Protein AF-A0A7C6RQP5-F1 (afdb_monomer_lite)

Radius of gyration: 28.96 Å; chains: 1; bounding box: 76×66×83 Å

Structure (mmCIF, N/CA/C/O backbone):
data_AF-A0A7C6RQP5-F1
#
_entry.id   AF-A0A7C6RQP5-F1
#
loop_
_atom_site.group_PDB
_atom_site.id
_atom_site.type_symbol
_atom_site.label_atom_id
_atom_site.label_alt_id
_atom_site.label_comp_id
_atom_site.label_asym_id
_atom_site.label_entity_id
_atom_site.label_seq_id
_atom_site.pdbx_PDB_ins_code
_atom_site.Cartn_x
_atom_site.Cartn_y
_atom_site.Cartn_z
_atom_site.occupancy
_atom_site.B_iso_or_equiv
_atom_site.auth_seq_id
_atom_site.auth_comp_id
_atom_site.auth_asym_id
_atom_site.auth_atom_id
_atom_site.pdbx_PDB_model_num
ATOM 1 N N . THR A 1 1 ? -4.703 -35.479 -2.587 1.00 33.91 1 THR A N 1
ATOM 2 C CA . THR A 1 1 ? -6.146 -35.236 -2.801 1.00 33.91 1 THR A CA 1
ATOM 3 C C . THR A 1 1 ? -6.281 -34.019 -3.683 1.00 33.91 1 THR A C 1
ATOM 5 O O . THR A 1 1 ? -5.795 -32.964 -3.296 1.00 33.91 1 THR A O 1
ATOM 8 N N . ILE A 1 2 ? -6.842 -34.169 -4.886 1.00 39.00 2 ILE A N 1
ATOM 9 C CA . ILE A 1 2 ? -7.161 -33.018 -5.742 1.00 39.00 2 ILE A CA 1
ATOM 10 C C . ILE A 1 2 ? -8.209 -32.203 -4.970 1.00 39.00 2 ILE A C 1
ATOM 12 O O . ILE A 1 2 ? -9.214 -32.789 -4.564 1.00 39.00 2 ILE A O 1
ATOM 16 N N . PRO A 1 3 ? -7.968 -30.920 -4.654 1.00 54.78 3 PRO A N 1
ATOM 17 C CA . PRO A 1 3 ? -8.984 -30.111 -3.995 1.00 54.78 3 PRO A CA 1
ATOM 18 C C . PRO A 1 3 ? -10.235 -30.094 -4.877 1.00 54.78 3 PRO A C 1
ATOM 20 O O . PRO A 1 3 ? -10.112 -29.887 -6.081 1.00 54.78 3 PRO A O 1
ATOM 23 N N . GLU A 1 4 ? -11.416 -30.340 -4.300 1.00 67.00 4 GLU A N 1
ATOM 24 C CA . GLU A 1 4 ? -12.688 -30.251 -5.030 1.00 67.00 4 GLU A CA 1
ATOM 25 C C . GLU A 1 4 ? -12.777 -28.878 -5.711 1.00 67.00 4 GLU A C 1
ATOM 27 O O . GLU A 1 4 ? -12.906 -27.853 -5.043 1.00 67.00 4 GLU A O 1
ATOM 32 N N . VAL A 1 5 ? -12.648 -28.831 -7.035 1.00 78.75 5 VAL A N 1
ATOM 33 C CA . VAL A 1 5 ? -12.826 -27.592 -7.794 1.00 78.75 5 VAL A CA 1
ATOM 34 C C . VAL A 1 5 ? -14.322 -27.395 -7.985 1.00 78.75 5 VAL A C 1
ATOM 36 O O . VAL A 1 5 ? -15.022 -28.305 -8.423 1.00 78.75 5 VAL A O 1
ATOM 39 N N . THR A 1 6 ? -14.826 -26.221 -7.624 1.00 83.12 6 THR A N 1
ATOM 40 C CA . THR A 1 6 ? -16.256 -25.917 -7.773 1.00 83.12 6 THR A CA 1
ATOM 41 C C . THR A 1 6 ? -16.592 -25.463 -9.190 1.00 83.12 6 THR A C 1
ATOM 43 O O . THR A 1 6 ? -15.730 -24.938 -9.896 1.00 83.12 6 THR A O 1
ATOM 46 N N . GLN A 1 7 ? -17.860 -25.603 -9.594 1.00 85.44 7 GLN A N 1
ATOM 47 C CA . GLN A 1 7 ? -18.323 -25.136 -10.905 1.00 85.44 7 GLN A CA 1
ATOM 48 C C . GLN A 1 7 ? -18.067 -23.634 -11.101 1.00 85.44 7 GLN A C 1
ATOM 50 O O . GLN A 1 7 ? -17.564 -23.243 -12.144 1.00 85.44 7 GLN A O 1
ATOM 55 N N . GLU A 1 8 ? -18.283 -22.803 -10.074 1.00 85.19 8 GLU A N 1
ATOM 56 C CA . GLU A 1 8 ? -17.987 -21.363 -10.143 1.00 85.19 8 GLU A CA 1
ATOM 57 C C . GLU A 1 8 ? -16.507 -21.069 -10.435 1.00 85.19 8 GLU A C 1
ATOM 59 O O . GLU A 1 8 ? -16.190 -20.109 -11.135 1.00 85.19 8 GLU A O 1
ATOM 64 N N . GLN A 1 9 ? -15.583 -21.877 -9.901 1.00 86.06 9 GLN A N 1
ATOM 65 C CA . GLN A 1 9 ? -14.155 -21.729 -10.189 1.00 86.06 9 GLN A CA 1
ATOM 66 C C . GLN A 1 9 ? -13.809 -22.173 -11.613 1.00 86.06 9 GLN A C 1
ATOM 68 O O . GLN A 1 9 ? -12.934 -21.563 -12.227 1.00 86.06 9 GLN A O 1
ATOM 73 N N . LEU A 1 10 ? -14.487 -23.200 -12.137 1.00 87.69 10 LEU A N 1
ATOM 74 C CA . LEU A 1 10 ? -14.343 -23.636 -13.529 1.00 87.69 10 LEU A CA 1
ATOM 75 C C . LEU A 1 10 ? -14.893 -22.587 -14.500 1.00 87.69 10 LEU A C 1
ATOM 77 O O . LEU A 1 10 ? -14.213 -22.240 -15.461 1.00 87.69 10 LEU A O 1
ATOM 81 N N . ASP A 1 11 ? -16.072 -22.036 -14.222 1.00 88.81 11 ASP A N 1
ATOM 82 C CA . ASP A 1 11 ? -16.697 -20.992 -15.039 1.00 88.81 11 ASP A CA 1
ATOM 83 C C . ASP A 1 11 ? -15.838 -19.720 -15.041 1.00 88.81 11 ASP A C 1
ATOM 85 O O . ASP A 1 11 ? -15.523 -19.176 -16.100 1.00 88.81 11 ASP A O 1
ATOM 89 N N . PHE A 1 12 ? -15.350 -19.305 -13.863 1.00 89.25 12 PHE A N 1
ATOM 90 C CA . PHE A 1 12 ? -14.364 -18.231 -13.745 1.00 89.25 12 PHE A CA 1
ATOM 91 C C . PHE A 1 12 ? -13.116 -18.511 -14.586 1.00 89.25 12 PHE A C 1
ATOM 93 O O . PHE A 1 12 ? -12.642 -17.621 -15.293 1.00 89.25 12 PHE A O 1
ATOM 100 N N . ALA A 1 13 ? -12.580 -19.731 -14.516 1.00 89.56 13 ALA A N 1
ATOM 101 C CA . ALA A 1 13 ? -11.387 -20.081 -15.264 1.00 89.56 13 ALA A CA 1
ATOM 102 C C . ALA A 1 13 ? -11.615 -20.007 -16.776 1.00 89.56 13 ALA A C 1
ATOM 104 O O . ALA A 1 13 ? -10.828 -19.376 -17.479 1.00 89.56 13 ALA A O 1
ATOM 105 N N . ASN A 1 14 ? -12.723 -20.568 -17.256 1.00 89.75 14 ASN A N 1
ATOM 106 C CA . ASN A 1 14 ? -13.094 -20.558 -18.666 1.00 89.75 14 ASN A CA 1
ATOM 107 C C . ASN A 1 14 ? -13.293 -19.136 -19.199 1.00 89.75 14 ASN A C 1
ATOM 109 O O . ASN A 1 14 ? -12.732 -18.795 -20.242 1.00 89.75 14 ASN A O 1
ATOM 113 N N . ASP A 1 15 ? -14.030 -18.289 -18.477 1.00 90.75 15 ASP A N 1
ATOM 114 C CA . ASP A 1 15 ? -14.282 -16.901 -18.877 1.00 90.75 15 ASP A CA 1
ATOM 115 C C . ASP A 1 15 ? -12.979 -16.101 -18.983 1.00 90.75 15 ASP A C 1
ATOM 117 O O . ASP A 1 15 ? -12.717 -15.431 -19.989 1.00 90.75 15 ASP A O 1
ATOM 121 N N . ILE A 1 16 ? -12.136 -16.175 -17.947 1.00 92.38 16 ILE A N 1
ATOM 122 C CA . ILE A 1 16 ? -10.885 -15.416 -17.917 1.00 92.38 16 ILE A CA 1
ATOM 123 C C . ILE A 1 16 ? -9.912 -15.940 -18.964 1.00 92.38 16 ILE A C 1
ATOM 125 O O . ILE A 1 16 ? -9.356 -15.129 -19.696 1.00 92.38 16 ILE A O 1
ATOM 129 N N . THR A 1 17 ? -9.729 -17.256 -19.086 1.00 90.69 17 THR A N 1
ATOM 130 C CA . THR A 1 17 ? -8.843 -17.844 -20.099 1.00 90.69 17 THR A CA 1
ATOM 131 C C . THR A 1 17 ? -9.303 -17.503 -21.513 1.00 90.69 17 THR A C 1
ATOM 133 O O . THR A 1 17 ? -8.473 -17.108 -22.328 1.00 90.69 17 THR A O 1
ATOM 136 N N . THR A 1 18 ? -10.609 -17.566 -21.794 1.00 91.00 18 THR A N 1
ATOM 137 C CA . THR A 1 18 ? -11.160 -17.146 -23.093 1.00 91.00 18 THR A CA 1
ATOM 138 C C . THR A 1 18 ? -10.800 -15.693 -23.375 1.00 91.00 18 THR A C 1
ATOM 140 O O . THR A 1 18 ? -10.236 -15.394 -24.423 1.00 91.00 18 THR A O 1
ATOM 143 N N . THR A 1 19 ? -11.023 -14.801 -22.406 1.00 92.00 19 THR A N 1
ATOM 144 C CA . THR A 1 19 ? -10.708 -13.375 -22.566 1.00 92.00 19 THR A CA 1
ATOM 145 C C . THR A 1 19 ? -9.200 -13.142 -22.743 1.00 92.00 19 THR A C 1
ATOM 147 O O . THR A 1 19 ? -8.806 -12.317 -23.560 1.00 92.00 19 THR A O 1
ATOM 150 N N . LEU A 1 20 ? -8.346 -13.887 -22.032 1.00 90.94 20 LEU A N 1
ATOM 151 C CA . LEU A 1 20 ? -6.879 -13.827 -22.143 1.00 90.94 20 LEU A CA 1
ATOM 152 C C . LEU A 1 20 ? -6.390 -14.213 -23.548 1.00 90.94 20 LEU A C 1
ATOM 154 O O . LEU A 1 20 ? -5.426 -13.643 -24.066 1.00 90.94 20 LEU A O 1
ATOM 158 N N . ILE A 1 21 ? -7.075 -15.169 -24.176 1.00 87.75 21 ILE A N 1
ATOM 159 C CA . ILE A 1 21 ? -6.788 -15.614 -25.540 1.00 87.75 21 ILE A CA 1
ATOM 160 C C . ILE A 1 21 ? -7.303 -14.596 -26.564 1.00 87.75 21 ILE A C 1
ATOM 162 O O . ILE A 1 21 ? -6.576 -14.284 -27.507 1.00 87.75 21 ILE A O 1
ATOM 166 N N . THR A 1 22 ? -8.522 -14.076 -26.397 1.00 90.25 22 THR A N 1
ATOM 167 C CA . THR A 1 22 ? -9.198 -13.265 -27.424 1.00 90.25 22 THR A CA 1
ATOM 168 C C . THR A 1 22 ? -8.869 -11.775 -27.372 1.00 90.25 22 THR A C 1
ATOM 170 O O . THR A 1 22 ? -8.838 -11.130 -28.416 1.00 90.25 22 THR A O 1
ATOM 173 N N . ASP A 1 23 ? -8.648 -11.200 -26.187 1.00 91.50 23 ASP A N 1
ATOM 174 C CA . ASP A 1 23 ? -8.358 -9.771 -26.044 1.00 91.50 23 ASP A CA 1
ATOM 175 C C . ASP A 1 23 ? -6.864 -9.501 -26.245 1.00 91.50 23 ASP A C 1
ATOM 177 O O . ASP A 1 23 ? -6.022 -9.812 -25.396 1.00 91.50 23 ASP A O 1
ATOM 181 N N . LYS A 1 24 ? -6.552 -8.889 -27.389 1.00 89.12 24 LYS A N 1
ATOM 182 C CA . LYS A 1 24 ? -5.207 -8.448 -27.772 1.00 89.12 24 LYS A CA 1
ATOM 183 C C . LYS A 1 24 ? -5.055 -6.923 -27.772 1.00 89.12 24 LYS A C 1
ATOM 185 O O . LYS A 1 24 ? -4.028 -6.425 -28.218 1.00 89.12 24 LYS A O 1
ATOM 190 N N . ASP A 1 25 ? -6.042 -6.181 -27.269 1.00 90.56 25 ASP A N 1
ATOM 191 C CA . ASP A 1 25 ? -6.027 -4.717 -27.259 1.00 90.56 25 ASP A CA 1
ATOM 192 C C . ASP A 1 25 ? -4.955 -4.180 -26.295 1.00 90.56 25 ASP A C 1
ATOM 194 O O . ASP A 1 25 ? -5.153 -4.129 -25.080 1.00 90.56 25 ASP A O 1
ATOM 198 N N . SER A 1 26 ? -3.806 -3.755 -26.822 1.00 92.25 26 SER A N 1
ATOM 199 C CA . SER A 1 26 ? -2.713 -3.200 -26.017 1.00 92.25 26 SER A CA 1
ATOM 200 C C . SER A 1 26 ? -2.921 -1.742 -25.577 1.00 92.25 26 SER A C 1
ATOM 202 O O . SER A 1 26 ? -2.013 -1.174 -24.973 1.00 92.25 26 SER A O 1
ATOM 204 N N . THR A 1 27 ? -4.073 -1.123 -25.867 1.00 93.19 27 THR A N 1
ATOM 205 C CA . THR A 1 27 ? -4.377 0.262 -25.452 1.00 93.19 27 THR A CA 1
ATOM 206 C C . THR A 1 27 ? -4.692 0.367 -23.960 1.00 93.19 27 THR A C 1
ATOM 208 O O . THR A 1 27 ? -4.501 1.412 -23.331 1.00 93.19 27 THR A O 1
ATOM 211 N N . LYS A 1 28 ? -5.146 -0.740 -23.357 1.00 95.06 28 LYS A N 1
ATOM 212 C CA . LYS A 1 28 ? -5.560 -0.805 -21.952 1.00 95.06 28 LYS A CA 1
ATOM 213 C C . LYS A 1 28 ? -5.000 -2.012 -21.222 1.00 95.06 28 LYS A C 1
ATOM 215 O O . LYS A 1 28 ? -4.858 -3.108 -21.773 1.00 95.06 28 LYS A O 1
ATOM 220 N N . ILE A 1 29 ? -4.782 -1.812 -19.927 1.00 96.81 29 ILE A N 1
ATOM 221 C CA . ILE A 1 29 ? -4.453 -2.867 -18.974 1.00 96.81 29 ILE A CA 1
ATOM 222 C C . ILE A 1 29 ? -5.748 -3.536 -18.527 1.00 96.81 29 ILE A C 1
ATOM 224 O O . ILE A 1 29 ? -6.625 -2.877 -17.968 1.00 96.81 29 ILE A O 1
ATOM 228 N N . ASN A 1 30 ? -5.850 -4.848 -18.715 1.00 96.94 30 ASN A N 1
ATOM 229 C CA . ASN A 1 30 ? -6.979 -5.611 -18.197 1.00 96.94 30 ASN A CA 1
ATOM 230 C C . ASN A 1 30 ? -6.730 -6.017 -16.750 1.00 96.94 30 ASN A C 1
ATOM 232 O O . ASN A 1 30 ? -5.686 -6.577 -16.423 1.00 96.94 30 ASN A O 1
ATOM 236 N N . VAL A 1 31 ? -7.705 -5.780 -15.881 1.00 97.00 31 VAL A N 1
ATOM 237 C CA . VAL A 1 31 ? -7.579 -6.063 -14.452 1.00 97.00 31 VAL A CA 1
ATOM 238 C C . VAL A 1 31 ? -8.661 -7.035 -14.014 1.00 97.00 31 VAL A C 1
ATOM 240 O O . VAL A 1 31 ? -9.854 -6.775 -14.157 1.00 97.00 31 VAL A O 1
ATOM 243 N N . VAL A 1 32 ? -8.235 -8.168 -13.463 1.00 94.56 32 VAL A N 1
ATOM 244 C CA . VAL A 1 32 ? -9.093 -9.245 -12.971 1.00 94.56 32 VAL A CA 1
ATOM 245 C C . VAL A 1 32 ? -9.198 -9.135 -11.452 1.00 94.56 32 VAL A C 1
ATOM 247 O O . VAL A 1 32 ? -8.348 -9.636 -10.709 1.00 94.56 32 VAL A O 1
ATOM 250 N N . SER A 1 33 ? -10.281 -8.514 -10.978 1.00 91.19 33 SER A N 1
ATOM 251 C CA . SER A 1 33 ? -10.543 -8.290 -9.550 1.00 91.19 33 SER A CA 1
ATOM 252 C C . SER A 1 33 ? -11.285 -9.435 -8.863 1.00 91.19 33 SER A C 1
ATOM 254 O O . SER A 1 33 ? -12.212 -9.222 -8.082 1.00 91.19 33 SER A O 1
ATOM 256 N N . ALA A 1 34 ? -10.914 -10.680 -9.172 1.00 87.56 34 ALA A N 1
ATOM 257 C CA . ALA A 1 34 ? -11.550 -11.838 -8.548 1.00 87.56 34 ALA A CA 1
ATOM 258 C C . ALA A 1 34 ? -11.135 -11.965 -7.066 1.00 87.56 34 ALA A C 1
ATOM 260 O O . ALA A 1 34 ? -9.948 -11.769 -6.759 1.00 87.56 34 ALA A O 1
ATOM 261 N N . PRO A 1 35 ? -12.055 -12.331 -6.148 1.00 79.50 35 PRO A N 1
ATOM 262 C CA . PRO A 1 35 ? -11.780 -12.355 -4.712 1.00 79.50 35 PRO A CA 1
ATOM 263 C C . PRO A 1 35 ? -10.566 -13.208 -4.317 1.00 79.50 35 PRO A C 1
ATOM 265 O O . PRO A 1 35 ? -10.156 -14.142 -5.012 1.00 79.50 35 PRO A O 1
ATOM 268 N N . CYS A 1 36 ? -9.980 -12.917 -3.156 1.00 79.88 36 CYS A N 1
ATOM 269 C CA . CYS A 1 36 ? -8.920 -13.750 -2.591 1.00 79.88 36 CYS A CA 1
ATOM 270 C C . CYS A 1 36 ? -9.385 -15.210 -2.443 1.00 79.88 36 CYS A C 1
ATOM 272 O O . CYS A 1 36 ? -10.498 -15.479 -1.999 1.00 79.88 36 CYS A O 1
ATOM 274 N N . GLY A 1 37 ? -8.519 -16.160 -2.804 1.00 77.44 37 GLY A N 1
ATOM 275 C CA . GLY A 1 37 ? -8.834 -17.589 -2.710 1.00 77.44 37 GLY A CA 1
ATOM 276 C C . GLY A 1 37 ? -9.586 -18.186 -3.904 1.00 77.44 37 GLY A C 1
ATOM 277 O O . GLY A 1 37 ? -9.740 -19.400 -3.944 1.00 77.44 37 GLY A O 1
ATOM 278 N N . PHE A 1 38 ? -9.987 -17.395 -4.911 1.00 83.25 38 PHE A N 1
ATOM 279 C CA . PHE A 1 38 ? -10.632 -17.916 -6.134 1.00 83.25 38 PHE A CA 1
ATOM 280 C C . PHE A 1 38 ? -9.711 -18.753 -7.040 1.00 83.25 38 PHE A C 1
ATOM 282 O O . PHE A 1 38 ? -10.188 -19.382 -7.974 1.00 83.25 38 PHE A O 1
ATOM 289 N N . GLY A 1 39 ? -8.402 -18.785 -6.767 1.00 83.06 39 GLY A N 1
ATOM 290 C CA . GLY A 1 39 ? -7.445 -19.587 -7.537 1.00 83.06 39 GLY A CA 1
ATOM 291 C C . GLY A 1 39 ? -6.751 -18.848 -8.684 1.00 83.06 39 GLY A C 1
ATOM 292 O O . GLY A 1 39 ? -6.261 -19.500 -9.592 1.00 83.06 39 GLY A O 1
ATOM 293 N N . LYS A 1 40 ? -6.642 -17.511 -8.645 1.00 87.38 40 LYS A N 1
ATOM 294 C CA . LYS A 1 40 ? -5.970 -16.705 -9.691 1.00 87.38 40 LYS A CA 1
ATOM 295 C C . LYS A 1 40 ? -4.566 -17.205 -10.055 1.00 87.38 40 LYS A C 1
ATOM 297 O O . LYS A 1 40 ? -4.296 -17.448 -11.222 1.00 87.38 40 LYS A O 1
ATOM 302 N N . SER A 1 41 ? -3.696 -17.427 -9.069 1.00 84.88 41 SER A N 1
ATOM 303 C CA . SER A 1 41 ? -2.338 -17.930 -9.330 1.00 84.88 41 SER A CA 1
ATOM 304 C C . SER A 1 41 ? -2.349 -19.358 -9.897 1.00 84.88 41 SER A C 1
ATOM 306 O O . SER A 1 41 ? -1.537 -19.680 -10.757 1.00 84.88 41 SER A O 1
ATOM 308 N N . VAL A 1 42 ? -3.304 -20.200 -9.476 1.00 86.00 42 VAL A N 1
ATOM 309 C CA . VAL A 1 42 ? -3.493 -21.550 -10.043 1.00 86.00 42 VAL A CA 1
ATOM 310 C C . VAL A 1 42 ? -3.953 -21.466 -11.498 1.00 86.00 42 VAL A C 1
ATOM 312 O O . VAL A 1 42 ? -3.446 -22.213 -12.329 1.00 86.00 42 VAL A O 1
ATOM 315 N N . LEU A 1 43 ? -4.856 -20.538 -11.822 1.00 89.31 43 LEU A N 1
ATOM 316 C CA . LEU A 1 43 ? -5.297 -20.268 -13.188 1.00 89.31 43 LEU A CA 1
ATOM 317 C C . LEU A 1 43 ? -4.131 -19.829 -14.074 1.00 89.31 43 LEU A C 1
ATOM 319 O O . LEU A 1 43 ? -3.949 -20.416 -15.135 1.00 89.31 43 LEU A O 1
ATOM 323 N N . ILE A 1 44 ? -3.320 -18.861 -13.631 1.00 89.88 44 ILE A N 1
ATOM 324 C CA . ILE A 1 44 ? -2.148 -18.394 -14.390 1.00 89.88 44 ILE A CA 1
ATOM 325 C C . ILE A 1 44 ? -1.235 -19.582 -14.716 1.00 89.88 44 ILE A C 1
ATOM 327 O O . ILE A 1 44 ? -0.922 -19.810 -15.881 1.00 89.88 44 ILE A O 1
ATOM 331 N N . ARG A 1 45 ? -0.871 -20.396 -13.717 1.00 88.00 45 ARG A N 1
ATOM 332 C CA . ARG A 1 45 ? 0.000 -21.565 -13.927 1.00 88.00 45 ARG A CA 1
ATOM 333 C C . ARG A 1 45 ? -0.627 -22.619 -14.837 1.00 88.00 45 ARG A C 1
ATOM 335 O O . ARG A 1 45 ? 0.033 -23.104 -15.751 1.00 88.00 45 ARG A O 1
ATOM 342 N N . SER A 1 46 ? -1.904 -22.937 -14.633 1.00 88.06 46 SER A N 1
ATOM 343 C CA . SER A 1 46 ? -2.625 -23.919 -15.456 1.00 88.06 46 SER A CA 1
ATOM 344 C C . SER A 1 46 ? -2.723 -23.468 -16.914 1.00 88.06 46 SER A C 1
ATOM 346 O O . SER A 1 46 ? -2.527 -24.271 -17.823 1.00 88.06 46 SER A O 1
ATOM 348 N N . TYR A 1 47 ? -2.958 -22.174 -17.139 1.00 89.50 47 TYR A N 1
ATOM 349 C CA . TYR A 1 47 ? -2.984 -21.577 -18.468 1.00 89.50 47 TYR A CA 1
ATOM 350 C C . TYR A 1 47 ? -1.616 -21.647 -19.156 1.00 89.50 47 TYR A C 1
ATOM 352 O O . TYR A 1 47 ? -1.541 -22.071 -20.307 1.00 89.50 47 TYR A O 1
ATOM 360 N N . LEU A 1 48 ? -0.530 -21.309 -18.449 1.00 89.56 48 LEU A N 1
ATOM 361 C CA . LEU A 1 48 ? 0.829 -21.425 -18.989 1.00 89.56 48 LEU A CA 1
ATOM 362 C C . LEU A 1 48 ? 1.155 -22.872 -19.375 1.00 89.56 48 LEU A C 1
ATOM 364 O O . LEU A 1 48 ? 1.626 -23.109 -20.483 1.00 89.56 48 LEU A O 1
ATOM 368 N N . LYS A 1 49 ? 0.841 -23.847 -18.514 1.00 88.19 49 LYS A N 1
ATOM 369 C CA . LYS A 1 49 ? 1.053 -25.275 -18.806 1.00 88.19 49 LYS A CA 1
ATOM 370 C C . LYS A 1 49 ? 0.285 -25.741 -20.033 1.00 88.19 49 LYS A C 1
ATOM 372 O O . LYS A 1 49 ? 0.862 -26.391 -20.898 1.00 88.19 49 LYS A O 1
ATOM 377 N N . ALA A 1 50 ? -1.001 -25.401 -20.118 1.00 87.19 50 ALA A N 1
ATOM 378 C CA . ALA A 1 50 ? -1.817 -25.734 -21.280 1.00 87.19 50 ALA A CA 1
ATOM 379 C C . ALA A 1 50 ? -1.224 -25.110 -22.551 1.00 87.1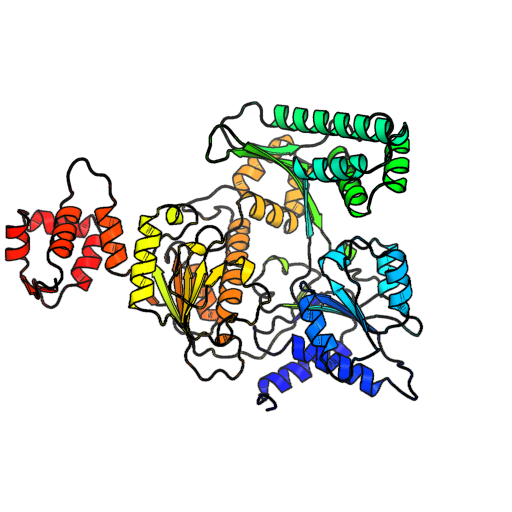9 50 ALA A C 1
ATOM 381 O O . ALA A 1 50 ? -1.117 -25.773 -23.580 1.00 87.19 50 ALA A O 1
ATOM 382 N N . ASN A 1 51 ? -0.766 -23.859 -22.467 1.00 87.06 51 ASN A N 1
ATOM 383 C CA . ASN A 1 51 ? -0.136 -23.179 -23.586 1.00 87.06 51 ASN A CA 1
ATOM 384 C C . ASN A 1 51 ? 1.169 -23.869 -24.029 1.00 87.06 51 ASN A C 1
ATOM 386 O O . ASN A 1 51 ? 1.337 -24.102 -25.224 1.00 87.06 51 ASN A O 1
ATOM 390 N N . ILE A 1 52 ? 2.050 -24.254 -23.099 1.00 87.88 52 ILE A N 1
ATOM 391 C CA . ILE A 1 52 ? 3.252 -25.042 -23.414 1.00 87.88 52 ILE A CA 1
ATOM 392 C C . ILE A 1 52 ? 2.864 -26.378 -24.056 1.00 87.88 52 ILE A C 1
ATOM 394 O O . ILE A 1 52 ? 3.325 -26.687 -25.150 1.00 87.88 52 ILE A O 1
ATOM 398 N N . PHE A 1 53 ? 1.970 -27.141 -23.425 1.00 85.69 53 PHE A N 1
ATOM 399 C CA . PHE A 1 53 ? 1.561 -28.464 -23.896 1.00 85.69 53 PHE A CA 1
ATOM 400 C C . PHE A 1 53 ? 0.993 -28.439 -25.322 1.00 85.69 53 PHE A C 1
ATOM 402 O O . PHE A 1 53 ? 1.383 -29.253 -26.155 1.00 85.69 53 PHE A O 1
ATOM 409 N N . HIS A 1 54 ? 0.115 -27.482 -25.633 1.00 84.62 54 HIS A N 1
ATOM 410 C CA . HIS A 1 54 ? -0.524 -27.391 -26.948 1.00 84.62 54 HIS A CA 1
ATOM 411 C C . HIS A 1 54 ? 0.375 -26.820 -28.051 1.00 84.62 54 HIS A C 1
ATOM 413 O O . HIS A 1 54 ? 0.047 -26.984 -29.223 1.00 84.62 54 HIS A O 1
ATOM 419 N N . ASN A 1 55 ? 1.485 -26.161 -27.705 1.00 83.81 55 ASN A N 1
ATOM 420 C CA . ASN A 1 55 ? 2.368 -25.505 -28.677 1.00 83.81 55 ASN A CA 1
ATOM 421 C C . ASN A 1 55 ? 3.781 -26.104 -28.742 1.00 83.81 55 ASN A C 1
ATOM 423 O O . ASN A 1 55 ? 4.615 -25.613 -29.510 1.00 83.81 55 ASN A O 1
ATOM 427 N N . SER A 1 56 ? 4.062 -27.153 -27.970 1.00 81.31 56 SER A N 1
ATOM 428 C CA . SER A 1 56 ? 5.325 -27.890 -28.007 1.00 81.31 56 SER A CA 1
ATOM 429 C C . SER A 1 56 ? 5.208 -29.117 -28.909 1.00 81.31 56 SER A C 1
ATOM 431 O O . SER A 1 56 ? 4.691 -30.157 -28.510 1.00 81.31 56 SER A O 1
ATOM 433 N N . PHE A 1 57 ? 5.738 -29.018 -30.131 1.00 72.50 57 PHE A N 1
ATOM 434 C CA . PHE A 1 57 ? 5.768 -30.116 -31.103 1.00 72.50 57 PHE A CA 1
ATOM 435 C C . PHE A 1 57 ? 7.215 -30.492 -31.437 1.00 72.50 57 PHE A C 1
ATOM 437 O O . PHE A 1 57 ? 8.023 -29.634 -31.793 1.00 72.50 57 PHE A O 1
ATOM 444 N N . GLY A 1 58 ? 7.559 -31.782 -31.326 1.00 68.56 58 GLY A N 1
ATOM 445 C CA . GLY A 1 58 ? 8.907 -32.281 -31.640 1.00 68.56 58 GLY A CA 1
ATOM 446 C C . GLY A 1 58 ? 10.017 -31.691 -30.757 1.00 68.56 58 GLY A C 1
ATOM 447 O O . GLY A 1 58 ? 11.125 -31.469 -31.238 1.00 68.56 58 GLY A O 1
ATOM 448 N N . GLY A 1 59 ? 9.709 -31.371 -29.494 1.00 67.81 59 GLY A N 1
ATOM 449 C CA . GLY A 1 59 ? 10.656 -30.771 -28.545 1.00 67.81 59 GLY A CA 1
ATOM 450 C C . GLY A 1 59 ? 10.905 -29.270 -28.738 1.00 67.81 59 GLY A C 1
ATOM 451 O O . GLY A 1 59 ? 11.780 -28.717 -28.080 1.00 67.81 59 GLY A O 1
ATOM 452 N N . LYS A 1 60 ? 10.156 -28.597 -29.625 1.00 73.00 60 LYS A N 1
ATOM 453 C CA . LYS A 1 60 ? 10.247 -27.146 -29.843 1.00 73.00 60 LYS A CA 1
ATOM 454 C C . LYS A 1 60 ? 8.910 -26.472 -29.565 1.00 73.00 60 LYS A C 1
ATOM 456 O O . LYS A 1 60 ? 7.889 -26.852 -30.138 1.00 73.00 60 LYS A O 1
ATOM 461 N N . TYR A 1 61 ? 8.942 -25.438 -28.734 1.00 82.00 61 TYR A N 1
ATOM 462 C CA . TYR A 1 61 ? 7.792 -24.582 -28.472 1.00 82.00 61 TYR A CA 1
ATOM 463 C C . TYR A 1 61 ? 7.630 -23.538 -29.586 1.00 82.00 61 TYR A C 1
ATOM 465 O O . TYR A 1 61 ? 8.605 -22.910 -29.997 1.00 82.00 61 TYR A O 1
ATOM 473 N N . LYS A 1 62 ? 6.405 -23.370 -30.094 1.00 79.75 62 LYS A N 1
ATOM 474 C CA . LYS A 1 62 ? 6.063 -22.425 -31.177 1.00 79.75 62 LYS A CA 1
ATOM 475 C C . LYS A 1 62 ? 4.929 -21.455 -30.815 1.00 79.75 62 LYS A C 1
ATOM 477 O O . LYS A 1 62 ? 4.337 -20.856 -31.708 1.00 79.75 62 LYS A O 1
ATOM 482 N N . GLY A 1 63 ? 4.601 -21.336 -29.530 1.00 82.06 63 GLY A N 1
ATOM 483 C CA . GLY A 1 63 ? 3.513 -20.484 -29.050 1.00 82.06 63 GLY A CA 1
ATOM 484 C C . GLY A 1 63 ? 3.951 -19.070 -28.650 1.00 82.06 63 GLY A C 1
ATOM 485 O O . GLY A 1 63 ? 5.117 -18.682 -28.774 1.00 82.06 63 GLY A O 1
ATOM 486 N N . ASP A 1 64 ? 2.980 -18.317 -28.140 1.00 83.81 64 ASP A N 1
ATOM 487 C CA . ASP A 1 64 ? 3.153 -16.980 -27.568 1.00 83.81 64 ASP A CA 1
ATOM 488 C C . ASP A 1 64 ? 3.907 -17.016 -26.231 1.00 83.81 64 ASP A C 1
ATOM 490 O O . ASP A 1 64 ? 3.481 -17.674 -25.291 1.00 83.81 64 ASP A O 1
ATOM 494 N N . GLY A 1 65 ? 4.988 -16.248 -26.092 1.00 91.50 65 GLY A N 1
ATOM 495 C CA . GLY A 1 65 ? 5.712 -16.151 -24.822 1.00 91.50 65 GLY A CA 1
ATOM 496 C C . GLY A 1 65 ? 5.047 -15.228 -23.789 1.00 91.50 65 GLY A C 1
ATOM 497 O O . GLY A 1 65 ? 4.235 -14.359 -24.123 1.00 91.50 65 GLY A O 1
ATOM 498 N N . PHE A 1 66 ? 5.469 -15.348 -22.527 1.00 94.06 66 PHE A N 1
ATOM 499 C CA . PHE A 1 66 ? 4.863 -14.645 -21.388 1.00 94.06 66 PHE A CA 1
ATOM 500 C C . PHE A 1 66 ? 5.900 -13.977 -20.489 1.00 94.06 66 PHE A C 1
ATOM 502 O O . PHE A 1 66 ? 6.927 -14.571 -20.174 1.00 94.06 66 PHE A O 1
ATOM 509 N N . VAL A 1 67 ? 5.601 -12.773 -20.002 1.00 94.56 67 VAL A N 1
ATOM 510 C CA . VAL A 1 67 ? 6.321 -12.162 -18.876 1.00 94.56 67 VAL A CA 1
ATOM 511 C C . VAL A 1 67 ? 5.419 -12.206 -17.649 1.00 94.56 67 VAL A C 1
ATOM 513 O O . VAL A 1 67 ? 4.354 -11.594 -17.640 1.00 94.56 67 VAL A O 1
ATOM 516 N N . ILE A 1 68 ? 5.835 -12.922 -16.610 1.00 93.94 68 ILE A N 1
ATOM 517 C CA . ILE A 1 68 ? 5.130 -12.995 -15.332 1.00 93.94 68 ILE A CA 1
ATOM 518 C C . ILE A 1 68 ? 5.871 -12.134 -14.320 1.00 93.94 68 ILE A C 1
ATOM 520 O O . ILE A 1 68 ? 7.052 -12.348 -14.031 1.00 93.94 68 ILE A O 1
ATOM 524 N N . VAL A 1 69 ? 5.156 -11.158 -13.778 1.00 93.00 69 VAL A N 1
ATOM 525 C CA . VAL A 1 69 ? 5.676 -10.185 -12.829 1.00 93.00 69 VAL A CA 1
ATOM 526 C C . VAL A 1 69 ? 5.005 -10.398 -11.479 1.00 93.00 69 VAL A C 1
ATOM 528 O O . VAL A 1 69 ? 3.781 -10.474 -11.399 1.00 93.00 69 VAL A O 1
ATOM 531 N N . THR A 1 70 ? 5.789 -10.513 -10.410 1.00 88.38 70 THR A N 1
ATOM 532 C CA . THR A 1 70 ? 5.255 -10.720 -9.055 1.00 88.38 70 THR A CA 1
ATOM 533 C C . THR A 1 70 ? 6.078 -10.002 -7.989 1.00 88.38 70 THR A C 1
ATOM 535 O O . THR A 1 70 ? 7.261 -9.728 -8.171 1.00 88.38 70 THR A O 1
ATOM 538 N N . ASP A 1 71 ? 5.479 -9.711 -6.839 1.00 78.19 71 ASP A N 1
ATOM 539 C CA . ASP A 1 71 ? 6.168 -9.033 -5.735 1.00 78.19 71 ASP A CA 1
ATOM 540 C C . ASP A 1 71 ? 7.099 -9.948 -4.921 1.00 78.19 71 ASP A C 1
ATOM 542 O O . ASP A 1 71 ? 7.924 -9.451 -4.154 1.00 78.19 71 ASP A O 1
ATOM 546 N N . MET A 1 72 ? 6.984 -11.275 -5.045 1.00 72.44 72 MET A N 1
ATOM 547 C CA . MET A 1 72 ? 7.686 -12.222 -4.171 1.00 72.44 72 MET A CA 1
ATOM 548 C C . MET A 1 72 ? 8.490 -13.265 -4.928 1.00 72.44 72 MET A C 1
ATOM 550 O O . MET A 1 72 ? 7.932 -14.061 -5.678 1.00 72.44 72 MET A O 1
ATOM 554 N N . LEU A 1 73 ? 9.787 -13.327 -4.613 1.00 69.94 73 LEU A N 1
ATOM 555 C CA . LEU A 1 73 ? 10.684 -14.366 -5.117 1.00 69.94 73 LEU A CA 1
ATOM 556 C C . LEU A 1 73 ? 10.217 -15.768 -4.714 1.00 69.94 73 LEU A C 1
ATOM 558 O O . LEU A 1 73 ? 10.277 -16.675 -5.532 1.00 69.94 73 LEU A O 1
ATOM 562 N N . ASP A 1 74 ? 9.680 -15.934 -3.502 1.00 68.19 74 ASP A N 1
ATOM 563 C CA . ASP A 1 74 ? 9.186 -17.229 -3.017 1.00 68.19 74 ASP A CA 1
ATOM 564 C C . ASP A 1 74 ? 8.039 -17.780 -3.874 1.00 68.19 74 ASP A C 1
ATOM 566 O O . ASP A 1 74 ? 7.870 -18.993 -3.963 1.00 68.19 74 ASP A O 1
ATOM 570 N N . ARG A 1 75 ? 7.268 -16.918 -4.561 1.00 68.56 75 ARG A N 1
ATOM 571 C CA . ARG A 1 75 ? 6.251 -17.390 -5.513 1.00 68.56 75 ARG A CA 1
ATOM 572 C C . ARG A 1 75 ? 6.873 -18.069 -6.725 1.00 68.56 75 ARG A C 1
ATOM 574 O O . ARG A 1 75 ? 6.178 -18.838 -7.371 1.00 68.56 75 ARG A O 1
ATOM 581 N N . PHE A 1 76 ? 8.146 -17.831 -7.033 1.00 68.19 76 PHE A N 1
ATOM 582 C CA . PHE A 1 76 ? 8.845 -18.555 -8.092 1.00 68.19 76 PHE A CA 1
ATOM 583 C C . PHE A 1 76 ? 9.055 -20.029 -7.744 1.00 68.19 76 PHE A C 1
ATOM 585 O O . PHE A 1 76 ? 8.974 -20.856 -8.645 1.00 68.19 76 PHE A O 1
ATOM 592 N N . LEU A 1 77 ? 9.178 -20.378 -6.457 1.00 66.56 77 LEU A N 1
ATOM 593 C CA . LEU A 1 77 ? 9.236 -21.778 -6.019 1.00 66.56 77 LEU A CA 1
ATOM 594 C C . LEU A 1 77 ? 7.955 -22.538 -6.388 1.00 66.56 77 LEU A C 1
ATOM 596 O O . LEU A 1 77 ? 8.011 -23.726 -6.693 1.00 66.56 77 LEU A O 1
ATOM 600 N N . ASP A 1 78 ? 6.796 -21.872 -6.397 1.00 71.31 78 ASP A N 1
ATOM 601 C CA . ASP A 1 78 ? 5.554 -22.505 -6.853 1.00 71.31 78 ASP A CA 1
ATOM 602 C C . ASP A 1 78 ? 5.619 -22.890 -8.338 1.00 71.31 78 ASP A C 1
ATOM 604 O O . ASP A 1 78 ? 4.943 -23.835 -8.720 1.00 71.31 78 ASP A O 1
ATOM 608 N N . TYR A 1 79 ? 6.381 -22.160 -9.166 1.00 69.38 79 TYR A N 1
ATOM 609 C CA . TYR A 1 79 ? 6.591 -22.486 -10.583 1.00 69.38 79 TYR A CA 1
ATOM 610 C C . TYR A 1 79 ? 7.665 -23.565 -10.755 1.00 69.38 79 TYR A C 1
ATOM 612 O O . TYR A 1 79 ? 7.493 -24.440 -11.596 1.00 69.38 79 TYR A O 1
ATOM 620 N N . GLU A 1 80 ? 8.728 -23.540 -9.942 1.00 66.88 80 GLU A N 1
ATOM 621 C CA . GLU A 1 80 ? 9.778 -24.575 -9.937 1.00 66.88 80 GLU A CA 1
ATOM 622 C C . GLU A 1 80 ? 9.222 -25.958 -9.563 1.00 66.88 80 GLU A C 1
ATOM 624 O O . GLU A 1 80 ? 9.624 -26.967 -10.132 1.00 66.88 80 GLU A O 1
ATOM 629 N N . ASN A 1 81 ? 8.273 -26.007 -8.625 1.00 68.19 81 ASN A N 1
ATOM 630 C CA . ASN A 1 81 ? 7.646 -27.251 -8.177 1.00 68.19 81 ASN A CA 1
ATOM 631 C C . ASN A 1 81 ? 6.479 -27.713 -9.074 1.00 68.19 81 ASN A C 1
ATOM 633 O O . ASN A 1 81 ? 5.868 -28.749 -8.790 1.00 68.19 81 ASN A O 1
ATOM 637 N N . ASP A 1 82 ? 6.113 -26.948 -10.111 1.00 68.38 82 ASP A N 1
ATOM 638 C CA . ASP A 1 82 ? 4.937 -27.234 -10.933 1.00 68.38 82 ASP A CA 1
ATOM 639 C C . ASP A 1 82 ? 5.299 -28.062 -12.173 1.00 68.38 82 ASP A C 1
ATOM 641 O O . ASP A 1 82 ? 5.810 -27.545 -13.166 1.00 68.38 82 ASP A O 1
ATOM 645 N N . THR A 1 83 ? 4.947 -29.349 -12.144 1.00 63.38 83 THR A N 1
ATOM 646 C CA . THR A 1 83 ? 5.206 -30.268 -13.266 1.00 63.38 83 THR A CA 1
ATOM 647 C C . THR A 1 83 ? 4.595 -29.778 -14.584 1.00 63.38 83 THR A C 1
ATOM 649 O O . THR A 1 83 ? 3.407 -29.448 -14.645 1.00 63.38 83 THR A O 1
ATOM 652 N N . GLY A 1 84 ? 5.389 -29.726 -15.652 1.00 74.75 84 GLY A N 1
ATOM 653 C CA . GLY A 1 84 ? 5.001 -29.295 -16.999 1.00 74.75 84 GLY A CA 1
ATOM 654 C C . GLY A 1 84 ? 5.494 -27.906 -17.429 1.00 74.75 84 GLY A C 1
ATOM 655 O O . GLY A 1 84 ? 5.201 -27.503 -18.554 1.00 74.75 84 GLY A O 1
ATOM 656 N N . LEU A 1 85 ? 6.217 -27.170 -16.578 1.00 81.81 85 LEU A N 1
ATOM 657 C CA . LEU A 1 85 ? 6.879 -25.904 -16.947 1.00 81.81 85 LEU A CA 1
ATOM 658 C C . LEU A 1 85 ? 8.411 -26.015 -16.985 1.00 81.81 85 LEU A C 1
ATOM 660 O O . LEU A 1 85 ? 9.082 -25.055 -17.373 1.00 81.81 85 LEU A O 1
ATOM 664 N N . GLU A 1 86 ? 8.975 -27.163 -16.607 1.00 82.38 86 GLU A N 1
ATOM 665 C CA . GLU A 1 86 ? 10.417 -27.373 -16.523 1.00 82.38 86 GLU A CA 1
ATOM 666 C C . GLU A 1 86 ? 11.094 -27.108 -17.873 1.00 82.38 86 GLU A C 1
ATOM 668 O O . GLU A 1 86 ? 10.683 -27.622 -18.912 1.00 82.38 86 GLU A O 1
ATOM 673 N N . GLY A 1 87 ? 12.140 -26.280 -17.856 1.00 83.81 87 GLY A N 1
ATOM 674 C CA . GLY A 1 87 ? 12.892 -25.912 -19.058 1.00 83.81 87 GLY A CA 1
ATOM 675 C C . GLY A 1 87 ? 12.238 -24.847 -19.946 1.00 83.81 87 GLY A C 1
ATOM 676 O O . GLY A 1 87 ? 12.830 -24.478 -20.955 1.00 83.81 87 GLY A O 1
ATOM 677 N N . TYR A 1 88 ? 11.065 -24.309 -19.588 1.00 87.94 88 TYR A N 1
ATOM 678 C CA . TYR A 1 88 ? 10.370 -23.285 -20.387 1.00 87.94 88 TYR A CA 1
ATOM 679 C C . TYR A 1 88 ? 10.372 -21.882 -19.771 1.00 87.94 88 TYR A C 1
ATOM 681 O O . TYR A 1 88 ? 9.874 -20.945 -20.401 1.00 87.94 88 TYR A O 1
ATOM 689 N N . TYR A 1 89 ? 10.933 -21.707 -18.572 1.00 89.12 89 TYR A N 1
ATOM 690 C CA . TYR A 1 89 ? 11.012 -20.406 -17.912 1.00 89.12 89 TYR A CA 1
ATOM 691 C C . TYR A 1 89 ? 12.440 -20.005 -17.535 1.00 89.12 89 TYR A C 1
ATOM 693 O O . TYR A 1 89 ? 13.262 -20.843 -17.176 1.00 89.12 89 TYR A O 1
ATOM 701 N N . TYR A 1 90 ? 12.692 -18.696 -17.544 1.00 90.31 90 TYR A N 1
ATOM 702 C CA . TYR A 1 90 ? 13.876 -18.077 -16.956 1.00 90.31 90 TYR A CA 1
ATOM 703 C C . TYR A 1 90 ? 13.476 -17.206 -15.771 1.00 90.31 90 TYR A C 1
ATOM 705 O O . TYR A 1 90 ? 12.541 -16.409 -15.872 1.00 90.31 90 TYR A O 1
ATOM 713 N N . GLN A 1 91 ? 14.201 -17.313 -14.659 1.00 88.25 91 GLN A N 1
ATOM 714 C CA . GLN A 1 91 ? 13.984 -16.463 -13.494 1.00 88.25 91 GLN A CA 1
ATOM 715 C C . GLN A 1 91 ? 15.018 -15.339 -13.450 1.00 88.25 91 GLN A C 1
ATOM 717 O O . GLN A 1 91 ? 16.186 -15.550 -13.136 1.00 88.25 91 GLN A O 1
ATOM 722 N N . MET A 1 92 ? 14.565 -14.111 -13.679 1.00 85.12 92 MET A N 1
ATOM 723 C CA . MET A 1 92 ? 15.415 -12.929 -13.620 1.00 85.12 92 MET A CA 1
ATOM 724 C C . MET A 1 92 ? 15.587 -12.478 -12.158 1.00 85.12 92 MET A C 1
ATOM 726 O O . MET A 1 92 ? 14.777 -11.712 -11.628 1.00 85.12 92 MET A O 1
ATOM 730 N N . ARG A 1 93 ? 16.649 -12.933 -11.485 1.00 73.81 93 ARG A N 1
ATOM 731 C CA . ARG A 1 93 ? 16.912 -12.618 -10.067 1.00 73.81 93 ARG A CA 1
ATOM 732 C C . ARG A 1 93 ? 17.570 -11.248 -9.894 1.00 73.81 93 ARG A C 1
ATOM 734 O O . ARG A 1 93 ? 18.347 -10.797 -10.735 1.00 73.81 93 ARG A O 1
ATOM 741 N N . HIS A 1 94 ? 17.225 -10.543 -8.819 1.00 62.84 94 HIS A N 1
ATOM 742 C CA . HIS A 1 94 ? 17.917 -9.315 -8.421 1.00 62.84 94 HIS A CA 1
ATOM 743 C C . HIS A 1 94 ? 19.043 -9.691 -7.453 1.00 62.84 94 HIS A C 1
ATOM 745 O O . HIS A 1 94 ? 18.906 -9.503 -6.246 1.00 62.84 94 HIS A O 1
ATOM 751 N N . ASP A 1 95 ? 20.133 -10.252 -7.970 1.00 58.12 95 ASP A N 1
ATOM 752 C CA . ASP A 1 95 ? 21.320 -10.513 -7.158 1.00 58.12 95 ASP A CA 1
ATOM 753 C C . ASP A 1 95 ? 22.401 -9.470 -7.453 1.00 58.12 95 ASP A C 1
ATOM 755 O O . ASP A 1 95 ? 22.659 -9.154 -8.614 1.00 58.12 95 ASP A O 1
ATOM 759 N N . LYS A 1 96 ? 23.021 -8.905 -6.409 1.00 50.41 96 LYS A N 1
ATOM 760 C CA . LYS A 1 96 ? 24.000 -7.804 -6.552 1.00 50.41 96 LYS A CA 1
ATOM 761 C C . LYS A 1 96 ? 25.271 -8.231 -7.297 1.00 50.41 96 LYS A C 1
ATOM 763 O O . LYS A 1 96 ? 26.010 -7.372 -7.764 1.00 50.41 96 LYS A O 1
ATOM 768 N N . ASN A 1 97 ? 25.504 -9.539 -7.399 1.00 46.97 97 ASN A N 1
ATOM 769 C CA . ASN A 1 97 ? 26.702 -10.131 -7.987 1.00 46.97 97 ASN A CA 1
ATOM 770 C C . ASN A 1 97 ? 26.477 -10.713 -9.393 1.00 46.97 97 ASN A C 1
ATOM 772 O O . ASN A 1 97 ? 27.442 -11.126 -10.035 1.00 46.97 97 ASN A O 1
ATOM 776 N N . GLU A 1 98 ? 25.236 -10.774 -9.887 1.00 58.75 98 GLU A N 1
ATOM 777 C CA . GLU A 1 98 ? 24.960 -11.299 -11.226 1.00 58.75 98 GLU A CA 1
ATOM 778 C C . GLU A 1 98 ? 24.992 -10.184 -12.274 1.00 58.75 98 GLU A C 1
ATOM 780 O O . GLU A 1 98 ? 24.360 -9.137 -12.129 1.00 58.75 98 GLU A O 1
ATOM 785 N N . ASN A 1 99 ? 25.718 -10.419 -13.370 1.00 68.00 99 ASN A N 1
ATOM 786 C CA . ASN A 1 99 ? 25.783 -9.470 -14.472 1.00 68.00 99 ASN A CA 1
ATOM 787 C C . ASN A 1 99 ? 24.403 -9.367 -15.141 1.00 68.00 99 ASN A C 1
ATOM 789 O O . ASN A 1 99 ? 23.958 -10.277 -15.840 1.00 68.00 99 ASN A O 1
ATOM 793 N N . PHE A 1 100 ? 23.736 -8.233 -14.946 1.00 70.69 100 PHE A N 1
ATOM 794 C CA . PHE A 1 100 ? 22.420 -7.969 -15.509 1.00 70.69 100 PHE A CA 1
ATOM 795 C C . PHE A 1 100 ? 22.385 -8.125 -17.042 1.00 70.69 100 PHE A C 1
ATOM 797 O O . PHE A 1 100 ? 21.425 -8.685 -17.570 1.00 70.69 100 PHE A O 1
ATOM 804 N N . GLN A 1 101 ? 23.447 -7.728 -17.757 1.00 72.56 101 GLN A N 1
ATOM 805 C CA . GLN A 1 101 ? 23.534 -7.914 -19.212 1.00 72.56 101 GLN A CA 1
ATOM 806 C C . GLN A 1 101 ? 23.528 -9.395 -19.598 1.00 72.56 101 GLN A C 1
ATOM 808 O O . GLN A 1 101 ? 22.902 -9.775 -20.584 1.00 72.56 101 GLN A O 1
ATOM 813 N N . ARG A 1 102 ? 24.171 -10.246 -18.792 1.00 80.75 102 ARG A N 1
ATOM 814 C CA . ARG A 1 102 ? 24.157 -11.695 -18.995 1.00 80.75 102 ARG A CA 1
ATOM 815 C C . ARG A 1 102 ? 22.743 -12.252 -18.836 1.00 80.75 102 ARG A C 1
ATOM 817 O O . ARG A 1 102 ? 22.290 -12.975 -19.716 1.00 80.75 102 ARG A O 1
ATOM 824 N N . GLN A 1 103 ? 22.013 -11.842 -17.796 1.00 84.06 103 GLN A N 1
ATOM 825 C CA . GLN A 1 103 ? 20.622 -12.273 -17.611 1.00 84.06 103 GLN A CA 1
ATOM 826 C C . GLN A 1 103 ? 19.707 -11.822 -18.763 1.00 84.06 103 GLN A C 1
ATOM 828 O O . GLN A 1 103 ? 18.812 -12.563 -19.160 1.00 84.06 103 GLN A O 1
ATOM 833 N N . VAL A 1 104 ? 19.927 -10.623 -19.321 1.00 79.62 104 VAL A N 1
ATOM 834 C CA . VAL A 1 104 ? 19.179 -10.108 -20.488 1.00 79.62 104 VAL A CA 1
ATOM 835 C C . VAL A 1 104 ? 19.398 -10.958 -21.745 1.00 79.62 104 VAL A C 1
ATOM 837 O O . VAL A 1 104 ? 18.493 -11.036 -22.580 1.00 79.62 104 VAL A O 1
ATOM 840 N N . ILE A 1 105 ? 20.556 -11.609 -21.871 1.00 82.19 105 ILE A N 1
ATOM 841 C CA . ILE A 1 105 ? 20.880 -12.513 -22.980 1.00 82.19 105 ILE A CA 1
ATOM 842 C C . ILE A 1 105 ? 20.330 -13.918 -22.704 1.00 82.19 105 ILE A C 1
ATOM 844 O O . ILE A 1 105 ? 19.562 -14.435 -23.508 1.00 82.19 105 ILE A O 1
ATOM 848 N N . GLU A 1 106 ? 20.653 -14.513 -21.553 1.00 88.62 106 GLU A N 1
ATOM 849 C CA . GLU A 1 106 ? 20.264 -15.894 -21.209 1.00 88.62 106 GLU A CA 1
ATOM 850 C C . GLU A 1 106 ? 18.748 -16.103 -21.217 1.00 88.62 106 GLU A C 1
ATOM 852 O O . GLU A 1 106 ? 18.249 -17.119 -21.699 1.00 88.62 106 GLU A O 1
ATOM 857 N N . GLN A 1 107 ? 17.991 -15.108 -20.750 1.00 91.62 107 GLN A N 1
ATOM 858 C CA . GLN A 1 107 ? 16.532 -15.170 -20.751 1.00 91.62 107 GLN A CA 1
ATOM 859 C C . GLN A 1 107 ? 15.938 -15.396 -22.146 1.00 91.62 107 GLN A C 1
ATOM 861 O O . GLN A 1 107 ? 14.828 -15.913 -22.246 1.00 91.62 107 GLN A O 1
ATOM 866 N N . GLN A 1 108 ? 16.641 -15.027 -23.224 1.00 90.69 108 GLN A N 1
ATOM 867 C CA . GLN A 1 108 ? 16.124 -15.179 -24.582 1.00 90.69 108 GLN A CA 1
ATOM 868 C C . GLN A 1 108 ? 15.920 -16.645 -24.971 1.00 90.69 108 GLN A C 1
ATOM 870 O O . GLN A 1 108 ? 15.152 -16.917 -25.884 1.00 90.69 108 GLN A O 1
ATOM 875 N N . GLU A 1 109 ? 16.526 -17.609 -24.288 1.00 90.25 109 GLU A N 1
ATOM 876 C CA . GLU A 1 109 ? 16.304 -19.026 -24.593 1.00 90.25 109 GLU A CA 1
ATOM 877 C C . GLU A 1 109 ? 14.910 -19.522 -24.178 1.00 90.25 109 GLU A C 1
ATOM 879 O O . GLU A 1 109 ? 14.438 -20.534 -24.696 1.00 90.25 109 GLU A O 1
ATOM 884 N N . TYR A 1 110 ? 14.211 -18.785 -23.310 1.00 91.94 110 TYR A N 1
ATOM 885 C CA . TYR A 1 110 ? 13.016 -19.269 -22.621 1.00 91.94 110 TYR A CA 1
ATOM 886 C C . TYR A 1 110 ? 11.754 -18.509 -23.053 1.00 91.94 110 TYR A C 1
ATOM 888 O O . TYR A 1 110 ? 11.741 -17.279 -23.023 1.00 91.94 110 TYR A O 1
ATOM 896 N N . PRO A 1 111 ? 10.643 -19.175 -23.404 1.00 92.56 111 PRO A N 1
ATOM 897 C CA . PRO A 1 111 ? 9.406 -18.479 -23.765 1.00 92.56 111 PRO A CA 1
ATOM 898 C C . PRO A 1 111 ? 8.743 -17.758 -22.582 1.00 92.56 111 PRO A C 1
ATOM 900 O O . PRO A 1 111 ? 8.062 -16.752 -22.792 1.00 92.56 111 PRO A O 1
ATOM 903 N N . ILE A 1 112 ? 8.964 -18.214 -21.345 1.00 93.06 112 ILE A N 1
ATOM 904 C CA . ILE A 1 112 ? 8.410 -17.604 -20.130 1.00 93.06 112 ILE A CA 1
ATOM 905 C C . ILE A 1 112 ? 9.522 -16.875 -19.365 1.00 93.06 112 ILE A C 1
ATOM 907 O O . ILE A 1 112 ? 10.565 -17.444 -19.059 1.00 93.06 112 ILE A O 1
ATOM 911 N N . LEU A 1 113 ? 9.297 -15.610 -19.022 1.00 93.31 113 LEU A N 1
ATOM 912 C CA . LEU A 1 113 ? 10.182 -14.832 -18.158 1.00 93.31 113 LEU A CA 1
ATOM 913 C C . LEU A 1 113 ? 9.489 -14.560 -16.826 1.00 93.31 113 LEU A C 1
ATOM 915 O O . LEU A 1 113 ? 8.412 -13.972 -16.803 1.00 93.31 113 LEU A O 1
ATOM 919 N N . LEU A 1 114 ? 10.125 -14.943 -15.724 1.00 91.81 114 LEU A N 1
ATOM 920 C CA . LEU A 1 114 ? 9.681 -14.643 -14.368 1.00 91.81 114 LEU A CA 1
ATOM 921 C C . LEU A 1 114 ? 10.542 -13.514 -13.796 1.00 91.81 114 LEU A C 1
ATOM 923 O O . LEU A 1 114 ? 11.770 -13.616 -13.781 1.00 91.81 114 LEU A O 1
ATOM 927 N N . MET A 1 115 ? 9.925 -12.438 -13.311 1.00 90.88 115 MET A N 1
ATOM 928 C CA . MET A 1 115 ? 10.663 -11.322 -12.712 1.00 90.88 115 MET A CA 1
ATOM 929 C C . MET A 1 115 ? 9.878 -10.603 -11.617 1.00 90.88 115 MET A C 1
ATOM 931 O O . MET A 1 115 ? 8.665 -10.764 -11.487 1.00 90.88 115 MET A O 1
ATOM 935 N N . THR A 1 116 ? 10.575 -9.816 -10.796 1.00 89.12 116 THR A N 1
ATOM 936 C CA . THR A 1 116 ? 9.906 -9.046 -9.746 1.00 89.12 116 THR A CA 1
ATOM 937 C C . THR A 1 116 ? 9.302 -7.755 -10.279 1.00 89.12 116 THR A C 1
ATOM 939 O O . THR A 1 116 ? 9.822 -7.170 -11.234 1.00 89.12 116 THR A O 1
ATOM 942 N N . THR A 1 117 ? 8.253 -7.257 -9.620 1.00 90.38 117 THR A N 1
ATOM 943 C CA . THR A 1 117 ? 7.669 -5.940 -9.925 1.00 90.38 117 THR A CA 1
ATOM 944 C C . THR A 1 117 ? 8.730 -4.845 -9.883 1.00 90.38 117 THR A C 1
ATOM 946 O O . THR A 1 117 ? 8.861 -4.080 -10.833 1.00 90.38 117 THR A O 1
ATOM 949 N N . GLN A 1 118 ? 9.563 -4.816 -8.838 1.00 86.12 118 GLN A N 1
ATOM 950 C CA . GLN A 1 118 ? 10.660 -3.848 -8.726 1.00 86.12 118 GLN A CA 1
ATOM 951 C C . GLN A 1 118 ? 11.596 -3.906 -9.939 1.00 86.12 118 GLN A C 1
ATOM 953 O O . GLN A 1 118 ? 11.872 -2.876 -10.548 1.00 86.12 118 GLN A O 1
ATOM 958 N N . LYS A 1 119 ? 12.025 -5.109 -10.343 1.00 85.25 119 LYS A N 1
ATOM 959 C CA . LYS A 1 119 ? 12.935 -5.271 -11.479 1.00 85.25 119 LYS A CA 1
ATOM 960 C C . LYS A 1 119 ? 12.303 -4.802 -12.789 1.00 85.25 119 LYS A C 1
ATOM 962 O O . LYS A 1 119 ? 12.986 -4.149 -13.565 1.00 85.25 119 LYS A O 1
ATOM 967 N N . TYR A 1 120 ? 11.014 -5.071 -13.012 1.00 90.50 120 TYR A N 1
ATOM 968 C CA . TYR A 1 120 ? 10.298 -4.632 -14.217 1.00 90.50 120 TYR A CA 1
ATOM 969 C C . TYR A 1 120 ? 10.321 -3.104 -14.391 1.00 90.50 120 TYR A C 1
ATOM 971 O O . TYR A 1 120 ? 10.580 -2.603 -15.489 1.00 90.50 120 TYR A O 1
ATOM 979 N N . PHE A 1 121 ? 10.082 -2.354 -13.311 1.00 88.75 121 PHE A N 1
ATOM 980 C CA . PHE A 1 121 ? 10.069 -0.886 -13.348 1.00 88.75 121 PHE A CA 1
ATOM 981 C C . PHE A 1 121 ? 11.469 -0.256 -13.299 1.00 88.75 121 PHE A C 1
ATOM 983 O O . PHE A 1 121 ? 11.611 0.913 -13.634 1.00 88.75 121 PHE A O 1
ATOM 990 N N . MET A 1 122 ? 12.511 -1.021 -12.958 1.00 82.38 122 MET A N 1
ATOM 991 C CA . MET A 1 122 ? 13.905 -0.565 -13.057 1.00 82.38 122 MET A CA 1
ATOM 992 C C . MET A 1 122 ? 14.489 -0.663 -14.473 1.00 82.38 122 MET A C 1
ATOM 994 O O . MET A 1 122 ? 15.513 -0.032 -14.733 1.00 82.38 122 MET A O 1
ATOM 998 N N . LEU A 1 123 ? 13.870 -1.436 -15.377 1.00 82.44 123 LEU A N 1
ATOM 999 C CA . LEU A 1 123 ? 14.361 -1.596 -16.748 1.00 82.44 123 LEU A CA 1
ATOM 1000 C C . LEU A 1 123 ? 14.300 -0.277 -17.525 1.00 82.44 123 LEU A C 1
ATOM 1002 O O . LEU A 1 123 ? 13.252 0.372 -17.604 1.00 82.44 123 LEU A O 1
ATOM 1006 N N . ASN A 1 124 ? 15.385 0.072 -18.208 1.00 79.44 124 ASN A N 1
ATOM 1007 C CA . ASN A 1 124 ? 15.346 1.136 -19.206 1.00 79.44 124 ASN A CA 1
ATOM 1008 C C . ASN A 1 124 ? 14.645 0.670 -20.501 1.00 79.44 124 ASN A C 1
ATOM 1010 O O . ASN A 1 124 ? 14.310 -0.504 -20.675 1.00 79.44 124 ASN A O 1
ATOM 1014 N N . ASN A 1 125 ? 14.415 1.594 -21.438 1.00 81.94 125 ASN A N 1
ATOM 1015 C CA . ASN A 1 125 ? 13.673 1.297 -22.669 1.00 81.94 125 ASN A CA 1
ATOM 1016 C C . ASN A 1 125 ? 14.341 0.242 -23.570 1.00 81.94 125 ASN A C 1
ATOM 1018 O O . ASN A 1 125 ? 13.654 -0.543 -24.232 1.00 81.94 125 ASN A O 1
ATOM 1022 N N . SER A 1 126 ? 15.675 0.214 -23.594 1.00 80.94 126 SER A N 1
ATOM 1023 C CA . SER A 1 126 ? 16.438 -0.777 -24.354 1.00 80.94 126 SER A CA 1
ATOM 1024 C C . SER A 1 126 ? 16.283 -2.157 -23.719 1.00 80.94 126 SER A C 1
ATOM 1026 O O . SER A 1 126 ? 15.833 -3.096 -24.371 1.00 80.94 126 SER A O 1
ATOM 1028 N N . GLU A 1 127 ? 16.532 -2.256 -22.413 1.00 83.69 127 GLU A N 1
ATOM 1029 C CA . GLU A 1 127 ? 16.419 -3.493 -21.631 1.00 83.69 127 GLU A CA 1
ATOM 1030 C C . GLU A 1 127 ? 15.012 -4.085 -21.698 1.00 83.69 127 GLU A C 1
ATOM 1032 O O . GLU A 1 127 ? 14.838 -5.283 -21.928 1.00 83.69 127 GLU A O 1
ATOM 1037 N N . ARG A 1 128 ? 13.985 -3.238 -21.582 1.00 86.19 128 ARG A N 1
ATOM 1038 C CA . ARG A 1 128 ? 12.596 -3.684 -21.673 1.00 86.19 128 ARG A CA 1
ATOM 1039 C C . ARG A 1 128 ? 12.243 -4.217 -23.063 1.00 86.19 128 ARG A C 1
ATOM 1041 O O . ARG A 1 128 ? 11.466 -5.158 -23.194 1.00 86.19 128 ARG A O 1
ATOM 1048 N N . SER A 1 129 ? 12.868 -3.696 -24.116 1.00 85.25 129 SER A N 1
ATOM 1049 C CA . SER A 1 129 ? 12.679 -4.230 -25.469 1.00 85.25 129 SER A CA 1
ATOM 1050 C C . SER A 1 129 ? 13.210 -5.664 -25.625 1.00 85.25 129 SER A C 1
ATOM 1052 O O . SER A 1 129 ? 12.691 -6.406 -26.464 1.00 85.25 129 SER A O 1
ATOM 1054 N N . PHE A 1 130 ? 14.195 -6.079 -24.818 1.00 87.44 130 PHE A N 1
ATOM 1055 C CA . PHE A 1 130 ? 14.717 -7.450 -24.822 1.00 87.44 130 PHE A CA 1
ATOM 1056 C C . PHE A 1 130 ? 13.792 -8.446 -24.122 1.00 87.44 130 PHE A C 1
ATOM 1058 O O . PHE A 1 130 ? 13.702 -9.589 -24.566 1.00 87.44 130 PHE A O 1
ATOM 1065 N N . ILE A 1 131 ? 13.062 -8.035 -23.079 1.00 90.56 131 ILE A N 1
ATOM 1066 C CA . ILE A 1 131 ? 12.156 -8.950 -22.363 1.00 90.56 131 ILE A CA 1
ATOM 1067 C C . ILE A 1 131 ? 10.896 -9.304 -23.169 1.00 90.56 131 ILE A C 1
ATOM 1069 O O . ILE A 1 131 ? 10.241 -10.304 -22.883 1.00 90.56 131 ILE A O 1
ATOM 1073 N N . PHE A 1 132 ? 10.574 -8.542 -24.217 1.00 91.56 132 PHE A N 1
ATOM 1074 C CA . PHE A 1 132 ? 9.470 -8.846 -25.139 1.00 91.56 132 PHE A CA 1
ATOM 1075 C C . PHE A 1 132 ? 9.836 -9.865 -26.225 1.00 91.56 132 PHE A C 1
ATOM 1077 O O . PHE A 1 132 ? 9.008 -10.189 -27.080 1.00 91.56 132 PHE A O 1
ATOM 1084 N N . LYS A 1 133 ? 11.072 -10.374 -26.232 1.00 90.31 133 LYS A N 1
ATOM 1085 C CA . LYS A 1 133 ? 11.572 -11.300 -27.251 1.00 90.31 133 LYS A CA 1
ATOM 1086 C C . LYS A 1 133 ? 12.270 -12.494 -26.615 1.00 90.31 133 LYS A C 1
ATOM 1088 O O . LYS A 1 133 ? 12.908 -12.372 -25.575 1.00 90.31 133 LYS A O 1
ATOM 1093 N N . TRP A 1 134 ? 12.179 -13.623 -27.300 1.00 91.69 134 TRP A N 1
ATOM 1094 C CA . TRP A 1 134 ? 12.955 -14.827 -27.034 1.00 91.69 134 TRP A CA 1
ATOM 1095 C C . TRP A 1 134 ? 13.387 -15.429 -28.386 1.00 91.69 134 TRP A C 1
ATOM 1097 O O . TRP A 1 134 ? 12.908 -14.998 -29.436 1.00 91.69 134 TRP A O 1
ATOM 1107 N N . ASN A 1 135 ? 14.313 -16.382 -28.399 1.00 89.00 135 ASN A N 1
ATOM 1108 C CA . ASN A 1 135 ? 15.045 -16.828 -29.591 1.00 89.00 135 ASN A CA 1
ATOM 1109 C C . ASN A 1 135 ? 14.144 -17.371 -30.704 1.00 89.00 135 ASN A C 1
ATOM 1111 O O . ASN A 1 135 ? 14.520 -17.322 -31.873 1.00 89.00 135 ASN A O 1
ATOM 1115 N N . TYR A 1 136 ? 12.951 -17.852 -30.357 1.00 87.06 136 TYR A N 1
ATOM 1116 C CA . TYR A 1 136 ? 12.029 -18.455 -31.313 1.00 87.06 136 TYR A CA 1
ATOM 1117 C C . TYR A 1 136 ? 10.669 -17.739 -31.380 1.00 87.06 136 TYR A C 1
ATOM 1119 O O . TYR A 1 136 ? 9.742 -18.258 -31.999 1.00 87.06 136 TYR A O 1
ATOM 1127 N N . GLY A 1 137 ? 10.527 -16.542 -30.788 1.00 89.44 137 GLY A N 1
ATOM 1128 C CA . GLY A 1 137 ? 9.266 -15.800 -30.841 1.00 89.44 137 GLY A CA 1
ATOM 1129 C C . GLY A 1 137 ? 9.219 -14.503 -30.027 1.00 89.44 137 GLY A C 1
ATOM 1130 O O . GLY A 1 137 ? 10.231 -13.916 -29.641 1.00 89.44 137 GLY A O 1
ATOM 1131 N N . ARG A 1 138 ? 7.999 -14.021 -29.770 1.00 91.56 138 ARG A N 1
ATOM 1132 C CA . ARG A 1 138 ? 7.741 -12.824 -28.954 1.00 91.56 138 ARG A CA 1
ATOM 1133 C C . ARG A 1 138 ? 7.047 -13.194 -27.655 1.00 91.56 138 ARG A C 1
ATOM 1135 O O . ARG A 1 138 ? 6.270 -14.143 -27.619 1.00 91.56 138 ARG A O 1
ATOM 1142 N N . ARG A 1 139 ? 7.300 -12.404 -26.612 1.00 93.06 139 ARG A N 1
ATOM 1143 C CA . ARG A 1 139 ? 6.496 -12.404 -25.391 1.00 93.06 139 ARG A CA 1
ATOM 1144 C C . ARG A 1 139 ? 5.471 -11.287 -25.481 1.00 93.06 139 ARG A C 1
ATOM 1146 O O . ARG A 1 139 ? 5.775 -10.139 -25.170 1.00 93.06 139 ARG A O 1
ATOM 1153 N N . ASN A 1 140 ? 4.289 -11.622 -25.982 1.00 91.75 140 ASN A N 1
ATOM 1154 C CA . ASN A 1 140 ? 3.234 -10.659 -26.299 1.00 91.75 140 ASN A CA 1
ATOM 1155 C C . ASN A 1 140 ? 2.202 -10.504 -25.168 1.00 91.75 140 ASN A C 1
ATOM 1157 O O . ASN A 1 140 ? 1.210 -9.799 -25.339 1.00 91.75 140 ASN A O 1
ATOM 1161 N N . THR A 1 141 ? 2.415 -11.157 -24.024 1.00 94.00 141 THR A N 1
ATOM 1162 C CA . THR A 1 141 ? 1.518 -11.091 -22.869 1.00 94.00 141 THR A CA 1
ATOM 1163 C C . THR A 1 141 ? 2.323 -10.867 -21.591 1.00 94.00 141 THR A C 1
ATOM 1165 O O . THR A 1 141 ? 3.259 -11.614 -21.300 1.00 94.00 141 THR A O 1
ATOM 1168 N N . ILE A 1 142 ? 1.945 -9.850 -20.816 1.00 95.56 142 ILE A N 1
ATOM 1169 C CA . ILE A 1 142 ? 2.506 -9.564 -19.490 1.00 95.56 142 ILE A CA 1
ATOM 1170 C C . ILE A 1 142 ? 1.416 -9.787 -18.450 1.00 95.56 142 ILE A C 1
ATOM 1172 O O . ILE A 1 142 ? 0.314 -9.256 -18.587 1.00 95.56 142 ILE A O 1
ATOM 1176 N N . ILE A 1 143 ? 1.726 -10.542 -17.402 1.00 95.69 143 ILE A N 1
ATOM 1177 C CA . ILE A 1 143 ? 0.810 -10.816 -16.297 1.00 95.69 143 ILE A CA 1
ATOM 1178 C C . ILE A 1 143 ? 1.454 -10.349 -14.996 1.00 95.69 143 ILE A C 1
ATOM 1180 O O . ILE A 1 143 ? 2.457 -10.911 -14.562 1.00 95.69 143 ILE A O 1
ATOM 1184 N N . PHE A 1 144 ? 0.852 -9.351 -14.358 1.00 94.88 144 PHE A N 1
ATOM 1185 C CA . PHE A 1 144 ? 1.155 -8.962 -12.987 1.00 94.88 144 PHE A CA 1
ATOM 1186 C C . PHE A 1 144 ? 0.293 -9.785 -12.024 1.00 94.88 144 PHE A C 1
ATOM 1188 O O . PHE A 1 144 ? -0.938 -9.708 -12.041 1.00 94.88 144 PHE A O 1
ATOM 1195 N N . ASP A 1 145 ? 0.946 -10.594 -11.195 1.00 90.94 145 ASP A N 1
ATOM 1196 C CA . ASP A 1 145 ? 0.339 -11.290 -10.064 1.00 90.94 145 ASP A CA 1
ATOM 1197 C C . ASP A 1 145 ? 0.513 -10.404 -8.823 1.00 90.94 145 ASP A C 1
ATOM 1199 O O . ASP A 1 145 ? 1.597 -10.393 -8.231 1.00 90.94 145 ASP A O 1
ATOM 1203 N N . GLU A 1 146 ? -0.562 -9.690 -8.455 1.00 88.38 146 GLU A N 1
ATOM 1204 C CA . GLU A 1 146 ? -0.638 -8.491 -7.592 1.00 88.38 146 GLU A CA 1
ATOM 1205 C C . GLU A 1 146 ? -0.498 -7.140 -8.332 1.00 88.38 146 GLU A C 1
ATOM 1207 O O . GLU A 1 146 ? -0.281 -7.067 -9.542 1.00 88.38 146 GLU A O 1
ATOM 1212 N N . LYS A 1 147 ? -0.708 -6.044 -7.592 1.00 92.75 147 LYS A N 1
ATOM 1213 C CA . LYS A 1 147 ? -0.751 -4.675 -8.119 1.00 92.75 147 LYS A CA 1
ATOM 1214 C C . LYS A 1 147 ? 0.613 -4.205 -8.661 1.00 92.75 147 LYS A C 1
ATOM 1216 O O . LYS A 1 147 ? 1.590 -4.250 -7.915 1.00 92.75 147 LYS A O 1
ATOM 1221 N N . PRO A 1 148 ? 0.691 -3.659 -9.891 1.00 94.69 148 PRO A N 1
ATOM 1222 C CA . PRO A 1 148 ? 1.918 -3.056 -10.412 1.00 94.69 148 PRO A CA 1
ATOM 1223 C C . PRO A 1 148 ? 2.242 -1.704 -9.750 1.00 94.69 148 PRO A C 1
ATOM 1225 O O . PRO A 1 148 ? 1.393 -1.068 -9.127 1.00 94.69 148 PRO A O 1
ATOM 1228 N N . LEU A 1 149 ? 3.466 -1.204 -9.943 1.00 93.81 149 LEU A N 1
ATOM 1229 C CA . LEU A 1 149 ? 3.834 0.152 -9.526 1.00 93.81 149 LEU A CA 1
ATOM 1230 C C . LEU A 1 149 ? 3.290 1.169 -10.533 1.00 93.81 149 LEU A C 1
ATOM 1232 O O . LEU A 1 149 ? 3.919 1.431 -11.552 1.00 93.81 149 LEU A O 1
ATOM 1236 N N . PHE A 1 150 ? 2.132 1.766 -10.249 1.00 94.75 150 PHE A N 1
ATOM 1237 C CA . PHE A 1 150 ? 1.550 2.805 -11.108 1.00 94.75 150 PHE A CA 1
ATOM 1238 C C . PHE A 1 150 ? 2.333 4.117 -11.123 1.00 94.75 150 PHE A C 1
ATOM 1240 O O . PHE A 1 150 ? 2.181 4.912 -12.043 1.00 94.75 150 PHE A O 1
ATOM 1247 N N . TYR A 1 151 ? 3.147 4.359 -10.107 1.00 94.31 151 TYR A N 1
ATOM 1248 C CA . TYR A 1 151 ? 3.975 5.547 -9.987 1.00 94.31 151 TYR A CA 1
ATOM 1249 C C . TYR A 1 151 ? 5.199 5.235 -9.134 1.00 94.31 151 TYR A C 1
ATOM 1251 O O . TYR A 1 151 ? 5.207 4.287 -8.341 1.00 94.31 151 TYR A O 1
ATOM 1259 N N . THR A 1 152 ? 6.217 6.071 -9.277 1.00 92.62 152 THR A N 1
ATOM 1260 C CA . THR A 1 152 ? 7.449 6.031 -8.496 1.00 92.62 152 THR A CA 1
ATOM 1261 C C . THR A 1 152 ? 7.514 7.268 -7.610 1.00 92.62 152 THR A C 1
ATOM 1263 O O . THR A 1 152 ? 7.296 8.383 -8.079 1.00 92.62 152 THR A O 1
ATOM 1266 N N . ILE A 1 153 ? 7.789 7.071 -6.320 1.00 93.88 153 ILE A N 1
ATOM 1267 C CA . ILE A 1 153 ? 8.034 8.153 -5.361 1.00 93.88 153 ILE A CA 1
ATOM 1268 C C . ILE A 1 153 ? 9.513 8.111 -5.008 1.00 93.88 153 ILE A C 1
ATOM 1270 O O . ILE A 1 153 ? 9.988 7.100 -4.489 1.00 93.88 153 ILE A O 1
ATOM 1274 N N . ASN A 1 154 ? 10.219 9.212 -5.245 1.00 94.06 154 ASN A N 1
ATOM 1275 C CA . ASN A 1 154 ? 11.610 9.348 -4.837 1.00 94.06 154 ASN A CA 1
ATOM 1276 C C . ASN A 1 154 ? 11.687 10.296 -3.647 1.00 94.06 154 ASN A C 1
ATOM 1278 O O . ASN A 1 154 ? 11.361 11.469 -3.790 1.00 94.06 154 ASN A O 1
ATOM 1282 N N . GLU A 1 155 ? 12.110 9.807 -2.482 1.00 94.88 155 GLU A N 1
ATOM 1283 C CA . GLU A 1 155 ? 12.398 10.651 -1.319 1.00 94.88 155 GLU A CA 1
ATOM 1284 C C . GLU A 1 155 ? 13.903 10.926 -1.232 1.00 94.88 155 GLU A C 1
ATOM 1286 O O . GLU A 1 155 ? 14.695 10.022 -0.971 1.00 94.88 155 GLU A O 1
ATOM 1291 N N . ILE A 1 156 ? 14.294 12.186 -1.413 1.00 94.69 156 ILE A N 1
ATOM 1292 C CA . ILE A 1 156 ? 15.673 12.652 -1.288 1.00 94.69 156 ILE A CA 1
ATOM 1293 C C . ILE A 1 156 ? 15.900 13.123 0.153 1.00 94.69 156 ILE A C 1
ATOM 1295 O O . ILE A 1 156 ? 15.684 14.287 0.520 1.00 94.69 156 ILE A O 1
ATOM 1299 N N . ASP A 1 157 ? 16.314 12.180 0.993 1.00 90.94 157 ASP A N 1
ATOM 1300 C CA . ASP A 1 157 ? 16.715 12.397 2.379 1.00 90.94 157 ASP A CA 1
ATOM 1301 C C . ASP A 1 157 ? 18.238 12.220 2.558 1.00 90.94 157 ASP A C 1
ATOM 1303 O O . ASP A 1 157 ? 18.994 12.130 1.590 1.00 90.94 157 ASP A O 1
ATOM 1307 N N . LYS A 1 158 ? 18.723 12.204 3.805 1.00 88.62 158 LYS A N 1
ATOM 1308 C CA . LYS A 1 158 ? 20.156 11.992 4.075 1.00 88.62 158 LYS A CA 1
ATOM 1309 C C . LYS A 1 158 ? 20.631 10.606 3.634 1.00 88.62 158 LYS A C 1
ATOM 1311 O O . LYS A 1 158 ? 21.750 10.470 3.151 1.00 88.62 158 LYS A O 1
ATOM 1316 N N . LYS A 1 159 ? 19.789 9.580 3.790 1.00 91.81 159 LYS A N 1
ATOM 1317 C CA . LYS A 1 159 ? 20.126 8.210 3.399 1.00 91.81 159 LYS A CA 1
ATOM 1318 C C . LYS A 1 159 ? 20.280 8.109 1.882 1.00 91.81 159 LYS A C 1
ATOM 1320 O O . LYS A 1 159 ? 21.219 7.469 1.427 1.00 91.81 159 LYS A O 1
ATOM 1325 N N . PHE A 1 160 ? 19.420 8.785 1.123 1.00 93.56 160 PHE A N 1
ATOM 1326 C CA . PHE A 1 160 ? 19.469 8.804 -0.338 1.00 93.56 160 PHE A CA 1
ATOM 1327 C C . PHE A 1 160 ? 20.853 9.201 -0.877 1.00 93.56 160 PHE A C 1
ATOM 1329 O O . PHE A 1 160 ? 21.380 8.528 -1.758 1.00 93.56 160 PHE A O 1
ATOM 1336 N N . ILE A 1 161 ? 21.461 10.254 -0.316 1.00 92.56 161 ILE A N 1
ATOM 1337 C CA . ILE A 1 161 ? 22.804 10.711 -0.715 1.00 92.56 161 ILE A CA 1
ATOM 1338 C C . ILE A 1 161 ? 23.897 9.808 -0.136 1.00 92.56 161 ILE A C 1
ATOM 1340 O O . ILE A 1 161 ? 24.844 9.474 -0.843 1.00 92.56 161 ILE A O 1
ATOM 1344 N N . ASN A 1 162 ? 23.757 9.366 1.117 1.00 93.12 162 ASN A N 1
ATOM 1345 C CA . ASN A 1 162 ? 24.728 8.462 1.740 1.00 93.12 162 ASN A CA 1
ATOM 1346 C C . ASN A 1 162 ? 24.850 7.125 0.996 1.00 93.12 162 ASN A C 1
ATOM 1348 O O . ASN A 1 162 ? 25.922 6.536 0.984 1.00 93.12 162 ASN A O 1
ATOM 1352 N N . ASP A 1 163 ? 23.778 6.623 0.380 1.00 92.94 163 ASP A N 1
ATOM 1353 C CA . ASP A 1 163 ? 23.846 5.394 -0.414 1.00 92.94 163 ASP A CA 1
ATOM 1354 C C . ASP A 1 163 ? 24.793 5.541 -1.621 1.00 92.94 163 ASP A C 1
ATOM 1356 O O . ASP A 1 163 ? 25.502 4.590 -1.940 1.00 92.94 163 ASP A O 1
ATOM 1360 N N . ILE A 1 164 ? 24.826 6.721 -2.257 1.00 94.25 164 ILE A N 1
ATOM 1361 C CA . ILE A 1 164 ? 25.746 7.034 -3.364 1.00 94.25 164 ILE A CA 1
ATOM 1362 C C . ILE A 1 164 ? 27.177 7.171 -2.826 1.00 94.25 164 ILE A C 1
ATOM 1364 O O . ILE A 1 164 ? 28.102 6.568 -3.362 1.00 94.25 164 ILE A O 1
ATOM 1368 N N . ASP A 1 165 ? 27.334 7.917 -1.731 1.00 93.69 165 ASP A N 1
ATOM 1369 C CA . ASP A 1 165 ? 28.609 8.155 -1.038 1.00 93.69 165 ASP A CA 1
ATOM 1370 C C . ASP A 1 165 ? 29.301 6.834 -0.658 1.00 93.69 165 ASP A C 1
ATOM 1372 O O . ASP A 1 165 ? 30.435 6.566 -1.045 1.00 93.69 165 ASP A O 1
ATOM 1376 N N . ASN A 1 166 ? 28.549 5.922 -0.034 1.00 94.25 166 ASN A N 1
ATOM 1377 C CA . ASN A 1 166 ? 29.019 4.590 0.351 1.00 94.25 166 ASN A CA 1
ATOM 1378 C C . ASN A 1 166 ? 29.458 3.721 -0.841 1.00 94.25 166 ASN A C 1
ATOM 1380 O O . ASN A 1 166 ? 30.163 2.726 -0.655 1.00 94.25 166 ASN A O 1
ATOM 1384 N N . GLU A 1 167 ? 28.960 3.992 -2.048 1.00 94.00 167 GLU A N 1
ATOM 1385 C CA . GLU A 1 167 ? 29.387 3.283 -3.252 1.00 94.00 167 GLU A CA 1
ATOM 1386 C C . GLU A 1 167 ? 30.677 3.876 -3.821 1.00 94.00 167 GLU A C 1
ATOM 1388 O O . GLU A 1 167 ? 31.575 3.117 -4.184 1.00 94.00 167 GLU A O 1
ATOM 1393 N N . ILE A 1 168 ? 30.809 5.205 -3.806 1.00 94.50 168 ILE A N 1
ATOM 1394 C CA . ILE A 1 168 ? 32.047 5.905 -4.175 1.00 94.50 168 ILE A CA 1
ATOM 1395 C C . ILE A 1 168 ? 33.194 5.514 -3.233 1.00 94.50 168 ILE A C 1
ATOM 1397 O O . ILE A 1 168 ? 34.309 5.261 -3.690 1.00 94.50 168 ILE A O 1
ATOM 1401 N N . ASP A 1 169 ? 32.922 5.356 -1.937 1.00 93.12 169 ASP A N 1
ATOM 1402 C CA . ASP A 1 169 ? 33.921 4.950 -0.941 1.00 93.12 169 ASP A CA 1
ATOM 1403 C C . ASP A 1 169 ? 34.591 3.602 -1.246 1.00 93.12 169 ASP A C 1
ATOM 1405 O O . ASP A 1 169 ? 35.745 3.380 -0.865 1.00 93.12 169 ASP A O 1
ATOM 1409 N N . LYS A 1 170 ? 33.901 2.710 -1.969 1.00 92.56 170 LYS A N 1
ATOM 1410 C CA . LYS A 1 170 ? 34.421 1.392 -2.375 1.00 92.56 170 LYS A CA 1
ATOM 1411 C C . LYS A 1 170 ? 35.365 1.458 -3.572 1.00 92.56 170 LYS A C 1
ATOM 1413 O O . LYS A 1 170 ? 36.021 0.461 -3.873 1.00 92.56 170 LYS A O 1
ATOM 1418 N N . ILE A 1 171 ? 35.425 2.592 -4.268 1.00 92.69 171 ILE A N 1
ATOM 1419 C CA . ILE A 1 171 ? 36.357 2.805 -5.374 1.00 92.69 171 ILE A CA 1
ATOM 1420 C C . ILE A 1 171 ? 37.779 2.879 -4.799 1.00 92.69 171 ILE A C 1
ATOM 1422 O O . ILE A 1 171 ? 38.015 3.416 -3.709 1.00 92.69 171 ILE A O 1
ATOM 1426 N N . LEU A 1 172 ? 38.745 2.325 -5.536 1.00 91.56 17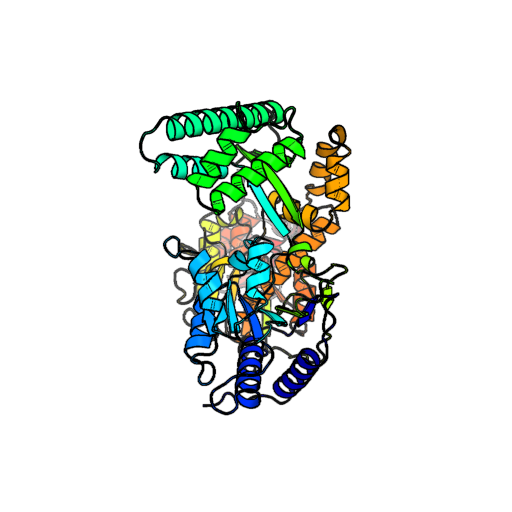2 LEU A N 1
ATOM 1427 C CA . LEU A 1 172 ? 40.162 2.452 -5.203 1.00 91.56 172 LEU A CA 1
ATOM 1428 C C . LEU A 1 172 ? 40.580 3.930 -5.173 1.00 91.56 172 LEU A C 1
ATOM 1430 O O . LEU A 1 172 ? 40.082 4.755 -5.943 1.00 91.56 172 LEU A O 1
ATOM 1434 N N . GLU A 1 173 ? 41.508 4.260 -4.280 1.00 93.75 173 GLU A N 1
ATOM 1435 C CA . GLU A 1 173 ? 41.956 5.636 -4.078 1.00 93.75 173 GLU A CA 1
ATOM 1436 C C . GLU A 1 173 ? 42.635 6.183 -5.344 1.00 93.75 173 GLU A C 1
ATOM 1438 O O . GLU A 1 173 ? 43.698 5.718 -5.751 1.00 93.75 173 GLU A O 1
ATOM 1443 N N . THR A 1 174 ? 41.978 7.144 -5.994 1.00 94.88 174 THR A N 1
ATOM 1444 C CA . THR A 1 174 ? 42.342 7.710 -7.302 1.00 94.88 174 THR A CA 1
ATOM 1445 C C . THR A 1 174 ? 41.896 9.171 -7.379 1.00 94.88 174 THR A C 1
ATOM 1447 O O . THR A 1 174 ? 41.035 9.600 -6.608 1.00 94.88 174 THR A O 1
ATOM 1450 N N . ASP A 1 175 ? 42.427 9.936 -8.337 1.00 93.94 175 ASP A N 1
ATOM 1451 C CA . ASP A 1 175 ? 41.953 11.306 -8.588 1.00 93.94 175 ASP A CA 1
ATOM 1452 C C . ASP A 1 175 ? 40.479 11.340 -9.029 1.00 93.94 175 ASP A C 1
ATOM 1454 O O . ASP A 1 175 ? 39.757 12.270 -8.674 1.00 93.94 175 ASP A O 1
ATOM 1458 N N . ASP A 1 176 ? 40.006 10.298 -9.725 1.00 95.31 176 ASP A N 1
ATOM 1459 C CA . ASP A 1 176 ? 38.586 10.118 -10.058 1.00 95.31 176 ASP A CA 1
ATOM 1460 C C . ASP A 1 176 ? 37.724 10.027 -8.791 1.00 95.31 176 ASP A C 1
ATOM 1462 O O . ASP A 1 176 ? 36.704 10.706 -8.685 1.00 95.31 176 ASP A O 1
ATOM 1466 N N . LYS A 1 177 ? 38.142 9.217 -7.807 1.00 95.81 177 LYS A N 1
ATOM 1467 C CA . LYS A 1 177 ? 37.433 9.087 -6.527 1.00 95.81 177 LYS A CA 1
ATOM 1468 C C . LYS A 1 177 ? 37.429 10.401 -5.748 1.00 95.81 177 LYS A C 1
ATOM 1470 O O . LYS A 1 177 ? 36.386 10.785 -5.226 1.00 95.81 177 LYS A O 1
ATOM 1475 N N . ARG A 1 178 ? 38.570 11.098 -5.682 1.00 95.50 178 ARG A N 1
ATOM 1476 C CA . ARG A 1 178 ? 38.668 12.409 -5.015 1.00 95.50 178 ARG A CA 1
ATOM 1477 C C . ARG A 1 178 ? 37.690 13.408 -5.625 1.00 95.50 178 ARG A C 1
ATOM 1479 O O . ARG A 1 178 ? 36.907 14.002 -4.895 1.00 95.50 178 ARG A O 1
ATOM 1486 N N . PHE A 1 179 ? 37.668 13.498 -6.955 1.00 96.75 179 PHE A N 1
ATOM 1487 C CA . PHE A 1 179 ? 36.717 14.336 -7.679 1.00 96.75 179 PHE A CA 1
ATOM 1488 C C . PHE A 1 179 ? 35.256 13.960 -7.369 1.00 96.75 179 PHE A C 1
ATOM 1490 O O . PHE A 1 179 ? 34.460 14.832 -7.037 1.00 96.75 179 PHE A O 1
ATOM 1497 N N . LEU A 1 180 ? 34.897 12.670 -7.410 1.00 96.00 180 LEU A N 1
ATOM 1498 C CA . LEU A 1 180 ? 33.536 12.214 -7.088 1.00 96.00 180 LEU A CA 1
ATOM 1499 C C . LEU A 1 180 ? 33.115 12.565 -5.649 1.00 96.00 180 LEU A C 1
ATOM 1501 O O . LEU A 1 180 ? 31.979 12.991 -5.433 1.00 96.00 180 LEU A O 1
ATOM 1505 N N . ASN A 1 181 ? 34.022 12.411 -4.681 1.00 94.94 181 ASN A N 1
ATOM 1506 C CA . ASN A 1 181 ? 33.785 12.766 -3.280 1.00 94.94 181 ASN A CA 1
ATOM 1507 C C . ASN A 1 181 ? 33.540 14.270 -3.101 1.00 94.94 181 ASN A C 1
ATOM 1509 O O . ASN A 1 181 ? 32.607 14.661 -2.395 1.00 94.94 181 ASN A O 1
ATOM 1513 N N . ASP A 1 182 ? 34.343 15.109 -3.756 1.00 95.12 182 ASP A N 1
ATOM 1514 C CA . ASP A 1 182 ? 34.194 16.564 -3.693 1.00 95.12 182 ASP A CA 1
ATOM 1515 C C . ASP A 1 182 ? 32.847 17.017 -4.283 1.00 95.12 182 ASP A C 1
ATOM 1517 O O . ASP A 1 182 ? 32.133 17.811 -3.664 1.00 95.12 182 ASP A O 1
ATOM 1521 N N . GLU A 1 183 ? 32.443 16.448 -5.422 1.00 95.25 183 GLU A N 1
ATOM 1522 C CA . GLU A 1 183 ? 31.171 16.767 -6.083 1.00 95.25 183 GLU A CA 1
ATOM 1523 C C . GLU A 1 183 ? 29.951 16.332 -5.248 1.00 95.25 183 GLU A C 1
ATOM 1525 O O . GLU A 1 183 ? 29.003 17.104 -5.070 1.00 95.25 183 GLU A O 1
ATOM 1530 N N . ILE A 1 184 ? 29.971 15.127 -4.661 1.00 94.19 184 ILE A N 1
ATOM 1531 C CA . ILE A 1 184 ? 28.886 14.658 -3.781 1.00 94.19 184 ILE A CA 1
ATOM 1532 C C . ILE A 1 184 ? 28.801 15.481 -2.498 1.00 94.19 184 ILE A C 1
ATOM 1534 O O . ILE A 1 184 ? 27.696 15.794 -2.039 1.00 94.19 184 ILE A O 1
ATOM 1538 N N . LYS A 1 185 ? 29.942 15.863 -1.918 1.00 93.94 185 LYS A N 1
ATOM 1539 C CA . LYS A 1 185 ? 29.975 16.745 -0.750 1.00 93.94 185 LYS A CA 1
ATOM 1540 C C . LYS A 1 185 ? 29.376 18.110 -1.084 1.00 93.94 185 LYS A C 1
ATOM 1542 O O . LYS A 1 185 ? 28.490 18.574 -0.368 1.00 93.94 185 LYS A O 1
ATOM 1547 N N . TYR A 1 186 ? 29.788 18.707 -2.200 1.00 92.44 186 TYR A N 1
ATOM 1548 C CA . TYR A 1 186 ? 29.256 19.983 -2.674 1.00 92.44 186 TYR A CA 1
ATOM 1549 C C . TYR A 1 186 ? 27.733 19.943 -2.869 1.00 92.44 186 TYR A C 1
ATOM 1551 O O . TYR A 1 186 ? 27.006 20.843 -2.437 1.00 92.44 186 TYR A O 1
ATOM 1559 N N . LEU A 1 18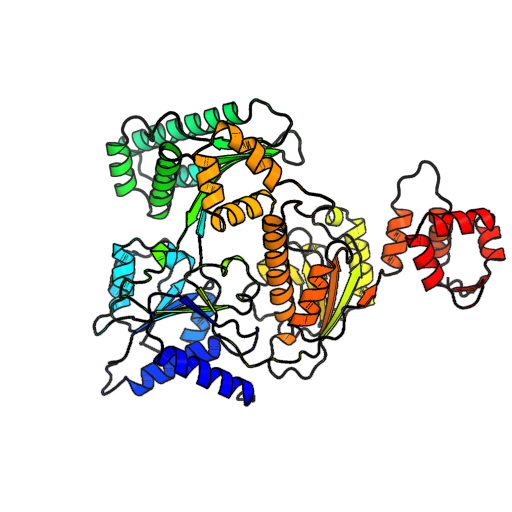7 ? 27.226 18.872 -3.479 1.00 92.50 187 LEU A N 1
ATOM 1560 C CA . LEU A 1 187 ? 25.798 18.641 -3.670 1.00 92.50 187 LEU A CA 1
ATOM 1561 C C . LEU A 1 187 ? 25.044 18.475 -2.343 1.00 92.50 187 LEU A C 1
ATOM 1563 O O . LEU A 1 187 ? 23.970 19.055 -2.161 1.00 92.50 187 LEU A O 1
ATOM 1567 N N . ARG A 1 188 ? 25.601 17.698 -1.407 1.00 93.19 188 ARG A N 1
ATOM 1568 C CA . ARG A 1 188 ? 25.028 17.490 -0.071 1.00 93.19 188 ARG A CA 1
ATOM 1569 C C . ARG A 1 188 ? 24.895 18.810 0.678 1.00 93.19 188 ARG A C 1
ATOM 1571 O O . ARG A 1 188 ? 23.815 19.100 1.193 1.00 93.19 188 ARG A O 1
ATOM 1578 N N . ASP A 1 189 ? 25.964 19.598 0.707 1.00 93.00 189 ASP A N 1
ATOM 1579 C CA . ASP A 1 189 ? 25.998 20.885 1.400 1.00 93.00 189 ASP A CA 1
ATOM 1580 C C . ASP A 1 189 ? 24.984 21.859 0.786 1.00 93.00 189 ASP A C 1
ATOM 1582 O O . ASP A 1 189 ? 24.234 22.516 1.510 1.00 93.00 189 ASP A O 1
ATOM 1586 N N . TYR A 1 190 ? 24.875 21.891 -0.547 1.00 92.69 190 TYR A N 1
ATOM 1587 C CA . TYR A 1 190 ? 23.858 22.683 -1.241 1.00 92.69 190 TYR A CA 1
ATOM 1588 C C . TYR A 1 190 ? 22.430 22.296 -0.829 1.00 92.69 190 TYR A C 1
ATOM 1590 O O . TYR A 1 190 ? 21.645 23.156 -0.421 1.00 92.69 190 TYR A O 1
ATOM 1598 N N . LEU A 1 191 ? 22.089 21.006 -0.891 1.00 92.81 191 LEU A N 1
ATOM 1599 C CA . LEU A 1 191 ? 20.741 20.539 -0.564 1.00 92.81 191 LEU A CA 1
ATOM 1600 C C . LEU A 1 191 ? 20.401 20.745 0.918 1.00 92.81 191 LEU A C 1
ATOM 1602 O O . LEU A 1 191 ? 19.270 21.110 1.233 1.00 92.81 191 LEU A O 1
ATOM 1606 N N . GLU A 1 192 ? 21.343 20.546 1.842 1.00 91.88 192 GLU A N 1
ATOM 1607 C CA . GLU A 1 192 ? 21.109 20.814 3.268 1.00 91.88 192 GLU A CA 1
ATOM 1608 C C . GLU A 1 192 ? 20.943 22.314 3.558 1.00 91.88 192 GLU A C 1
ATOM 1610 O O . GLU A 1 192 ? 20.065 22.680 4.347 1.00 91.88 192 GLU A O 1
ATOM 1615 N N . ASN A 1 193 ? 21.690 23.184 2.871 1.00 91.81 193 ASN A N 1
ATOM 1616 C CA . ASN A 1 193 ? 21.501 24.634 2.955 1.00 91.81 193 ASN A CA 1
ATOM 1617 C C . ASN A 1 193 ? 20.102 25.047 2.474 1.00 91.81 193 ASN A C 1
ATOM 1619 O O . ASN A 1 193 ? 19.413 25.802 3.166 1.00 91.81 193 ASN A O 1
ATOM 1623 N N . GLU A 1 194 ? 19.627 24.490 1.356 1.00 92.88 194 GLU A N 1
ATOM 1624 C CA . GLU A 1 194 ? 18.273 24.756 0.854 1.00 92.88 194 GLU A CA 1
ATOM 1625 C C . GLU A 1 194 ? 17.190 24.244 1.812 1.00 92.88 194 GLU A C 1
ATOM 1627 O O . GLU A 1 194 ? 16.251 24.976 2.132 1.00 92.88 194 GLU A O 1
ATOM 1632 N N . LYS A 1 195 ? 17.337 23.034 2.370 1.00 91.94 195 LYS A N 1
ATOM 1633 C CA . LYS A 1 195 ? 16.431 22.537 3.425 1.00 91.94 195 LYS A CA 1
ATOM 1634 C C . LYS A 1 195 ? 16.442 23.452 4.653 1.00 91.94 195 LYS A C 1
ATOM 1636 O O . LYS A 1 195 ? 15.402 23.636 5.292 1.00 91.94 195 LYS A O 1
ATOM 1641 N N . GLY A 1 196 ? 17.603 24.006 5.010 1.00 89.75 196 GLY A N 1
ATOM 1642 C CA . GLY A 1 196 ? 17.770 25.003 6.066 1.00 89.75 196 GLY A CA 1
ATOM 1643 C C . GLY A 1 196 ? 16.947 26.258 5.787 1.00 89.75 196 GLY A C 1
ATOM 1644 O O . GLY A 1 196 ? 16.055 26.589 6.576 1.00 89.75 196 GLY A O 1
ATOM 1645 N N . ARG A 1 197 ? 17.169 26.874 4.621 1.00 90.88 197 ARG A N 1
ATOM 1646 C CA . ARG A 1 197 ? 16.467 28.072 4.142 1.00 90.88 197 ARG A CA 1
ATOM 1647 C C . ARG A 1 197 ? 14.955 27.873 4.079 1.00 90.88 197 ARG A C 1
ATOM 1649 O O . ARG A 1 197 ? 14.207 28.666 4.631 1.00 90.88 197 ARG A O 1
ATOM 1656 N N . LEU A 1 198 ? 14.478 26.783 3.483 1.00 90.94 198 LEU A N 1
ATOM 1657 C CA . LEU A 1 198 ? 13.041 26.502 3.384 1.00 90.94 198 LEU A CA 1
ATOM 1658 C C . LEU A 1 198 ? 12.395 26.250 4.750 1.00 90.94 198 LEU A C 1
ATOM 1660 O O . LEU A 1 198 ? 11.227 26.573 4.963 1.00 90.94 198 LEU A O 1
ATOM 1664 N N . SER A 1 199 ? 13.148 25.675 5.691 1.00 86.75 199 SER A N 1
ATOM 1665 C CA . SER A 1 199 ? 12.647 25.452 7.045 1.00 86.75 199 SER A CA 1
ATOM 1666 C C . SER A 1 199 ? 12.526 26.738 7.866 1.00 86.75 199 SER A C 1
ATOM 1668 O O . SER A 1 199 ? 11.686 26.765 8.763 1.00 86.75 199 SER A O 1
ATOM 1670 N N . ASN A 1 200 ? 13.318 27.780 7.568 1.00 81.44 200 ASN A N 1
ATOM 1671 C CA . ASN A 1 200 ? 13.280 29.110 8.199 1.00 81.44 200 ASN A CA 1
ATOM 1672 C C . ASN A 1 200 ? 13.186 29.096 9.743 1.00 81.44 200 ASN A C 1
ATOM 1674 O O . ASN A 1 200 ? 12.518 29.937 10.337 1.00 81.44 200 ASN A O 1
ATOM 1678 N N . ASN A 1 201 ? 13.793 28.108 10.415 1.00 68.88 201 ASN A N 1
ATOM 1679 C CA . ASN A 1 201 ? 13.640 27.879 11.864 1.00 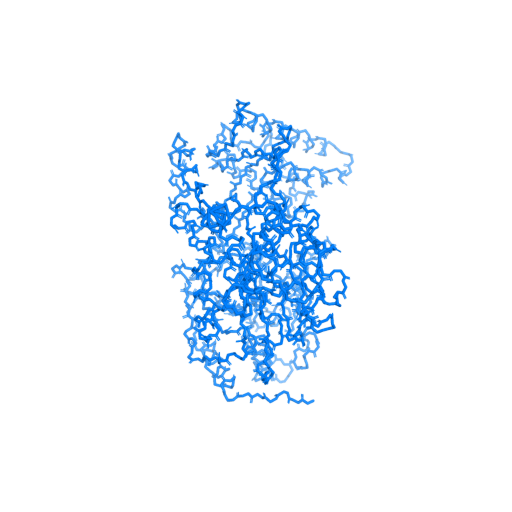68.88 201 ASN A CA 1
ATOM 1680 C C . ASN A 1 201 ? 12.179 27.804 12.352 1.00 68.88 201 ASN A C 1
ATOM 1682 O O . ASN A 1 201 ? 11.903 27.989 13.536 1.00 68.88 201 ASN A O 1
ATOM 1686 N N . SER A 1 202 ? 11.240 27.495 11.455 1.00 74.19 202 SER A N 1
ATOM 1687 C CA . SER A 1 202 ? 9.826 27.378 11.782 1.00 74.19 202 SER A CA 1
ATOM 1688 C C . SER A 1 202 ? 9.618 26.331 12.875 1.00 74.19 202 SER A C 1
ATOM 1690 O O . SER A 1 202 ? 10.195 25.232 12.841 1.00 74.19 202 SER A O 1
ATOM 1692 N N . THR A 1 203 ? 8.782 26.688 13.847 1.00 72.56 203 THR A N 1
ATOM 1693 C CA . THR A 1 203 ? 8.280 25.796 14.897 1.00 72.56 203 THR A CA 1
ATOM 1694 C C . THR A 1 203 ? 7.186 24.862 14.377 1.00 72.56 203 THR A C 1
ATOM 1696 O O . THR A 1 203 ? 6.892 23.853 15.013 1.00 72.56 203 THR A O 1
ATOM 1699 N N . GLU A 1 204 ? 6.635 25.145 13.196 1.00 83.00 204 GLU A N 1
ATOM 1700 C CA . GLU A 1 204 ? 5.556 24.391 12.568 1.00 83.00 204 GLU A CA 1
ATOM 1701 C C . GLU A 1 204 ? 6.074 23.429 11.489 1.00 83.00 204 GLU A C 1
ATOM 1703 O O . GLU A 1 204 ? 7.247 23.438 11.097 1.00 83.00 204 GLU A O 1
ATOM 1708 N N . ASN A 1 205 ? 5.176 22.569 11.003 1.00 89.62 205 ASN A N 1
ATOM 1709 C CA . ASN A 1 205 ? 5.450 21.767 9.818 1.00 89.62 205 ASN A CA 1
ATOM 1710 C C . ASN A 1 205 ? 5.448 22.669 8.577 1.00 89.62 205 ASN A C 1
ATOM 1712 O O . ASN A 1 205 ? 4.577 23.524 8.423 1.00 89.62 205 ASN A O 1
ATOM 1716 N N . VAL A 1 206 ? 6.393 22.445 7.666 1.00 91.81 206 VAL A N 1
ATOM 1717 C CA . VAL A 1 206 ? 6.481 23.185 6.403 1.00 91.81 206 VAL A CA 1
ATOM 1718 C C . VAL A 1 206 ? 6.325 22.213 5.245 1.00 91.81 206 VAL A C 1
ATOM 1720 O O . VAL A 1 206 ? 7.032 21.210 5.173 1.00 91.81 206 VAL A O 1
ATOM 1723 N N . TYR A 1 207 ? 5.414 22.546 4.339 1.00 94.56 207 TYR A N 1
ATOM 1724 C CA . TYR A 1 207 ? 5.199 21.858 3.073 1.00 94.56 207 TYR A CA 1
ATOM 1725 C C . TYR A 1 207 ? 5.190 22.929 1.987 1.00 94.56 207 TYR A C 1
ATOM 1727 O O . TYR A 1 207 ? 4.430 23.889 2.097 1.00 94.56 207 TYR A O 1
ATOM 1735 N N . CYS A 1 208 ? 6.037 22.819 0.973 1.00 94.88 208 CYS A N 1
ATOM 1736 C CA . CYS A 1 208 ? 6.039 23.737 -0.167 1.00 94.88 208 CYS A CA 1
ATOM 1737 C C . CYS A 1 208 ? 6.636 23.054 -1.392 1.00 94.88 208 CYS A C 1
ATOM 1739 O O . CYS A 1 208 ? 7.282 22.016 -1.275 1.00 94.88 208 CYS A O 1
ATOM 1741 N N . TYR A 1 209 ? 6.420 23.632 -2.568 1.00 96.19 209 TYR A N 1
ATOM 1742 C CA . TYR A 1 209 ? 7.191 23.253 -3.741 1.00 96.19 209 TYR A CA 1
ATOM 1743 C C . TYR A 1 209 ? 8.473 24.077 -3.784 1.00 96.19 209 TYR A C 1
ATOM 1745 O O . TYR A 1 209 ? 8.453 25.288 -3.559 1.00 96.19 209 TYR A O 1
ATOM 1753 N N . TRP A 1 210 ? 9.585 23.409 -4.047 1.00 94.69 210 TRP A N 1
ATOM 1754 C CA . TRP A 1 210 ? 10.895 24.013 -4.208 1.00 94.69 210 TRP A CA 1
ATOM 1755 C C . TRP A 1 210 ? 11.364 23.791 -5.636 1.00 94.69 210 TRP A C 1
ATOM 1757 O O . TRP A 1 210 ? 11.236 22.691 -6.161 1.00 94.69 210 TRP A O 1
ATOM 1767 N N . LYS A 1 211 ? 11.934 24.827 -6.243 1.00 91.94 211 LYS A N 1
ATOM 1768 C CA . LYS A 1 211 ? 12.649 24.728 -7.510 1.00 91.94 211 LYS A CA 1
ATOM 1769 C C . LYS A 1 211 ? 14.072 25.222 -7.290 1.00 91.94 211 LYS A C 1
ATOM 1771 O O . LYS A 1 211 ? 14.259 26.264 -6.655 1.00 91.94 211 LYS A O 1
ATOM 1776 N N . GLY A 1 212 ? 15.046 24.450 -7.769 1.00 82.25 212 GLY A N 1
ATOM 1777 C CA . GLY A 1 212 ? 16.455 24.806 -7.683 1.00 82.25 212 GLY A CA 1
ATOM 1778 C C . GLY A 1 212 ? 16.731 26.148 -8.357 1.00 82.25 212 GLY A C 1
ATOM 1779 O O . GLY A 1 212 ? 16.119 26.498 -9.362 1.00 82.25 212 GLY A O 1
ATOM 1780 N N . ILE A 1 213 ? 17.659 26.913 -7.783 1.00 82.88 213 ILE A N 1
ATOM 1781 C CA . ILE A 1 213 ? 18.178 28.145 -8.409 1.00 82.88 213 ILE A CA 1
ATOM 1782 C C . ILE A 1 213 ? 19.252 27.789 -9.456 1.00 82.88 213 ILE A C 1
ATOM 1784 O O . ILE A 1 213 ? 19.621 28.613 -10.287 1.00 82.88 213 ILE A O 1
ATOM 1788 N N . ARG A 1 214 ? 19.755 26.550 -9.412 1.00 84.19 214 ARG A N 1
ATOM 1789 C CA . ARG A 1 214 ? 20.732 25.996 -10.346 1.00 84.19 214 ARG A CA 1
ATOM 1790 C C . ARG A 1 214 ? 20.228 24.678 -10.918 1.00 84.19 214 ARG A C 1
ATOM 1792 O O . ARG A 1 214 ? 19.509 23.955 -10.233 1.00 84.19 214 ARG A O 1
ATOM 1799 N N . GLU A 1 215 ? 20.715 24.357 -12.108 1.00 83.19 215 GLU A N 1
ATOM 1800 C CA . GLU A 1 215 ? 20.431 23.097 -12.808 1.00 83.19 215 GLU A CA 1
ATOM 1801 C C . GLU A 1 215 ? 21.600 22.100 -12.705 1.00 83.19 215 GLU A C 1
ATOM 1803 O O . GLU A 1 215 ? 21.395 20.894 -12.800 1.00 83.19 215 GLU A O 1
ATOM 1808 N N . ASN A 1 216 ? 22.819 22.586 -12.433 1.00 85.81 216 ASN A N 1
ATOM 1809 C CA . ASN A 1 216 ? 24.013 21.743 -12.345 1.00 85.81 216 ASN A CA 1
ATOM 1810 C C . ASN A 1 216 ? 24.081 20.968 -11.021 1.00 85.81 216 ASN A C 1
ATOM 1812 O O . ASN A 1 216 ? 23.790 21.506 -9.939 1.00 85.81 216 ASN A O 1
ATOM 1816 N N . ILE A 1 217 ? 24.546 19.721 -11.102 1.00 84.25 217 ILE A N 1
ATOM 1817 C CA . ILE A 1 217 ? 24.818 18.862 -9.946 1.00 84.25 217 ILE A CA 1
ATOM 1818 C C . ILE A 1 217 ? 25.998 19.429 -9.155 1.00 84.25 217 ILE A C 1
ATOM 1820 O O . ILE A 1 217 ? 25.875 19.641 -7.941 1.00 84.25 217 ILE A O 1
ATOM 1824 N N . GLY A 1 218 ? 27.098 19.736 -9.842 1.00 87.12 218 GLY A N 1
ATOM 1825 C CA . GLY A 1 218 ? 28.315 20.245 -9.229 1.00 87.12 218 GLY A CA 1
ATOM 1826 C C . GLY A 1 218 ? 29.114 21.168 -10.144 1.00 87.12 218 GLY A C 1
ATOM 1827 O O . GLY A 1 218 ? 28.542 22.065 -10.770 1.00 87.12 218 GLY A O 1
ATOM 1828 N N . THR A 1 219 ? 30.440 21.036 -10.128 1.00 88.94 219 THR A N 1
ATOM 1829 C CA . THR A 1 219 ? 31.355 21.951 -10.827 1.00 88.94 219 THR A CA 1
ATOM 1830 C C . THR A 1 219 ? 31.642 21.528 -12.268 1.00 88.94 219 THR A C 1
ATOM 1832 O O . THR A 1 219 ? 31.849 22.393 -13.119 1.00 88.94 219 THR A O 1
ATOM 1835 N N . ASP A 1 220 ? 31.598 20.223 -12.558 1.00 92.81 220 ASP A N 1
ATOM 1836 C CA . ASP A 1 220 ? 31.757 19.643 -13.898 1.00 92.81 220 ASP A CA 1
ATOM 1837 C C . ASP A 1 220 ? 30.837 18.423 -14.066 1.00 92.81 220 ASP A C 1
ATOM 1839 O O . ASP A 1 220 ? 31.235 17.263 -13.918 1.00 92.81 220 ASP A O 1
ATOM 1843 N N . ASP A 1 221 ? 29.573 18.699 -14.392 1.00 90.94 221 ASP A N 1
ATOM 1844 C CA . ASP A 1 221 ? 28.526 17.686 -14.553 1.00 90.94 221 ASP A CA 1
ATOM 1845 C C . ASP A 1 221 ? 28.857 16.644 -15.626 1.00 90.94 221 ASP A C 1
ATOM 1847 O O . ASP A 1 221 ? 28.470 15.482 -15.498 1.00 90.94 221 ASP A O 1
ATOM 1851 N N . LYS A 1 222 ? 29.571 17.031 -16.690 1.00 93.69 222 LYS A N 1
ATOM 1852 C CA . LYS A 1 222 ? 29.921 16.102 -17.768 1.00 93.69 222 LYS A CA 1
ATOM 1853 C C . LYS A 1 222 ? 30.897 15.053 -17.249 1.00 93.69 222 LYS A C 1
ATOM 1855 O O . LYS A 1 222 ? 30.623 13.859 -17.370 1.00 93.69 222 LYS A O 1
ATOM 1860 N N . ARG A 1 223 ? 31.989 15.494 -16.617 1.00 95.62 223 ARG A N 1
ATOM 1861 C CA . ARG A 1 223 ? 32.965 14.589 -16.003 1.00 95.62 223 ARG A CA 1
ATOM 1862 C C . ARG A 1 223 ? 32.331 13.768 -14.881 1.00 95.62 223 ARG A C 1
ATOM 1864 O O . ARG A 1 223 ? 32.595 12.572 -14.779 1.00 95.62 223 ARG A O 1
ATOM 1871 N N . PHE A 1 224 ? 31.468 14.375 -14.068 1.00 94.69 224 PHE A N 1
ATOM 1872 C CA . PHE A 1 224 ? 30.746 13.673 -13.008 1.00 94.69 224 PHE A CA 1
ATOM 1873 C C . PHE A 1 224 ? 29.874 12.538 -13.560 1.00 94.69 224 PHE A C 1
ATOM 1875 O O . PHE A 1 224 ? 29.964 11.402 -13.089 1.00 94.69 224 PHE A O 1
ATOM 1882 N N . ILE A 1 225 ? 29.087 12.795 -14.608 1.00 92.94 225 ILE A N 1
ATOM 1883 C CA . ILE A 1 225 ? 28.260 11.768 -15.254 1.00 92.94 225 ILE A CA 1
ATOM 1884 C C . ILE A 1 225 ? 29.134 10.660 -15.859 1.00 92.94 225 ILE A C 1
ATOM 1886 O O . ILE A 1 225 ? 28.875 9.489 -15.603 1.00 92.94 225 ILE A O 1
ATOM 1890 N N . GLU A 1 226 ? 30.208 10.996 -16.577 1.00 94.75 226 GLU A N 1
ATOM 1891 C CA . GLU A 1 226 ? 31.120 10.000 -17.164 1.00 94.75 226 GLU A CA 1
ATOM 1892 C C . GLU A 1 226 ? 31.742 9.069 -16.106 1.00 94.75 226 GLU A C 1
ATOM 1894 O O . GLU A 1 226 ? 31.779 7.847 -16.278 1.00 94.75 226 GLU A O 1
ATOM 1899 N N . LEU A 1 227 ? 32.198 9.624 -14.979 1.00 94.44 227 LEU A N 1
ATOM 1900 C CA . LEU A 1 227 ? 32.803 8.845 -13.896 1.00 94.44 227 LEU A CA 1
ATOM 1901 C C . LEU A 1 227 ? 31.772 8.014 -13.124 1.00 94.44 227 LEU A C 1
ATOM 1903 O O . LEU A 1 227 ? 32.035 6.855 -12.794 1.00 94.44 227 LEU A O 1
ATOM 1907 N N . THR A 1 228 ? 30.585 8.563 -12.869 1.00 92.38 228 THR A N 1
ATOM 1908 C CA . THR A 1 228 ? 29.496 7.801 -12.239 1.00 92.38 228 THR A CA 1
ATOM 1909 C C . THR A 1 228 ? 29.022 6.663 -13.141 1.00 92.38 228 THR A C 1
ATOM 1911 O O . THR A 1 228 ? 28.731 5.574 -12.645 1.00 92.38 228 THR A O 1
ATOM 1914 N N . ASP A 1 229 ? 29.042 6.852 -14.464 1.00 88.50 229 ASP A N 1
ATOM 1915 C CA . ASP A 1 229 ? 28.734 5.794 -15.417 1.00 88.50 229 ASP A CA 1
ATOM 1916 C C . ASP A 1 229 ? 29.775 4.672 -15.435 1.00 88.50 229 ASP A C 1
ATOM 1918 O O . ASP A 1 229 ? 29.421 3.502 -15.621 1.00 88.50 229 ASP A O 1
ATOM 1922 N N . LYS A 1 230 ? 31.040 5.022 -15.207 1.00 90.94 230 LYS A N 1
ATOM 1923 C CA . LYS A 1 230 ? 32.160 4.083 -15.158 1.00 90.94 230 LYS A CA 1
ATOM 1924 C C . LYS A 1 230 ? 32.182 3.244 -13.879 1.00 90.94 230 LYS A C 1
ATOM 1926 O O . LYS A 1 230 ? 32.466 2.051 -13.959 1.00 90.94 230 LYS A O 1
ATOM 1931 N N . TYR A 1 231 ? 31.928 3.852 -12.719 1.00 91.56 231 TYR A N 1
ATOM 1932 C CA . TYR A 1 231 ? 32.202 3.210 -11.426 1.00 91.56 231 TYR A CA 1
ATOM 1933 C C . TYR A 1 231 ? 30.969 2.787 -10.626 1.00 91.56 231 TYR A C 1
ATOM 1935 O O . TYR A 1 231 ? 31.084 1.874 -9.810 1.00 91.56 231 TYR A O 1
ATOM 1943 N N . LEU A 1 232 ? 29.814 3.434 -10.810 1.00 90.19 232 LEU A N 1
ATOM 1944 C CA . LEU A 1 232 ? 28.657 3.214 -9.940 1.00 90.19 232 LEU A CA 1
ATOM 1945 C C . LEU A 1 232 ? 27.634 2.252 -10.548 1.00 90.19 232 LEU A C 1
ATOM 1947 O O . LEU A 1 232 ? 27.498 2.110 -11.764 1.00 90.19 232 LEU A O 1
ATOM 1951 N N . SER A 1 233 ? 26.865 1.609 -9.677 1.00 85.00 233 SER A N 1
ATOM 1952 C CA . SER A 1 233 ? 25.752 0.736 -10.023 1.00 85.00 233 SER A CA 1
ATOM 1953 C C . SER A 1 233 ? 24.606 1.487 -10.698 1.00 85.00 233 SER A C 1
ATOM 1955 O O . SER A 1 233 ? 24.410 2.692 -10.522 1.00 85.00 233 SER A O 1
ATOM 1957 N N . GLN A 1 234 ? 23.763 0.743 -11.421 1.00 79.12 234 GLN A N 1
ATOM 1958 C CA . GLN A 1 234 ? 22.560 1.297 -12.044 1.00 79.12 234 GLN A CA 1
ATOM 1959 C C . GLN A 1 234 ? 21.608 1.956 -11.030 1.00 79.12 234 GLN A C 1
ATOM 1961 O O . GLN A 1 234 ? 20.931 2.926 -11.369 1.00 79.12 234 GLN A O 1
ATOM 1966 N N . GLU A 1 235 ? 21.572 1.467 -9.786 1.00 83.00 235 GLU A N 1
ATOM 1967 C CA . GLU A 1 235 ? 20.772 2.064 -8.713 1.00 83.00 235 GLU A CA 1
ATOM 1968 C C . GLU A 1 235 ? 21.253 3.487 -8.396 1.00 83.00 235 GLU A C 1
ATOM 1970 O O . GLU A 1 235 ? 20.458 4.428 -8.437 1.00 83.00 235 GLU A O 1
ATOM 1975 N N . SER A 1 236 ? 22.553 3.671 -8.151 1.00 89.06 236 SER A N 1
ATOM 1976 C CA . SER A 1 236 ? 23.127 4.990 -7.859 1.00 89.06 236 SER A CA 1
ATOM 1977 C C . SER A 1 236 ? 23.056 5.933 -9.055 1.00 89.06 236 SER A C 1
ATOM 1979 O O . SER A 1 236 ? 22.720 7.104 -8.886 1.00 89.06 236 SER A O 1
ATOM 1981 N N . LYS A 1 237 ? 23.242 5.428 -10.281 1.00 87.81 237 LYS A N 1
ATOM 1982 C CA . LYS A 1 237 ? 23.005 6.210 -11.506 1.00 87.81 237 LYS A CA 1
ATOM 1983 C C . LYS A 1 237 ? 21.568 6.729 -11.587 1.00 87.81 237 LYS A C 1
ATOM 1985 O O . LYS A 1 237 ? 21.345 7.889 -11.927 1.00 87.81 237 LYS A O 1
ATOM 1990 N N . ASN A 1 238 ? 20.578 5.897 -11.254 1.00 85.94 238 ASN A N 1
ATOM 1991 C CA . ASN A 1 238 ? 19.178 6.323 -11.222 1.00 85.94 238 ASN A CA 1
ATOM 1992 C C . ASN A 1 238 ? 18.934 7.369 -10.123 1.00 85.94 238 ASN A C 1
ATOM 1994 O O . ASN A 1 238 ? 18.232 8.347 -10.372 1.00 85.94 238 ASN A O 1
ATOM 1998 N N . LYS A 1 239 ? 19.560 7.225 -8.946 1.00 91.56 239 LYS A N 1
ATOM 1999 C CA . LYS A 1 239 ? 19.501 8.244 -7.884 1.00 91.56 239 LYS A CA 1
ATOM 2000 C C . LYS A 1 239 ? 20.085 9.585 -8.342 1.00 91.56 239 LYS A C 1
ATOM 2002 O O . LYS A 1 239 ? 19.478 10.621 -8.095 1.00 91.56 239 LYS A O 1
ATOM 2007 N N . ILE A 1 240 ? 21.205 9.576 -9.063 1.00 92.81 240 ILE A N 1
ATOM 2008 C CA . ILE A 1 240 ? 21.821 10.786 -9.630 1.00 92.81 240 ILE A CA 1
ATOM 2009 C C . ILE A 1 240 ? 20.894 11.455 -10.654 1.00 92.81 240 ILE A C 1
ATOM 2011 O O . ILE A 1 240 ? 20.719 12.671 -10.611 1.00 92.81 240 ILE A O 1
ATOM 2015 N N . LYS A 1 241 ? 20.231 10.678 -11.522 1.00 91.06 241 LYS A N 1
ATOM 2016 C CA . LYS A 1 241 ? 19.222 11.211 -12.458 1.00 91.06 241 LYS A CA 1
ATOM 2017 C C . LYS A 1 241 ? 18.063 11.891 -11.733 1.00 91.06 241 LYS A C 1
ATOM 2019 O O . LYS A 1 241 ? 17.639 12.956 -12.158 1.00 91.06 241 LYS A O 1
ATOM 2024 N N . VAL A 1 242 ? 17.587 11.308 -10.632 1.00 93.19 242 VAL A N 1
ATOM 2025 C CA . VAL A 1 242 ? 16.563 11.938 -9.784 1.00 93.19 242 VAL A CA 1
ATOM 2026 C C . VAL A 1 242 ? 17.079 13.248 -9.189 1.00 93.19 242 VAL A C 1
ATOM 2028 O O . VAL A 1 242 ? 16.337 14.221 -9.148 1.00 93.19 242 VAL A O 1
ATOM 2031 N N . ILE A 1 243 ? 18.339 13.308 -8.746 1.00 93.81 243 ILE A N 1
ATOM 2032 C CA . ILE A 1 243 ? 18.899 14.558 -8.212 1.00 93.81 243 ILE A CA 1
ATOM 2033 C C . ILE A 1 243 ? 18.959 15.641 -9.295 1.00 93.81 243 ILE A C 1
ATOM 2035 O O . ILE A 1 243 ? 18.592 16.784 -9.041 1.00 93.81 243 ILE A O 1
ATOM 2039 N N . LYS A 1 244 ? 19.370 15.280 -10.511 1.00 91.88 244 LYS A N 1
ATOM 2040 C CA . LYS A 1 244 ? 19.341 16.202 -11.646 1.00 91.88 244 LYS A CA 1
ATOM 2041 C C . LYS A 1 244 ? 17.920 16.702 -11.934 1.00 91.88 244 LYS A C 1
ATOM 2043 O O . LYS A 1 244 ? 17.702 17.904 -12.028 1.00 91.88 244 LYS A O 1
ATOM 2048 N N . ASP A 1 245 ? 16.948 15.792 -11.959 1.00 91.31 245 ASP A N 1
ATOM 2049 C CA . ASP A 1 245 ? 15.535 16.121 -12.172 1.00 91.31 245 ASP A CA 1
ATOM 2050 C C . ASP A 1 245 ? 14.994 17.100 -11.117 1.00 91.31 245 ASP A C 1
ATOM 2052 O O . ASP A 1 245 ? 14.335 18.073 -11.471 1.00 91.31 245 ASP A O 1
ATOM 2056 N N . ILE A 1 246 ? 15.318 16.927 -9.827 1.00 94.25 246 ILE A N 1
ATOM 2057 C CA . ILE A 1 246 ? 14.843 17.875 -8.803 1.00 94.25 246 ILE A CA 1
ATOM 2058 C C . ILE A 1 246 ? 15.506 19.252 -8.899 1.00 94.25 246 ILE A C 1
ATOM 2060 O O . ILE A 1 246 ? 14.913 20.233 -8.454 1.00 94.25 246 ILE A O 1
ATOM 2064 N N . LEU A 1 247 ? 16.727 19.342 -9.431 1.00 92.75 247 LEU A N 1
ATOM 2065 C CA . LEU A 1 247 ? 17.407 20.622 -9.638 1.00 92.75 247 LEU A CA 1
ATOM 2066 C C . LEU A 1 247 ? 16.750 21.390 -10.793 1.00 92.75 247 LEU A C 1
ATOM 2068 O O . LEU A 1 247 ? 16.436 22.568 -10.636 1.00 92.75 247 LEU A O 1
ATOM 2072 N N . GLU A 1 248 ? 16.456 20.700 -11.898 1.00 90.19 248 GLU A N 1
ATOM 2073 C CA . GLU A 1 248 ? 15.836 21.268 -13.104 1.00 90.19 248 GLU A CA 1
ATOM 2074 C C . GLU A 1 248 ? 14.334 21.563 -12.919 1.00 90.19 248 GLU A C 1
ATOM 2076 O O . GLU A 1 248 ? 13.846 22.665 -13.194 1.00 90.19 248 GLU A O 1
ATOM 2081 N N . ASN A 1 249 ? 13.581 20.586 -12.410 1.00 90.44 249 ASN A N 1
ATOM 2082 C CA . ASN A 1 249 ? 12.115 20.598 -12.375 1.00 90.44 249 ASN A CA 1
ATOM 2083 C C . ASN A 1 249 ? 11.539 20.879 -10.980 1.00 90.44 249 ASN A C 1
ATOM 2085 O O . ASN A 1 249 ? 10.343 21.159 -10.831 1.00 90.44 249 ASN A O 1
ATOM 2089 N N . GLY A 1 250 ? 12.379 20.872 -9.947 1.00 93.94 250 GLY A N 1
ATOM 2090 C CA . GLY A 1 250 ? 11.959 21.060 -8.565 1.00 93.94 250 GLY A CA 1
ATOM 2091 C C . GLY A 1 250 ? 11.370 19.804 -7.919 1.00 93.94 250 GLY A C 1
ATOM 2092 O O . GLY A 1 250 ? 11.286 18.731 -8.510 1.00 93.94 250 GLY A O 1
ATOM 2093 N N . ALA A 1 251 ? 10.958 19.946 -6.663 1.00 96.25 251 ALA A N 1
ATOM 2094 C CA . ALA A 1 251 ? 10.382 18.880 -5.856 1.00 96.25 251 ALA A CA 1
ATOM 2095 C C . ALA A 1 251 ? 9.500 19.445 -4.738 1.00 96.25 251 ALA A C 1
ATOM 2097 O O . ALA A 1 251 ? 9.626 20.605 -4.338 1.00 96.25 251 ALA A O 1
ATOM 2098 N N . VAL A 1 252 ? 8.646 18.605 -4.152 1.00 96.81 252 VAL A N 1
ATOM 2099 C CA . VAL A 1 252 ? 7.938 18.978 -2.922 1.00 96.81 252 VAL A CA 1
ATOM 2100 C C . VAL A 1 252 ? 8.896 18.853 -1.746 1.00 96.81 252 VAL A C 1
ATOM 2102 O O . VAL A 1 252 ? 9.422 17.779 -1.459 1.00 96.81 252 VAL A O 1
ATOM 2105 N N . PHE A 1 253 ? 9.095 19.953 -1.032 1.00 96.31 253 PHE A N 1
ATOM 2106 C CA . PHE A 1 253 ? 9.807 19.986 0.230 1.00 96.31 253 PHE A CA 1
ATOM 2107 C C . PHE A 1 253 ? 8.864 19.710 1.397 1.00 96.31 253 PHE A C 1
ATOM 2109 O O . PHE A 1 253 ? 7.770 20.274 1.498 1.00 96.31 253 PHE A O 1
ATOM 2116 N N . VAL A 1 254 ? 9.335 18.881 2.323 1.00 95.19 254 VAL A N 1
ATOM 2117 C CA . VAL A 1 254 ? 8.668 18.594 3.586 1.00 95.19 254 VAL A CA 1
ATOM 2118 C C . VAL A 1 254 ? 9.649 18.756 4.732 1.00 95.19 254 VAL A C 1
ATOM 2120 O O . VAL A 1 254 ? 10.674 18.081 4.788 1.00 95.19 254 VAL A O 1
ATOM 2123 N N . ASN A 1 255 ? 9.278 19.582 5.702 1.00 92.69 255 ASN A N 1
ATOM 2124 C CA . ASN A 1 255 ? 9.887 19.646 7.020 1.00 92.69 255 ASN A CA 1
ATOM 2125 C C . ASN A 1 255 ? 8.821 19.307 8.058 1.00 92.69 255 ASN A C 1
ATOM 2127 O O . ASN A 1 255 ? 7.992 20.148 8.411 1.00 92.69 255 ASN A O 1
ATOM 2131 N N . LYS A 1 256 ? 8.845 18.067 8.543 1.00 89.56 256 LYS A N 1
ATOM 2132 C CA . LYS A 1 256 ? 7.908 17.586 9.553 1.00 89.56 256 LYS A CA 1
ATOM 2133 C C . LYS A 1 256 ? 8.612 17.394 10.887 1.00 89.56 256 LYS A C 1
ATOM 2135 O O . LYS A 1 256 ? 9.547 16.599 10.993 1.00 89.56 256 LYS A O 1
ATOM 2140 N N . LYS A 1 257 ? 8.142 18.080 11.926 1.00 82.31 257 LYS A N 1
ATOM 2141 C CA . LYS A 1 257 ? 8.691 17.942 13.280 1.00 82.31 257 LYS A CA 1
ATOM 2142 C C . LYS A 1 257 ? 8.398 16.549 13.835 1.00 82.31 257 LYS A C 1
ATOM 2144 O O . LYS A 1 257 ? 7.298 16.012 13.669 1.00 82.31 257 LYS A O 1
ATOM 2149 N N . THR A 1 258 ? 9.393 15.941 14.472 1.00 70.06 258 THR A N 1
ATOM 2150 C CA . THR A 1 258 ? 9.204 14.685 15.206 1.00 70.06 258 THR A CA 1
ATOM 2151 C C . THR A 1 258 ? 8.722 14.981 16.631 1.00 70.06 258 THR A C 1
ATOM 2153 O O . THR A 1 258 ? 8.697 16.127 17.071 1.00 70.06 258 THR A O 1
ATOM 2156 N N . LYS A 1 259 ? 8.277 13.951 17.364 1.00 59.53 259 LYS A N 1
ATOM 2157 C CA . LYS A 1 259 ? 7.735 14.119 18.727 1.00 59.53 259 LYS A CA 1
ATOM 2158 C C . LYS A 1 259 ? 8.762 14.647 19.734 1.00 59.53 259 LYS A C 1
ATOM 2160 O O . LYS A 1 259 ? 8.368 15.264 20.716 1.00 59.53 259 LYS A O 1
ATOM 2165 N N . SER A 1 260 ? 10.049 14.404 19.506 1.00 52.66 260 SER A N 1
ATOM 2166 C CA . SER A 1 260 ? 11.120 15.146 20.163 1.00 52.66 260 SER A CA 1
ATOM 2167 C C . SER A 1 260 ? 11.281 16.463 19.414 1.00 52.66 260 SER A C 1
ATOM 2169 O O . SER A 1 260 ? 11.702 16.460 18.259 1.00 52.66 260 SER A O 1
ATOM 2171 N N . ALA A 1 261 ? 10.955 17.586 20.056 1.00 50.06 261 ALA A N 1
ATOM 2172 C CA . ALA A 1 261 ? 11.041 18.929 19.467 1.00 50.06 261 ALA A CA 1
ATOM 2173 C C . ALA A 1 261 ? 12.444 19.301 18.924 1.00 50.06 261 ALA A C 1
ATOM 2175 O O . ALA A 1 261 ? 12.599 20.326 18.266 1.00 50.06 261 ALA A O 1
ATOM 2176 N N . THR A 1 262 ? 13.452 18.465 19.184 1.00 50.72 262 THR A N 1
ATOM 2177 C CA . THR A 1 262 ? 14.847 18.591 18.756 1.00 50.72 262 THR A CA 1
ATOM 2178 C C . THR A 1 262 ? 15.158 17.978 17.387 1.00 50.72 262 THR A C 1
ATOM 2180 O O . THR A 1 262 ? 16.235 18.248 16.865 1.00 50.72 262 THR A O 1
ATOM 2183 N N . ASP A 1 263 ? 14.262 17.183 16.785 1.00 61.38 263 ASP A N 1
ATOM 2184 C CA . ASP A 1 263 ? 14.522 16.529 15.493 1.00 61.38 263 ASP A CA 1
ATOM 2185 C C . ASP A 1 263 ? 13.355 16.698 14.505 1.00 61.38 263 ASP A C 1
ATOM 2187 O O . ASP A 1 263 ? 12.173 16.687 14.871 1.00 61.38 263 ASP A O 1
ATOM 2191 N N . SER A 1 264 ? 13.680 16.862 13.227 1.00 76.56 264 SER A N 1
ATOM 2192 C CA . SER A 1 264 ? 12.725 17.092 12.145 1.00 76.56 264 SER A CA 1
ATOM 2193 C C . SER A 1 264 ? 13.071 16.251 10.925 1.00 76.56 264 SER A C 1
ATOM 2195 O O . SER A 1 264 ? 14.204 16.279 10.445 1.00 76.56 264 SER A O 1
ATOM 2197 N N . ARG A 1 265 ? 12.070 15.577 10.357 1.00 87.50 265 ARG A N 1
ATOM 2198 C CA . ARG A 1 265 ? 12.201 14.891 9.073 1.00 87.50 265 ARG A CA 1
ATOM 2199 C C . ARG A 1 265 ? 12.148 15.929 7.953 1.00 87.50 265 ARG A C 1
ATOM 2201 O O . ARG A 1 265 ? 11.073 16.456 7.664 1.00 87.50 265 ARG A O 1
ATOM 2208 N N . LYS A 1 266 ? 13.304 16.199 7.343 1.00 91.25 266 LYS A N 1
ATOM 2209 C CA . LYS A 1 266 ? 13.466 17.097 6.191 1.00 91.25 266 LYS A CA 1
ATOM 2210 C C . LYS A 1 266 ? 13.749 16.288 4.928 1.00 91.25 266 LYS A C 1
ATOM 2212 O O . LYS A 1 266 ? 14.806 15.664 4.834 1.00 91.25 266 LYS A O 1
ATOM 2217 N N . ILE A 1 267 ? 12.823 16.304 3.978 1.00 94.44 267 ILE A N 1
ATOM 2218 C CA . ILE A 1 267 ? 12.938 15.566 2.715 1.00 94.44 267 ILE A CA 1
ATOM 2219 C C . ILE A 1 267 ? 12.501 16.440 1.544 1.00 94.44 267 ILE A C 1
ATOM 2221 O O . ILE A 1 267 ? 11.614 17.281 1.694 1.00 94.44 267 ILE A O 1
ATOM 2225 N N . PHE A 1 268 ? 13.093 16.200 0.381 1.00 96.56 268 PHE A N 1
ATOM 2226 C CA . PHE A 1 268 ? 12.447 16.511 -0.890 1.00 96.56 268 PHE A CA 1
ATOM 2227 C C . PHE A 1 268 ? 11.821 15.234 -1.429 1.00 96.56 268 PHE A C 1
ATOM 2229 O O . PHE A 1 268 ? 12.359 14.151 -1.194 1.00 96.56 268 PHE A O 1
ATOM 2236 N N . PHE A 1 269 ? 10.707 15.329 -2.141 1.00 96.69 269 PHE A N 1
ATOM 2237 C CA . PHE A 1 269 ? 10.221 14.193 -2.905 1.00 96.69 269 PHE A CA 1
ATOM 2238 C C . PHE A 1 269 ? 9.650 14.592 -4.258 1.00 96.69 269 PHE A C 1
ATOM 2240 O O . PHE A 1 269 ? 9.060 15.664 -4.411 1.00 96.69 269 PHE A O 1
ATOM 2247 N N . THR A 1 270 ? 9.797 13.682 -5.215 1.00 95.25 270 THR A N 1
ATOM 2248 C CA . THR A 1 270 ? 9.136 13.741 -6.519 1.00 95.25 270 THR A CA 1
ATOM 2249 C C . THR A 1 270 ? 8.234 12.540 -6.716 1.00 95.25 270 THR A C 1
ATOM 2251 O O . THR A 1 270 ? 8.358 11.514 -6.037 1.00 95.25 270 THR A O 1
ATOM 2254 N N . VAL A 1 271 ? 7.294 12.700 -7.640 1.00 93.69 271 VAL A N 1
ATOM 2255 C CA . VAL A 1 271 ? 6.361 11.658 -8.039 1.00 93.69 271 VAL A CA 1
ATOM 2256 C C . VAL A 1 271 ? 6.364 11.564 -9.558 1.00 93.69 271 VAL A C 1
ATOM 2258 O O . VAL A 1 271 ? 6.186 12.571 -10.239 1.00 93.69 271 VAL A O 1
ATOM 2261 N N . THR A 1 272 ? 6.552 10.355 -10.075 1.00 90.06 272 THR A N 1
ATOM 2262 C CA . THR A 1 272 ? 6.618 10.071 -11.514 1.00 90.06 272 THR A CA 1
ATOM 2263 C C . THR A 1 272 ? 5.560 9.033 -11.871 1.00 90.06 272 THR A C 1
ATOM 2265 O O . THR A 1 272 ? 5.494 7.987 -11.227 1.00 90.06 272 THR A O 1
ATOM 2268 N N . ASP A 1 273 ? 4.723 9.305 -12.876 1.00 90.62 273 ASP A N 1
ATOM 2269 C CA . ASP A 1 273 ? 3.758 8.325 -13.393 1.00 90.62 273 ASP A CA 1
ATOM 2270 C C . ASP A 1 273 ? 4.490 7.242 -14.195 1.00 90.62 273 ASP A C 1
ATOM 2272 O O . ASP A 1 273 ? 5.246 7.544 -15.118 1.00 90.62 273 ASP A O 1
ATOM 2276 N N . ASN A 1 274 ? 4.237 5.974 -13.869 1.00 93.06 274 ASN A N 1
ATOM 2277 C CA . ASN A 1 274 ? 4.836 4.842 -14.566 1.00 93.06 274 ASN A CA 1
ATOM 2278 C C . ASN A 1 274 ? 4.001 4.391 -15.780 1.00 93.06 274 ASN A C 1
ATOM 2280 O O . ASN A 1 274 ? 4.334 3.370 -16.383 1.00 93.06 274 ASN A O 1
ATOM 2284 N N . LYS A 1 275 ? 2.947 5.127 -16.185 1.00 92.81 275 LYS A N 1
ATOM 2285 C CA . LYS A 1 275 ? 2.190 4.885 -17.436 1.00 92.81 275 LYS A CA 1
ATOM 2286 C C . LYS A 1 275 ? 3.098 4.532 -18.636 1.00 92.81 275 LYS A C 1
ATOM 2288 O O . LYS A 1 275 ? 2.795 3.545 -19.313 1.00 92.81 275 LYS A O 1
ATOM 2293 N N . PRO A 1 276 ? 4.228 5.231 -18.894 1.00 91.19 276 PRO A N 1
ATOM 2294 C CA . PRO A 1 276 ? 5.122 4.896 -20.009 1.00 91.19 276 PRO A CA 1
ATOM 2295 C C . PRO A 1 276 ? 5.743 3.492 -19.930 1.00 91.19 276 PRO A C 1
ATOM 2297 O O . PRO A 1 276 ? 5.988 2.875 -20.971 1.00 91.19 276 PRO A O 1
ATOM 2300 N N . GLU A 1 277 ? 5.945 2.965 -18.720 1.00 91.00 277 GLU A N 1
ATOM 2301 C CA . GLU A 1 277 ? 6.583 1.667 -18.459 1.00 91.00 277 GLU A CA 1
ATOM 2302 C C . GLU A 1 277 ? 5.667 0.472 -18.742 1.00 91.00 277 GLU A C 1
ATOM 2304 O O . GLU A 1 277 ? 6.128 -0.666 -18.862 1.00 91.00 277 GLU A O 1
ATOM 2309 N N . PHE A 1 278 ? 4.371 0.723 -18.925 1.00 91.56 278 PHE A N 1
ATOM 2310 C CA . PHE A 1 278 ? 3.406 -0.274 -19.383 1.00 91.56 278 PHE A CA 1
ATOM 2311 C C . PHE A 1 278 ? 3.377 -0.424 -20.910 1.00 91.56 278 PHE A C 1
ATOM 2313 O O . PHE A 1 278 ? 2.745 -1.344 -21.407 1.00 91.56 278 PHE A O 1
ATOM 2320 N N . TYR A 1 279 ? 4.061 0.435 -21.678 1.00 88.12 279 TYR A N 1
ATOM 2321 C CA . TYR A 1 279 ? 4.177 0.288 -23.141 1.00 88.12 279 TYR A CA 1
ATOM 2322 C C . TYR A 1 279 ? 2.829 0.132 -23.872 1.00 88.12 279 TYR A C 1
ATOM 2324 O O . TYR A 1 279 ? 2.736 -0.546 -24.897 1.00 88.12 279 TYR A O 1
ATOM 2332 N N . LEU A 1 280 ? 1.795 0.793 -23.350 1.00 89.56 280 LEU A N 1
ATOM 2333 C CA . LEU A 1 280 ? 0.469 0.816 -23.959 1.00 89.56 280 LEU A CA 1
ATOM 2334 C C . LEU A 1 280 ? 0.541 1.442 -25.355 1.00 89.56 280 LEU A C 1
ATOM 2336 O O . LEU A 1 280 ? 1.376 2.317 -25.592 1.00 89.56 280 LEU A O 1
ATOM 2340 N N . ASP A 1 281 ? -0.297 0.959 -26.271 1.00 84.88 281 ASP A N 1
ATOM 2341 C CA . ASP A 1 281 ? -0.375 1.425 -27.668 1.00 84.88 281 ASP A CA 1
ATOM 2342 C C . ASP A 1 281 ? 0.898 1.237 -28.511 1.00 84.88 281 ASP A C 1
ATOM 2344 O O . ASP A 1 281 ? 1.031 1.815 -29.588 1.00 84.88 281 ASP A O 1
ATOM 2348 N N . LYS A 1 282 ? 1.855 0.417 -28.056 1.00 81.81 282 LYS A N 1
ATOM 2349 C CA . LYS A 1 282 ? 3.128 0.184 -28.771 1.00 81.81 282 LYS A CA 1
ATOM 2350 C C . LYS A 1 282 ? 3.212 -1.162 -29.500 1.00 81.81 282 LYS A C 1
ATOM 2352 O O . LYS A 1 282 ? 4.309 -1.529 -29.929 1.00 81.81 282 LYS A O 1
ATOM 2357 N N . ASP A 1 283 ? 2.102 -1.902 -29.589 1.00 77.88 283 ASP A N 1
ATOM 2358 C CA . ASP A 1 283 ? 2.019 -3.245 -30.195 1.00 77.88 283 ASP A CA 1
ATOM 2359 C C . ASP A 1 283 ? 3.156 -4.179 -29.716 1.00 77.88 283 ASP A C 1
ATOM 2361 O O . ASP A 1 283 ? 3.854 -4.851 -30.482 1.00 77.88 283 ASP A O 1
ATOM 2365 N N . LYS A 1 284 ? 3.443 -4.123 -28.407 1.00 83.88 284 LYS A N 1
ATOM 2366 C CA . LYS A 1 284 ? 4.493 -4.934 -27.768 1.00 83.88 284 LYS A CA 1
ATOM 2367 C C . LYS A 1 284 ? 3.909 -6.128 -27.044 1.00 83.88 284 LYS A C 1
ATOM 2369 O O . LYS A 1 284 ? 4.316 -7.257 -27.308 1.00 83.88 284 LYS A O 1
ATOM 2374 N N . ALA A 1 285 ? 2.987 -5.866 -26.126 1.00 91.12 285 ALA A N 1
ATOM 2375 C CA . ALA A 1 285 ? 2.333 -6.894 -25.345 1.00 91.12 285 ALA A CA 1
ATOM 2376 C C . ALA A 1 285 ? 0.994 -6.406 -24.783 1.00 91.12 285 ALA A C 1
ATOM 2378 O O . ALA A 1 285 ? 0.837 -5.227 -24.463 1.00 91.12 285 ALA A O 1
ATOM 2379 N N . LYS A 1 286 ? 0.052 -7.333 -24.605 1.00 94.56 286 LYS A N 1
ATOM 2380 C CA . LYS A 1 286 ? -1.159 -7.123 -23.811 1.00 94.56 286 LYS A CA 1
ATOM 2381 C C . LYS A 1 286 ? -0.836 -7.305 -22.328 1.00 94.56 286 LYS A C 1
ATOM 2383 O O . LYS A 1 286 ? -0.192 -8.286 -21.950 1.00 94.56 286 LYS A O 1
ATOM 2388 N N . ILE A 1 287 ? -1.315 -6.391 -21.484 1.00 96.06 287 ILE A N 1
ATOM 2389 C CA . ILE A 1 287 ? -1.064 -6.420 -20.037 1.00 96.06 287 ILE A CA 1
ATOM 2390 C C . ILE A 1 287 ? -2.306 -6.852 -19.266 1.00 96.06 287 ILE A C 1
ATOM 2392 O O . ILE A 1 287 ? -3.406 -6.338 -19.481 1.00 96.06 287 ILE A O 1
ATOM 2396 N N . TRP A 1 288 ? -2.078 -7.758 -18.320 1.00 96.88 288 TRP A N 1
ATOM 2397 C CA . TRP A 1 288 ? -3.055 -8.277 -17.378 1.00 96.88 288 TRP A CA 1
ATOM 2398 C C . TRP A 1 288 ? -2.583 -8.075 -15.940 1.00 96.88 288 TRP A C 1
ATOM 2400 O O . TRP A 1 288 ? -1.412 -8.286 -15.635 1.00 96.88 288 TRP A O 1
ATOM 2410 N N . VAL A 1 289 ? -3.497 -7.712 -15.045 1.00 96.56 289 VAL A N 1
ATOM 2411 C CA . VAL A 1 289 ? -3.247 -7.603 -13.602 1.00 96.56 289 VAL A CA 1
ATOM 2412 C C . VAL A 1 289 ? -4.254 -8.464 -12.854 1.00 96.56 289 VAL A C 1
ATOM 2414 O O . VAL A 1 289 ? -5.461 -8.348 -13.062 1.00 96.56 289 VAL A O 1
ATOM 2417 N N . PHE A 1 290 ? -3.768 -9.306 -11.951 1.00 94.00 290 PHE A N 1
ATOM 2418 C CA . PHE A 1 290 ? -4.586 -10.151 -11.088 1.00 94.00 290 PHE A CA 1
ATOM 2419 C C . PHE A 1 290 ? -4.470 -9.673 -9.638 1.00 94.00 290 PHE A C 1
ATOM 2421 O O . PHE A 1 290 ? -3.588 -10.099 -8.900 1.00 94.00 290 PHE A O 1
ATOM 2428 N N . ASP A 1 291 ? -5.403 -8.826 -9.203 1.00 92.44 291 ASP A N 1
ATOM 2429 C CA . ASP A 1 291 ? -5.428 -8.242 -7.854 1.00 92.44 291 ASP A CA 1
ATOM 2430 C C . ASP A 1 291 ? -6.857 -8.267 -7.304 1.00 92.44 291 ASP A C 1
ATOM 2432 O O . ASP A 1 291 ? -7.773 -7.715 -7.897 1.00 92.44 291 ASP A O 1
ATOM 2436 N N . ALA A 1 292 ? -7.059 -8.917 -6.151 1.00 88.44 292 ALA A N 1
ATOM 2437 C CA . ALA A 1 292 ? -8.394 -9.108 -5.563 1.00 88.44 292 ALA A CA 1
ATOM 2438 C C . ALA A 1 292 ? -9.085 -7.804 -5.167 1.00 88.44 292 ALA A C 1
ATOM 2440 O O . ALA A 1 292 ? -10.307 -7.758 -5.079 1.00 88.44 292 ALA A O 1
ATOM 2441 N N . THR A 1 293 ? -8.287 -6.789 -4.868 1.00 90.81 293 THR A N 1
ATOM 2442 C CA . THR A 1 293 ? -8.735 -5.543 -4.254 1.00 90.81 293 THR A CA 1
ATOM 2443 C C . THR A 1 293 ? -8.731 -4.369 -5.227 1.00 90.81 293 THR A C 1
ATOM 2445 O O . THR A 1 293 ? -9.010 -3.237 -4.831 1.00 90.81 293 THR A O 1
ATOM 2448 N N . ALA A 1 294 ? -8.458 -4.629 -6.509 1.00 93.31 294 ALA A N 1
ATOM 2449 C CA . ALA A 1 294 ? -8.356 -3.595 -7.529 1.00 93.31 294 ALA A CA 1
ATOM 2450 C C . ALA A 1 294 ? -9.644 -2.782 -7.724 1.00 93.31 294 ALA A C 1
ATOM 2452 O O . ALA A 1 294 ? -9.589 -1.608 -8.067 1.00 93.31 294 ALA A O 1
ATOM 2453 N N . ASP A 1 295 ? -10.808 -3.379 -7.466 1.00 90.69 295 ASP A N 1
ATOM 2454 C CA . ASP A 1 295 ? -12.107 -2.722 -7.624 1.00 90.69 295 ASP A CA 1
ATOM 2455 C C . ASP A 1 295 ? -12.388 -1.641 -6.568 1.00 90.69 295 ASP A C 1
ATOM 2457 O O . ASP A 1 295 ? -13.238 -0.774 -6.779 1.00 90.69 295 ASP A O 1
ATOM 2461 N N . VAL A 1 296 ? -11.663 -1.662 -5.446 1.00 91.44 296 VAL A N 1
ATOM 2462 C CA . VAL A 1 296 ? -11.773 -0.665 -4.368 1.00 91.44 296 VAL A CA 1
ATOM 2463 C C . VAL A 1 296 ? -10.517 0.171 -4.171 1.00 91.44 296 VAL A C 1
ATOM 2465 O O . VAL A 1 296 ? -10.594 1.214 -3.513 1.00 91.44 296 VAL A O 1
ATOM 2468 N N . ASP A 1 297 ? -9.376 -0.240 -4.728 1.00 94.38 297 ASP A N 1
ATOM 2469 C CA . ASP A 1 297 ? -8.154 0.557 -4.705 1.00 94.38 297 ASP A CA 1
ATOM 2470 C C . ASP A 1 297 ? -8.251 1.714 -5.717 1.00 94.38 297 ASP A C 1
ATOM 2472 O O . ASP A 1 297 ? -8.290 1.521 -6.931 1.00 94.38 297 ASP A O 1
ATOM 2476 N N . VAL A 1 298 ? -8.274 2.949 -5.204 1.00 94.00 298 VAL A N 1
ATOM 2477 C CA . VAL A 1 298 ? -8.366 4.170 -6.020 1.00 94.00 298 VAL A CA 1
ATOM 2478 C C . VAL A 1 298 ? -7.208 4.335 -7.004 1.00 94.00 298 VAL A C 1
ATOM 2480 O O . VAL A 1 298 ? -7.351 5.080 -7.967 1.00 94.00 298 VAL A O 1
ATOM 2483 N N . GLU A 1 299 ? -6.083 3.642 -6.809 1.00 94.56 299 GLU A N 1
ATOM 2484 C CA . GLU A 1 299 ? -4.967 3.692 -7.758 1.00 94.56 299 GLU A CA 1
ATOM 2485 C C . GLU A 1 299 ? -5.306 3.094 -9.133 1.00 94.56 299 GLU A C 1
ATOM 2487 O O . GLU A 1 299 ? -4.684 3.479 -10.121 1.00 94.56 299 GLU A O 1
ATOM 2492 N N . TYR A 1 300 ? -6.320 2.225 -9.219 1.00 95.38 300 TYR A N 1
ATOM 2493 C CA . TYR A 1 300 ? -6.813 1.680 -10.488 1.00 95.38 300 TYR A CA 1
ATOM 2494 C C . TYR A 1 300 ? -7.802 2.607 -11.211 1.00 95.38 300 TYR A C 1
ATOM 2496 O O . TYR A 1 300 ? -8.235 2.292 -12.317 1.00 95.38 300 TYR A O 1
ATOM 2504 N N . GLN A 1 301 ? -8.172 3.756 -10.631 1.00 91.75 301 GLN A N 1
ATOM 2505 C CA . GLN A 1 301 ? -9.085 4.725 -11.256 1.00 91.75 301 GLN A CA 1
ATOM 2506 C C . GLN A 1 301 ? -8.357 5.579 -12.301 1.00 91.75 301 GLN A C 1
ATOM 2508 O O . GLN A 1 301 ? -8.229 6.793 -12.154 1.00 91.75 301 GLN A O 1
ATOM 2513 N N . LYS A 1 302 ? -7.857 4.929 -13.354 1.00 91.38 302 LYS A N 1
ATOM 2514 C CA . LYS A 1 302 ? -7.122 5.557 -14.456 1.00 91.38 302 LYS A CA 1
ATOM 2515 C C . LYS A 1 302 ? -7.783 5.226 -15.792 1.00 91.38 302 LYS A C 1
ATOM 2517 O O . LYS A 1 302 ? -8.410 4.182 -15.945 1.00 91.38 302 LYS A O 1
ATOM 2522 N N . ASP A 1 303 ? -7.624 6.118 -16.761 1.00 92.19 303 ASP A N 1
ATOM 2523 C CA . ASP A 1 303 ? -8.204 6.027 -18.110 1.00 92.19 303 ASP A CA 1
ATOM 2524 C C . ASP A 1 303 ? -7.739 4.788 -18.897 1.00 92.19 303 ASP A C 1
ATOM 2526 O O . ASP A 1 303 ? -8.483 4.241 -19.713 1.00 92.19 303 ASP A O 1
ATOM 2530 N N . TYR A 1 304 ? -6.524 4.319 -18.609 1.00 93.94 304 TYR A N 1
ATOM 2531 C CA . TYR A 1 304 ? -5.901 3.162 -19.247 1.00 93.94 304 TYR A CA 1
ATOM 2532 C C . TYR A 1 304 ? -6.165 1.817 -18.546 1.00 93.94 304 TYR A C 1
ATOM 2534 O O . TYR A 1 304 ? -5.581 0.798 -18.923 1.00 93.94 304 TYR A O 1
ATOM 2542 N N . ILE A 1 305 ? -7.033 1.790 -17.531 1.00 96.38 305 ILE A N 1
ATOM 2543 C CA . ILE A 1 305 ? -7.433 0.567 -16.827 1.00 96.38 305 ILE A CA 1
ATOM 2544 C C . ILE A 1 305 ? -8.788 0.079 -17.344 1.00 96.38 305 ILE A C 1
ATOM 2546 O O . ILE A 1 305 ? -9.769 0.820 -17.384 1.00 96.38 305 ILE A O 1
ATOM 2550 N N . ASN A 1 306 ? -8.856 -1.204 -17.691 1.00 96.06 306 ASN A N 1
ATOM 2551 C CA . ASN A 1 306 ? -10.082 -1.917 -18.016 1.00 96.06 306 ASN A CA 1
ATOM 2552 C C . ASN A 1 306 ? -10.359 -2.986 -16.950 1.00 96.06 306 ASN A C 1
ATOM 2554 O O . ASN A 1 306 ? -9.707 -4.030 -16.908 1.00 96.06 306 ASN A O 1
ATOM 2558 N N . MET A 1 307 ? -11.329 -2.728 -16.073 1.00 95.56 307 MET A N 1
ATOM 2559 C CA . MET A 1 307 ? -11.745 -3.689 -15.050 1.00 95.56 307 MET A CA 1
ATOM 2560 C C . MET A 1 307 ? -12.614 -4.781 -15.680 1.00 95.56 307 MET A C 1
ATOM 2562 O O . MET A 1 307 ? -13.740 -4.525 -16.110 1.00 95.56 307 MET A O 1
ATOM 2566 N N . ILE A 1 308 ? -12.113 -6.015 -15.699 1.00 93.38 308 ILE A N 1
ATOM 2567 C CA . ILE A 1 308 ? -12.854 -7.171 -16.199 1.00 93.38 308 ILE A CA 1
ATOM 2568 C C . ILE A 1 308 ? -13.966 -7.511 -15.210 1.00 93.38 308 ILE A C 1
ATOM 2570 O O . ILE A 1 308 ? -13.726 -7.787 -14.032 1.00 93.38 308 ILE A O 1
ATOM 2574 N N . LYS A 1 309 ? -15.209 -7.493 -15.694 1.00 85.50 309 LYS A N 1
ATOM 2575 C CA . LYS A 1 309 ? -16.386 -7.749 -14.866 1.00 85.50 309 LYS A CA 1
ATOM 2576 C C . LYS A 1 309 ? -16.415 -9.207 -14.409 1.00 85.50 309 LYS A C 1
ATOM 2578 O O . LYS A 1 309 ? -16.615 -10.113 -15.212 1.00 85.50 309 LYS A O 1
ATOM 2583 N N . ILE A 1 310 ? -16.312 -9.415 -13.101 1.00 80.25 310 ILE A N 1
ATOM 2584 C CA . ILE A 1 310 ? -16.475 -10.728 -12.472 1.00 80.25 310 ILE A CA 1
ATOM 2585 C C . ILE A 1 310 ? -17.957 -10.935 -12.146 1.00 80.25 310 ILE A C 1
ATOM 2587 O O . ILE A 1 310 ? -18.567 -10.114 -11.463 1.00 80.25 310 ILE A O 1
ATOM 2591 N N . LYS A 1 311 ? -18.554 -12.017 -12.656 1.00 76.06 311 LYS A N 1
ATOM 2592 C CA . LYS A 1 311 ? -19.975 -12.355 -12.429 1.00 76.06 311 LYS A CA 1
ATOM 2593 C C . LYS A 1 311 ? -20.202 -13.231 -11.192 1.00 76.06 311 LYS A C 1
ATOM 2595 O O . LYS A 1 311 ? -21.339 -13.437 -10.783 1.00 76.06 311 LYS A O 1
ATOM 2600 N N . TYR A 1 312 ? -19.123 -13.739 -10.612 1.00 71.75 312 TYR A N 1
ATOM 2601 C CA . TYR A 1 312 ? -19.140 -14.708 -9.526 1.00 71.75 312 TYR A CA 1
ATOM 2602 C C . TYR A 1 312 ? -19.035 -13.996 -8.180 1.00 71.75 312 TYR A C 1
ATOM 2604 O O . TYR A 1 312 ? -18.204 -13.104 -8.001 1.00 71.75 312 TYR A O 1
ATOM 2612 N N . SER A 1 313 ? -19.857 -14.404 -7.216 1.00 68.12 313 SER A N 1
ATOM 2613 C CA . SER A 1 313 ? -19.820 -13.869 -5.856 1.00 68.12 313 SER A CA 1
ATOM 2614 C C . SER A 1 313 ? -19.889 -15.013 -4.861 1.00 68.12 313 SER A C 1
ATOM 2616 O O . SER A 1 313 ? -20.830 -15.801 -4.867 1.00 68.12 313 SER A O 1
ATOM 2618 N N . LYS A 1 314 ? -18.888 -15.094 -3.986 1.00 71.56 314 LYS A N 1
ATOM 2619 C CA . LYS A 1 314 ? -18.865 -16.083 -2.917 1.00 71.56 314 LYS A CA 1
ATOM 2620 C C . LYS A 1 314 ? -19.463 -15.480 -1.654 1.00 71.56 314 LYS A C 1
ATOM 2622 O O . LYS A 1 314 ? -18.999 -14.447 -1.177 1.00 71.56 314 LYS A O 1
ATOM 2627 N N . LYS A 1 315 ? -20.437 -16.170 -1.060 1.00 76.31 315 LYS A N 1
ATOM 2628 C CA . LYS A 1 315 ? -20.877 -15.868 0.307 1.00 76.31 315 LYS A CA 1
ATOM 2629 C C . LYS A 1 315 ? -19.895 -16.472 1.303 1.00 76.31 315 LYS A C 1
ATOM 2631 O O . LYS A 1 315 ? -19.658 -17.680 1.308 1.00 76.31 315 LYS A O 1
ATOM 2636 N N . PHE A 1 316 ? -19.330 -15.635 2.163 1.00 82.00 316 PHE A N 1
ATOM 2637 C CA . PHE A 1 316 ? -18.381 -16.075 3.177 1.00 82.00 316 PHE A CA 1
ATOM 2638 C C . PHE A 1 316 ? -19.100 -16.396 4.488 1.00 82.00 316 PHE A C 1
ATOM 2640 O O . PHE A 1 316 ? -19.912 -15.615 4.977 1.00 82.00 316 PHE A O 1
ATOM 2647 N N . LYS A 1 317 ? -18.774 -17.538 5.104 1.00 87.94 317 LYS A N 1
ATOM 2648 C CA . LYS A 1 317 ? -19.215 -17.862 6.469 1.00 87.94 317 LYS A CA 1
ATOM 2649 C C . LYS A 1 317 ? -18.343 -17.126 7.485 1.00 87.94 317 LYS A C 1
ATOM 2651 O O . LYS A 1 317 ? -17.494 -17.730 8.139 1.00 87.94 317 LYS A O 1
ATOM 2656 N N . VAL A 1 318 ? -18.540 -15.818 7.591 1.00 92.81 318 VAL A N 1
ATOM 2657 C CA . VAL A 1 318 ? -17.779 -14.952 8.491 1.00 92.81 318 VAL A CA 1
ATOM 2658 C C . VAL A 1 318 ? -18.703 -14.189 9.430 1.00 92.81 318 VAL A C 1
ATOM 2660 O O . VAL A 1 318 ? -19.726 -13.656 9.013 1.00 92.81 318 VAL A O 1
ATOM 2663 N N . ASN A 1 319 ? -18.314 -14.124 10.698 1.00 94.38 319 ASN A N 1
ATOM 2664 C CA . ASN A 1 319 ? -18.908 -13.236 11.684 1.00 94.38 319 ASN A CA 1
ATOM 2665 C C . ASN A 1 319 ? -17.870 -12.183 12.047 1.00 94.38 319 ASN A C 1
ATOM 2667 O O . ASN A 1 319 ? -16.741 -12.528 12.396 1.00 94.38 319 ASN A O 1
ATOM 2671 N N . ILE A 1 320 ? -18.256 -10.912 11.988 1.00 95.44 320 ILE A N 1
ATOM 2672 C CA . ILE A 1 320 ? -17.367 -9.812 12.342 1.00 95.44 320 ILE A CA 1
ATOM 2673 C C . ILE A 1 320 ? -17.955 -9.041 13.516 1.00 95.44 320 ILE A C 1
ATOM 2675 O O . ILE A 1 320 ? -19.122 -8.641 13.499 1.00 95.44 320 ILE A O 1
ATOM 2679 N N . LYS A 1 321 ? -17.116 -8.823 14.526 1.00 94.06 321 LYS A N 1
ATOM 2680 C CA . LYS A 1 321 ? -17.407 -7.985 15.683 1.00 94.06 321 LYS A CA 1
ATOM 2681 C C . LYS A 1 321 ? -16.389 -6.851 15.745 1.00 94.06 321 LYS A C 1
ATOM 2683 O O . LYS A 1 321 ? -15.186 -7.095 15.763 1.00 94.06 321 LYS A O 1
ATOM 2688 N N . ASN A 1 322 ? -16.858 -5.614 15.774 1.00 94.00 322 ASN A N 1
ATOM 2689 C CA . ASN A 1 322 ? -16.034 -4.462 16.088 1.00 94.00 322 ASN A CA 1
ATOM 2690 C C . ASN A 1 322 ? -15.979 -4.271 17.610 1.00 94.00 322 ASN A C 1
ATOM 2692 O O . ASN A 1 322 ? -17.003 -4.264 18.290 1.00 94.00 322 ASN A O 1
ATOM 2696 N N . ILE A 1 323 ? -14.770 -4.149 18.137 1.00 91.44 323 ILE A N 1
ATOM 2697 C CA . ILE A 1 323 ? -14.492 -3.813 19.523 1.00 91.44 323 ILE A CA 1
ATOM 2698 C C . ILE A 1 323 ? -14.094 -2.336 19.549 1.00 91.44 323 ILE A C 1
ATOM 2700 O O . ILE A 1 323 ? -12.978 -1.990 19.150 1.00 91.44 323 ILE A O 1
ATOM 2704 N N . ASP A 1 324 ? -15.003 -1.466 20.001 1.00 86.75 324 ASP A N 1
ATOM 2705 C CA . ASP A 1 324 ? -14.844 -0.009 19.895 1.00 86.75 324 ASP A CA 1
ATOM 2706 C C . ASP A 1 324 ? -13.853 0.538 20.945 1.00 86.75 324 ASP A C 1
ATOM 2708 O O . ASP A 1 324 ? -14.167 0.958 22.072 1.00 86.75 324 ASP A O 1
ATOM 2712 N N . ILE A 1 325 ? -12.583 0.512 20.550 1.00 84.88 325 ILE A N 1
ATOM 2713 C CA . ILE A 1 325 ? -11.445 1.015 21.310 1.00 84.88 325 ILE A CA 1
ATOM 2714 C C . ILE A 1 325 ? -10.517 1.826 20.403 1.00 84.88 325 ILE A C 1
ATOM 2716 O O . ILE A 1 325 ? -10.313 1.521 19.228 1.00 84.88 325 ILE A O 1
ATOM 2720 N N . SER A 1 326 ? -9.907 2.872 20.965 1.00 82.56 326 SER A N 1
ATOM 2721 C CA . SER A 1 326 ? -8.874 3.623 20.260 1.00 82.56 326 SER A CA 1
ATOM 2722 C C . SER A 1 326 ? -7.539 2.884 20.311 1.00 82.56 326 SER A C 1
ATOM 2724 O O . SER A 1 326 ? -6.812 2.933 21.299 1.00 82.56 326 SER A O 1
ATOM 2726 N N . THR A 1 327 ? -7.220 2.212 19.213 1.00 88.25 327 THR A N 1
ATOM 2727 C CA . THR A 1 327 ? -6.015 1.398 18.995 1.00 88.25 327 THR A CA 1
ATOM 2728 C C . THR A 1 327 ? -5.021 2.096 18.077 1.00 88.25 327 THR A C 1
ATOM 2730 O O . THR A 1 327 ? -4.263 1.449 17.360 1.00 88.25 327 THR A O 1
ATOM 2733 N N . SER A 1 328 ? -5.008 3.434 18.064 1.00 85.69 328 SER A N 1
ATOM 2734 C CA . SER A 1 328 ? -4.012 4.178 17.292 1.00 85.69 328 SER A CA 1
ATOM 2735 C C . SER A 1 328 ? -2.598 3.768 17.719 1.00 85.69 328 SER A C 1
ATOM 2737 O O . SER A 1 328 ? -2.350 3.461 18.887 1.00 85.69 328 SER A O 1
ATOM 2739 N N . LYS A 1 329 ? -1.636 3.808 16.790 1.00 84.00 329 LYS A N 1
ATOM 2740 C CA . LYS A 1 329 ? -0.233 3.462 17.077 1.00 84.00 329 LYS A CA 1
ATOM 2741 C C . LYS A 1 329 ? 0.327 4.211 18.296 1.00 84.00 329 LYS A C 1
ATOM 2743 O O . LYS A 1 329 ? 1.141 3.652 19.026 1.00 84.00 329 LYS A O 1
ATOM 2748 N N . ASN A 1 330 ? -0.126 5.450 18.513 1.00 80.88 330 ASN A N 1
ATOM 2749 C CA . ASN A 1 330 ? 0.240 6.274 19.662 1.00 80.88 330 ASN A CA 1
ATOM 2750 C C . ASN A 1 330 ? -0.418 5.796 20.958 1.00 80.88 330 ASN A C 1
ATOM 2752 O O . ASN A 1 330 ? 0.294 5.611 21.936 1.00 80.88 330 ASN A O 1
ATOM 2756 N N . ASN A 1 331 ? -1.726 5.538 20.951 1.00 81.12 331 ASN A N 1
ATOM 2757 C CA . ASN A 1 331 ? -2.442 5.058 22.137 1.00 81.12 331 ASN A CA 1
ATOM 2758 C C . ASN A 1 331 ? -1.937 3.680 22.579 1.00 81.12 331 ASN A C 1
ATOM 2760 O O . ASN A 1 331 ? -1.856 3.382 23.765 1.00 81.12 331 ASN A O 1
ATOM 2764 N N . MET A 1 332 ? -1.519 2.854 21.622 1.00 83.94 332 MET A N 1
ATOM 2765 C CA . MET A 1 332 ? -0.936 1.540 21.881 1.00 83.94 332 MET A CA 1
ATOM 2766 C C . MET A 1 332 ? 0.485 1.595 22.469 1.00 83.94 332 MET A C 1
ATOM 2768 O O . MET A 1 332 ? 0.992 0.559 22.880 1.00 83.94 332 MET A O 1
ATOM 2772 N N . ARG A 1 333 ? 1.146 2.765 22.542 1.00 78.94 333 ARG A N 1
ATOM 2773 C CA . ARG A 1 333 ? 2.436 2.891 23.254 1.00 78.94 333 ARG A CA 1
ATOM 2774 C C . ARG A 1 333 ? 2.284 2.779 24.768 1.00 78.94 333 ARG A C 1
ATOM 2776 O O . ARG A 1 333 ? 3.244 2.419 25.442 1.00 78.94 333 ARG A O 1
ATOM 2783 N N . GLU A 1 334 ? 1.105 3.084 25.295 1.00 75.00 334 GLU A N 1
ATOM 2784 C CA . GLU A 1 334 ? 0.817 2.964 26.719 1.00 75.00 334 GLU A CA 1
ATOM 2785 C C . GLU A 1 334 ? 0.725 1.484 27.110 1.00 75.00 334 GLU A C 1
ATOM 2787 O O . GLU A 1 334 ? -0.147 0.749 26.637 1.00 75.00 334 GLU A O 1
ATOM 2792 N N . THR A 1 335 ? 1.617 1.039 28.001 1.00 72.75 335 THR A N 1
ATOM 2793 C CA . THR A 1 335 ? 1.709 -0.366 28.435 1.00 72.75 335 THR A CA 1
ATOM 2794 C C . THR A 1 335 ? 0.378 -0.899 28.973 1.00 72.75 335 THR A C 1
ATOM 2796 O O . THR A 1 335 ? 0.030 -2.050 28.703 1.00 72.75 335 THR A O 1
ATOM 2799 N N . ASN A 1 336 ? -0.399 -0.059 29.661 1.00 78.25 336 ASN A N 1
ATOM 2800 C CA . ASN A 1 336 ? -1.694 -0.436 30.230 1.00 78.25 336 ASN A CA 1
ATOM 2801 C C . ASN A 1 336 ? -2.698 -0.858 29.143 1.00 78.25 336 ASN A C 1
ATOM 2803 O O . ASN A 1 336 ? -3.348 -1.894 29.282 1.00 78.25 336 ASN A O 1
ATOM 2807 N N . ASN A 1 337 ? -2.764 -0.135 28.016 1.00 81.00 337 ASN A N 1
ATOM 2808 C CA . ASN A 1 337 ? -3.659 -0.479 26.904 1.00 81.00 337 ASN A CA 1
ATOM 2809 C C . ASN A 1 337 ? -3.313 -1.855 26.309 1.00 81.00 337 ASN A C 1
ATOM 2811 O O . ASN A 1 337 ? -4.206 -2.669 26.066 1.00 81.00 337 ASN A O 1
ATOM 2815 N N . ILE A 1 338 ? -2.018 -2.158 26.143 1.00 86.38 338 ILE A N 1
ATOM 2816 C CA . ILE A 1 338 ? -1.561 -3.482 25.685 1.00 86.38 338 ILE A CA 1
ATOM 2817 C C . ILE A 1 338 ? -1.931 -4.575 26.698 1.00 86.38 338 ILE A C 1
ATOM 2819 O O . ILE A 1 338 ? -2.401 -5.642 26.303 1.00 86.38 338 ILE A O 1
ATOM 2823 N N . GLN A 1 339 ? -1.733 -4.335 27.997 1.00 86.62 339 GLN A N 1
ATOM 2824 C CA . GLN A 1 339 ? -2.056 -5.310 29.046 1.00 86.62 339 GLN A CA 1
ATOM 2825 C C . GLN A 1 339 ? -3.549 -5.655 29.073 1.00 86.62 339 GLN A C 1
ATOM 2827 O O . GLN A 1 339 ? -3.905 -6.829 29.185 1.00 86.62 339 GLN A O 1
ATOM 2832 N N . ILE A 1 340 ? -4.422 -4.661 28.916 1.00 83.88 340 ILE A N 1
ATOM 2833 C CA . ILE A 1 340 ? -5.877 -4.860 28.902 1.00 83.88 340 ILE A CA 1
ATOM 2834 C C . ILE A 1 340 ? -6.315 -5.640 27.673 1.00 83.88 340 ILE A C 1
ATOM 2836 O O . ILE A 1 340 ? -7.090 -6.588 27.799 1.00 83.88 340 ILE A O 1
ATOM 2840 N N . LEU A 1 341 ? -5.782 -5.294 26.500 1.00 89.50 341 LEU A N 1
ATOM 2841 C CA . LEU A 1 341 ? -6.040 -6.059 25.285 1.00 89.50 341 LEU A CA 1
ATOM 2842 C C . LEU A 1 341 ? -5.560 -7.503 25.442 1.00 89.50 341 LEU A C 1
ATOM 2844 O O . LEU A 1 341 ? -6.306 -8.423 25.139 1.00 89.50 341 LEU A O 1
ATOM 2848 N N . ASN A 1 342 ? -4.376 -7.730 26.013 1.00 90.88 342 ASN A N 1
ATOM 2849 C CA . ASN A 1 342 ? -3.896 -9.080 26.311 1.00 90.88 342 ASN A CA 1
ATOM 2850 C C . ASN A 1 342 ? -4.820 -9.841 27.269 1.00 90.88 342 ASN A C 1
ATOM 2852 O O . ASN A 1 342 ? -5.048 -11.034 27.054 1.00 90.88 342 ASN A O 1
ATOM 2856 N N . LYS A 1 343 ? -5.352 -9.180 28.307 1.00 87.69 343 LYS A N 1
ATOM 2857 C CA . LYS A 1 343 ? -6.316 -9.780 29.242 1.00 87.69 343 LYS A CA 1
ATOM 2858 C C . LYS A 1 343 ? -7.594 -10.195 28.511 1.00 87.69 343 LYS A C 1
ATOM 2860 O O . LYS A 1 343 ? -8.024 -11.332 28.673 1.00 87.69 343 LYS A O 1
ATOM 2865 N N . TYR A 1 344 ? -8.139 -9.311 27.675 1.00 88.19 344 TYR A N 1
ATOM 2866 C CA . TYR A 1 344 ? -9.324 -9.580 26.860 1.00 88.19 344 TYR A CA 1
ATOM 2867 C C . TYR A 1 344 ? -9.097 -10.747 25.887 1.00 88.19 344 TYR A C 1
ATOM 2869 O O . TYR A 1 344 ? -9.823 -11.736 25.916 1.00 88.19 344 TYR A O 1
ATOM 2877 N N . LEU A 1 345 ? -8.021 -10.686 25.097 1.00 91.19 345 LEU A N 1
ATOM 2878 C CA . LEU A 1 345 ? -7.673 -11.726 24.129 1.00 91.19 345 LEU A CA 1
ATOM 2879 C C . LEU A 1 345 ? -7.499 -13.094 24.805 1.00 91.19 345 LEU A C 1
ATOM 2881 O O . LEU A 1 345 ? -8.047 -14.087 24.348 1.00 91.19 345 LEU A O 1
ATOM 2885 N N . THR A 1 346 ? -6.767 -13.152 25.921 1.00 88.50 346 THR A N 1
ATOM 2886 C CA . THR A 1 346 ? -6.469 -14.411 26.633 1.00 88.50 346 THR A CA 1
ATOM 2887 C C . THR A 1 346 ? -7.723 -15.103 27.180 1.00 88.50 346 THR A C 1
ATOM 2889 O O . THR A 1 346 ? -7.681 -16.314 27.398 1.00 88.50 346 THR A O 1
ATOM 2892 N N . LYS A 1 347 ? -8.791 -14.340 27.439 1.00 85.62 347 LYS A N 1
ATOM 2893 C CA . LYS A 1 347 ? -10.059 -14.824 27.993 1.00 85.62 347 LYS A CA 1
ATOM 2894 C C . LYS A 1 347 ? -10.988 -15.377 26.909 1.00 85.62 347 LYS A C 1
ATOM 2896 O O . LYS A 1 347 ? -11.571 -16.434 27.117 1.00 85.62 347 LYS A O 1
ATOM 2901 N N . ASP A 1 348 ? -11.091 -14.681 25.775 1.00 83.06 348 ASP A N 1
ATOM 2902 C CA . ASP A 1 348 ? -12.157 -14.918 24.790 1.00 83.06 348 ASP A CA 1
ATOM 2903 C C . ASP A 1 348 ? -11.690 -15.614 23.494 1.00 83.06 348 ASP A C 1
ATOM 2905 O O . ASP A 1 348 ? -12.526 -15.982 22.668 1.00 83.06 348 ASP A O 1
ATOM 2909 N N . PHE A 1 349 ? -10.380 -15.800 23.286 1.00 92.00 349 PHE A N 1
ATOM 2910 C CA . PHE A 1 349 ? -9.830 -16.343 22.037 1.00 92.00 349 PHE A CA 1
ATOM 2911 C C . PHE A 1 349 ? -9.073 -17.658 22.248 1.00 92.00 349 PHE A C 1
ATOM 2913 O O . PHE A 1 349 ? -8.378 -17.853 23.250 1.00 92.00 349 PHE A O 1
ATOM 2920 N N . ASP A 1 350 ? -9.140 -18.530 21.243 1.00 92.50 350 ASP A N 1
ATOM 2921 C CA . ASP A 1 350 ? -8.352 -19.758 21.170 1.00 92.50 350 ASP A CA 1
ATOM 2922 C C . ASP A 1 350 ? -6.895 -19.435 20.803 1.00 92.50 350 ASP A C 1
ATOM 2924 O O . ASP A 1 350 ? -6.589 -18.998 19.697 1.00 92.50 350 ASP A O 1
ATOM 2928 N N . LYS A 1 351 ? -5.969 -19.670 21.732 1.00 92.81 351 LYS A N 1
ATOM 2929 C CA . LYS A 1 351 ? -4.548 -19.316 21.578 1.00 92.81 351 LYS A CA 1
ATOM 2930 C C . LYS A 1 351 ? -3.831 -20.105 20.483 1.00 92.81 351 LYS A C 1
ATOM 2932 O O . LYS A 1 351 ? -2.818 -19.619 19.972 1.00 92.81 351 LYS A O 1
ATOM 2937 N N . GLU A 1 352 ? -4.339 -21.287 20.144 1.00 91.25 352 GLU A N 1
ATOM 2938 C CA . GLU A 1 352 ? -3.747 -22.168 19.139 1.00 91.25 352 GLU A CA 1
ATOM 2939 C C . GLU A 1 352 ? -4.264 -21.857 17.735 1.00 91.25 352 GLU A C 1
ATOM 2941 O O . GLU A 1 352 ? -3.498 -21.951 16.780 1.00 91.25 352 GLU A O 1
ATOM 2946 N N . ASN A 1 353 ? -5.529 -21.444 17.607 1.00 91.44 353 ASN A N 1
ATOM 2947 C CA . ASN A 1 353 ? -6.187 -21.248 16.310 1.00 91.44 353 ASN A CA 1
ATOM 2948 C C . ASN A 1 353 ? -6.493 -19.782 15.960 1.00 91.44 353 ASN A C 1
ATOM 2950 O O . ASN A 1 353 ? -6.891 -19.500 14.825 1.00 91.44 353 ASN A O 1
ATOM 2954 N N . ALA A 1 354 ? -6.310 -18.840 16.890 1.00 95.94 354 ALA A N 1
ATOM 2955 C CA . ALA A 1 354 ? -6.501 -17.419 16.632 1.00 95.94 354 ALA A CA 1
ATOM 2956 C C . ALA A 1 354 ? -5.224 -16.741 16.135 1.00 95.94 354 ALA A C 1
ATOM 2958 O O . ALA A 1 354 ? -4.131 -16.923 16.673 1.00 95.94 354 ALA A O 1
ATOM 2959 N N . LEU A 1 355 ? -5.402 -15.881 15.138 1.00 96.62 355 LEU A N 1
ATOM 2960 C CA . LEU A 1 355 ? -4.379 -14.992 14.618 1.00 96.62 355 LEU A CA 1
ATOM 2961 C C . LEU A 1 355 ? -4.514 -13.600 15.251 1.00 96.62 355 LEU A C 1
ATOM 2963 O O . LEU A 1 355 ? -5.547 -12.949 15.105 1.00 96.62 355 LEU A O 1
ATOM 2967 N N . VAL A 1 356 ? -3.453 -13.100 15.885 1.00 96.88 356 VAL A N 1
ATOM 2968 C CA . VAL A 1 356 ? -3.386 -11.711 16.372 1.00 96.88 356 VAL A CA 1
ATOM 2969 C C . VAL A 1 356 ? -2.545 -10.865 15.419 1.00 96.88 356 VAL A C 1
ATOM 2971 O O . VAL A 1 356 ? -1.401 -11.212 15.125 1.00 96.88 356 VAL A O 1
ATOM 2974 N N . VAL A 1 357 ? -3.093 -9.738 14.960 1.00 96.25 357 VAL A N 1
ATOM 2975 C CA . VAL A 1 357 ? -2.435 -8.837 14.002 1.00 96.25 357 VAL A CA 1
ATOM 2976 C C . VAL A 1 357 ? -2.416 -7.412 14.525 1.00 96.25 357 VAL A C 1
ATOM 2978 O O . VAL A 1 357 ? -3.446 -6.905 14.963 1.00 96.25 357 VAL A O 1
ATOM 2981 N N . SER A 1 358 ? -1.262 -6.744 14.476 1.00 95.50 358 SER A N 1
ATOM 2982 C CA . SER A 1 358 ? -1.159 -5.326 14.853 1.00 95.50 358 SER A CA 1
ATOM 2983 C C . SER A 1 358 ? 0.062 -4.625 14.236 1.00 95.50 358 SER A C 1
ATOM 2985 O O . SER A 1 358 ? 0.644 -5.071 13.250 1.00 95.50 358 SER A O 1
ATOM 2987 N N . TYR A 1 359 ? 0.471 -3.492 14.802 1.00 93.62 359 TYR A N 1
ATOM 2988 C CA . TYR A 1 359 ? 1.678 -2.771 14.412 1.00 93.62 359 TYR A CA 1
ATOM 2989 C C . TYR A 1 359 ? 2.947 -3.540 14.803 1.00 93.62 359 TYR A C 1
ATOM 2991 O O . TYR A 1 359 ? 3.034 -4.096 15.899 1.00 93.62 359 TYR A O 1
ATOM 2999 N N . LYS A 1 360 ? 3.982 -3.465 13.955 1.00 91.81 360 LYS A N 1
ATOM 3000 C CA . LYS A 1 360 ? 5.292 -4.106 14.181 1.00 91.81 360 LYS A CA 1
ATOM 3001 C C . LYS A 1 360 ? 5.917 -3.757 15.537 1.00 91.81 360 LYS A C 1
ATOM 3003 O O . LYS A 1 360 ? 6.490 -4.619 16.187 1.00 91.81 360 LYS A O 1
ATOM 3008 N N . GLU A 1 361 ? 5.769 -2.510 15.980 1.00 89.38 361 GLU A N 1
ATOM 3009 C CA . GLU A 1 361 ? 6.300 -2.025 17.267 1.00 89.38 361 GLU A CA 1
ATOM 3010 C C . GLU A 1 361 ? 5.630 -2.676 18.489 1.00 89.38 361 GLU A C 1
ATOM 3012 O O . GLU A 1 361 ? 6.244 -2.763 19.550 1.00 89.38 361 GLU A O 1
ATOM 3017 N N . HIS A 1 362 ? 4.386 -3.145 18.347 1.00 90.25 362 HIS A N 1
ATOM 3018 C CA . HIS A 1 362 ? 3.549 -3.572 19.473 1.00 90.25 362 HIS A CA 1
ATOM 3019 C C . HIS A 1 362 ? 3.313 -5.082 19.508 1.00 90.25 362 HIS A C 1
ATOM 3021 O O . HIS A 1 362 ? 3.069 -5.634 20.581 1.00 90.25 362 HIS A O 1
ATOM 3027 N N . ILE A 1 363 ? 3.433 -5.770 18.368 1.00 91.69 363 ILE A N 1
ATOM 3028 C CA . ILE A 1 363 ? 3.096 -7.196 18.239 1.00 91.69 363 ILE A CA 1
ATOM 3029 C C . ILE A 1 363 ? 3.953 -8.123 19.114 1.00 91.69 363 ILE A C 1
ATOM 3031 O O . ILE A 1 363 ? 3.499 -9.188 19.513 1.00 91.69 363 ILE A O 1
ATOM 3035 N N . ASN A 1 364 ? 5.171 -7.713 19.480 1.00 87.88 364 ASN A N 1
ATOM 3036 C CA . ASN A 1 364 ? 6.017 -8.509 20.375 1.00 87.88 364 ASN A CA 1
ATOM 3037 C C . ASN A 1 364 ? 5.446 -8.588 21.800 1.00 87.88 364 ASN A C 1
ATOM 3039 O O . ASN A 1 364 ? 5.641 -9.585 22.489 1.00 87.88 364 ASN A O 1
ATOM 3043 N N . LYS A 1 365 ? 4.733 -7.544 22.242 1.00 90.56 365 LYS A N 1
ATOM 3044 C CA . LYS A 1 365 ? 4.083 -7.485 23.562 1.00 90.56 365 LYS A CA 1
ATOM 3045 C C . LYS A 1 365 ? 2.617 -7.915 23.495 1.00 90.56 365 LYS A C 1
ATOM 3047 O O . LYS A 1 365 ? 2.074 -8.435 24.469 1.00 90.56 365 LYS A O 1
ATOM 3052 N N . LEU A 1 366 ? 1.959 -7.669 22.368 1.00 91.00 366 LEU A N 1
ATOM 3053 C CA . LEU A 1 366 ? 0.546 -7.951 22.159 1.00 91.00 366 LEU A CA 1
ATOM 3054 C C . LEU A 1 366 ? 0.326 -9.397 21.706 1.00 91.00 366 LEU A C 1
ATOM 3056 O O . LEU A 1 366 ? 1.006 -9.907 20.825 1.00 91.00 366 LEU A O 1
ATOM 3060 N N . GLY A 1 367 ? -0.644 -10.070 22.313 1.00 86.81 367 GLY A N 1
ATOM 3061 C CA . GLY A 1 367 ? -0.956 -11.462 22.039 1.00 86.81 367 GLY A CA 1
ATOM 3062 C C . GLY A 1 367 ? 0.170 -12.425 22.409 1.00 86.81 367 GLY A C 1
ATOM 3063 O O . GLY A 1 367 ? 0.169 -13.528 21.891 1.00 86.81 367 GLY A O 1
ATOM 3064 N N . TYR A 1 368 ? 1.131 -12.072 23.272 1.00 89.69 368 TYR A N 1
ATOM 3065 C CA . TYR A 1 368 ? 2.364 -12.855 23.498 1.00 89.69 368 TYR A CA 1
ATOM 3066 C C . TYR A 1 368 ? 2.166 -14.351 23.857 1.00 89.69 368 TYR A C 1
ATOM 3068 O O . TYR A 1 368 ? 3.094 -15.146 23.704 1.00 89.69 368 TYR A O 1
ATOM 3076 N N . LYS A 1 369 ? 0.955 -14.754 24.263 1.00 92.25 369 LYS A N 1
ATOM 3077 C CA . LYS A 1 369 ? 0.541 -16.146 24.524 1.00 92.25 369 LYS A CA 1
ATOM 3078 C C . LYS A 1 369 ? -0.030 -16.905 23.313 1.00 92.25 369 LYS A C 1
ATOM 3080 O O . LYS A 1 369 ? -0.325 -18.083 23.445 1.00 92.25 369 LYS A O 1
ATOM 3085 N N . PHE A 1 370 ? -0.240 -16.245 22.179 1.00 95.12 370 PHE A N 1
ATOM 3086 C CA . PHE A 1 370 ? -0.861 -16.811 20.977 1.00 95.12 370 PHE A CA 1
ATOM 3087 C C . PHE A 1 370 ? 0.185 -17.410 20.047 1.00 95.12 370 PHE A C 1
ATOM 3089 O O . PHE A 1 370 ? 1.195 -16.765 19.769 1.00 95.12 370 PHE A O 1
ATOM 3096 N N . LYS A 1 371 ? -0.079 -18.592 19.498 1.00 94.31 371 LYS A N 1
ATOM 3097 C CA . LYS A 1 371 ? 0.820 -19.247 18.540 1.00 94.31 371 LYS A CA 1
ATOM 3098 C C . LYS A 1 371 ? 0.982 -18.452 17.245 1.00 94.31 371 LYS A C 1
ATOM 3100 O O . LYS A 1 371 ? 2.082 -18.360 16.698 1.00 94.31 371 LYS A O 1
ATOM 3105 N N . HIS A 1 372 ? -0.107 -17.857 16.762 1.00 95.12 372 HIS A N 1
ATOM 3106 C CA . HIS A 1 372 ? -0.134 -17.119 15.505 1.00 95.12 372 HIS A CA 1
ATOM 3107 C C . HIS A 1 372 ? -0.215 -15.614 15.757 1.00 95.12 372 HIS A C 1
ATOM 3109 O O . HIS A 1 372 ? -1.237 -15.078 16.187 1.00 95.12 372 HIS A O 1
ATOM 3115 N N . ARG A 1 373 ? 0.888 -14.923 15.464 1.00 94.19 373 ARG A N 1
ATOM 3116 C CA . ARG A 1 373 ? 1.000 -13.468 15.551 1.00 94.19 373 ARG A CA 1
ATOM 3117 C C . ARG A 1 373 ? 1.773 -12.913 14.379 1.00 94.19 373 ARG A C 1
ATOM 3119 O O . ARG A 1 373 ? 2.788 -13.495 13.997 1.00 94.19 373 ARG A O 1
ATOM 3126 N N . ASP A 1 374 ? 1.344 -11.761 13.889 1.00 94.81 374 ASP A N 1
ATOM 3127 C CA . ASP A 1 374 ? 2.097 -11.027 12.883 1.00 94.81 374 ASP A CA 1
ATOM 3128 C C . ASP A 1 374 ? 1.784 -9.530 12.900 1.00 94.81 374 ASP A C 1
ATOM 3130 O O . ASP A 1 374 ? 0.847 -9.067 13.553 1.00 94.81 374 ASP A O 1
ATOM 3134 N N . TYR A 1 375 ? 2.581 -8.755 12.178 1.00 93.69 375 TYR A N 1
ATOM 3135 C CA . TYR A 1 375 ? 2.298 -7.349 11.940 1.00 93.69 375 TYR A CA 1
ATOM 3136 C C . TYR A 1 375 ? 1.681 -7.136 10.557 1.00 93.69 375 TYR A C 1
ATOM 3138 O O . TYR A 1 375 ? 1.920 -7.928 9.651 1.00 93.69 375 TYR A O 1
ATOM 3146 N N . PHE A 1 376 ? 0.936 -6.041 10.364 1.00 89.88 376 PHE A N 1
ATOM 3147 C CA . PHE A 1 376 ? 0.209 -5.762 9.109 1.00 89.88 376 PHE A CA 1
ATOM 3148 C C . PHE A 1 376 ? 1.042 -5.988 7.830 1.00 89.88 376 PHE A C 1
ATOM 3150 O O . PHE A 1 376 ? 0.573 -6.596 6.876 1.00 89.88 376 PHE A O 1
ATOM 3157 N N . GLY A 1 377 ? 2.307 -5.554 7.815 1.00 81.69 377 GLY A N 1
ATOM 3158 C CA . GLY A 1 377 ? 3.208 -5.759 6.674 1.00 81.69 377 GLY A CA 1
ATOM 3159 C C . GLY A 1 377 ? 3.775 -7.179 6.538 1.00 81.69 377 GLY A C 1
ATOM 3160 O O . GLY A 1 377 ? 4.032 -7.609 5.418 1.00 81.69 377 GLY A O 1
ATOM 3161 N N . GLY A 1 378 ? 3.952 -7.911 7.642 1.00 83.12 378 GLY A N 1
ATOM 3162 C CA . GLY A 1 378 ? 4.541 -9.259 7.658 1.00 83.12 378 GLY A CA 1
ATOM 3163 C C . GLY A 1 378 ? 3.601 -10.339 7.124 1.00 83.12 378 GLY A C 1
ATOM 3164 O O . GLY A 1 378 ? 4.036 -11.401 6.692 1.00 83.12 378 GLY A O 1
ATOM 3165 N N . MET A 1 379 ? 2.307 -10.028 7.065 1.00 83.62 379 MET A N 1
ATOM 3166 C CA . MET A 1 379 ? 1.276 -10.906 6.520 1.00 83.62 379 MET A CA 1
ATOM 3167 C C . MET A 1 379 ? 1.184 -10.905 4.993 1.00 83.62 379 MET A C 1
ATOM 3169 O O . MET A 1 379 ? 0.474 -11.738 4.416 1.00 83.62 379 MET A O 1
ATOM 3173 N N . LYS A 1 380 ? 1.848 -9.963 4.316 1.00 78.56 380 LYS A N 1
ATOM 3174 C CA . LYS A 1 380 ? 1.775 -9.870 2.859 1.00 78.56 380 LYS A CA 1
ATOM 3175 C C . LYS A 1 380 ? 2.370 -11.125 2.233 1.00 78.56 380 LYS A C 1
ATOM 3177 O O . LYS A 1 380 ? 3.463 -11.555 2.573 1.00 78.56 380 LYS A O 1
ATOM 3182 N N . GLY A 1 381 ? 1.602 -11.744 1.341 1.00 68.38 381 GLY A N 1
ATOM 3183 C CA . GLY A 1 381 ? 2.040 -12.909 0.575 1.00 68.38 381 GLY A CA 1
ATOM 3184 C C . GLY A 1 381 ? 2.043 -14.259 1.267 1.00 68.38 381 GLY A C 1
ATOM 3185 O O . GLY A 1 381 ? 1.916 -15.266 0.581 1.00 68.38 381 GLY A O 1
ATOM 3186 N N . THR A 1 382 ? 2.088 -14.305 2.596 1.00 75.56 382 THR A N 1
ATOM 3187 C CA . THR A 1 382 ? 2.139 -15.579 3.316 1.00 75.56 382 THR A CA 1
ATOM 3188 C C . THR A 1 382 ? 0.798 -16.324 3.311 1.00 75.56 382 THR A C 1
ATOM 3190 O O . THR A 1 382 ? -0.284 -15.723 3.345 1.00 75.56 382 THR A O 1
ATOM 3193 N N . ASN A 1 383 ? 0.884 -17.658 3.288 1.00 77.94 383 ASN A N 1
ATOM 3194 C CA . ASN A 1 383 ? -0.231 -18.594 3.468 1.00 77.94 383 ASN A CA 1
ATOM 3195 C C . ASN A 1 383 ? -0.243 -19.229 4.876 1.00 77.94 383 ASN A C 1
ATOM 3197 O O . ASN A 1 383 ? -1.054 -20.115 5.140 1.00 77.94 383 ASN A O 1
ATOM 3201 N N . LYS A 1 384 ? 0.635 -18.784 5.788 1.00 86.69 384 LYS A N 1
ATOM 3202 C CA . LYS A 1 384 ? 0.867 -19.387 7.115 1.00 86.69 384 LYS A CA 1
ATOM 3203 C C . LYS A 1 384 ? -0.380 -19.478 8.001 1.00 86.69 384 LYS A C 1
ATOM 3205 O O . LYS A 1 384 ? -0.459 -20.364 8.843 1.00 86.69 384 LYS A O 1
ATOM 3210 N N . TYR A 1 385 ? -1.339 -18.572 7.822 1.00 91.50 385 TYR A N 1
ATOM 3211 C CA . TYR A 1 385 ? -2.496 -18.417 8.713 1.00 91.50 385 TYR A CA 1
ATOM 3212 C C . TYR A 1 385 ? -3.806 -18.962 8.124 1.00 91.50 385 TYR A C 1
ATOM 3214 O O . TYR A 1 385 ? -4.874 -18.761 8.701 1.00 91.50 385 TYR A O 1
ATOM 3222 N N . ARG A 1 386 ? -3.735 -19.686 6.996 1.00 89.62 386 ARG A N 1
ATOM 3223 C CA . ARG A 1 386 ? -4.911 -20.190 6.264 1.00 89.62 386 ARG A CA 1
ATOM 3224 C C . ARG A 1 386 ? -5.753 -21.219 7.029 1.00 89.62 386 ARG A C 1
ATOM 3226 O O . ARG A 1 386 ? -6.815 -21.582 6.552 1.00 89.62 386 ARG A O 1
ATOM 3233 N N . GLU A 1 387 ? -5.287 -21.713 8.171 1.00 92.19 387 GLU A N 1
ATOM 3234 C CA . GLU A 1 387 ? -6.054 -22.633 9.024 1.00 92.19 387 GLU A CA 1
ATOM 3235 C C . GLU A 1 387 ? -6.709 -21.925 10.220 1.00 92.19 387 GLU A C 1
ATOM 3237 O O . GLU A 1 387 ? -7.598 -22.489 10.854 1.00 92.19 387 GLU A O 1
ATOM 3242 N N . CYS A 1 388 ? -6.335 -20.671 10.507 1.00 95.06 388 CYS A N 1
ATOM 3243 C CA . CYS A 1 388 ? -6.884 -19.911 11.626 1.00 95.06 388 CYS A CA 1
ATOM 3244 C C . CYS A 1 388 ? -8.362 -19.565 11.388 1.00 95.06 388 CYS A C 1
ATOM 3246 O O . CYS A 1 388 ? -8.713 -18.945 10.379 1.00 95.06 388 CYS A O 1
ATOM 3248 N N . THR A 1 389 ? -9.227 -19.920 12.338 1.00 95.25 389 THR A N 1
ATOM 3249 C CA . THR A 1 389 ? -10.678 -19.640 12.312 1.00 95.25 389 THR A CA 1
ATOM 3250 C C . THR A 1 389 ? -11.061 -18.402 13.120 1.00 95.25 389 THR A C 1
ATOM 3252 O O . THR A 1 389 ? -12.197 -17.938 13.030 1.00 95.25 389 THR A O 1
ATOM 3255 N N . GLN A 1 390 ? -10.124 -17.839 13.884 1.00 96.56 390 GLN A N 1
ATOM 3256 C CA . GLN A 1 390 ? -10.313 -16.608 14.644 1.00 96.56 390 GLN A CA 1
ATOM 3257 C C . GLN A 1 390 ? -9.233 -15.586 14.291 1.00 96.56 390 GLN A C 1
ATOM 3259 O O . GLN A 1 390 ? -8.081 -15.944 14.040 1.00 96.56 390 GLN A O 1
ATOM 3264 N N . MET A 1 391 ? -9.591 -14.304 14.298 1.00 97.12 391 MET A N 1
ATOM 3265 C CA . MET A 1 391 ? -8.643 -13.215 14.084 1.00 97.12 391 MET A CA 1
ATOM 3266 C C . MET A 1 391 ? -8.934 -12.034 15.001 1.00 97.12 391 MET A C 1
ATOM 3268 O O . MET A 1 391 ? -10.067 -11.566 15.061 1.00 97.12 391 MET A O 1
ATOM 3272 N N . ALA A 1 392 ? -7.900 -11.503 15.645 1.00 96.69 392 ALA A N 1
ATOM 3273 C CA . ALA A 1 392 ? -7.913 -10.197 16.285 1.00 96.69 392 ALA A CA 1
ATOM 3274 C C . ALA A 1 392 ? -7.089 -9.215 15.440 1.00 96.69 392 ALA A C 1
ATOM 3276 O O . ALA A 1 392 ? -5.858 -9.249 15.468 1.00 96.69 392 ALA A O 1
ATOM 3277 N N . HIS A 1 393 ? -7.761 -8.348 14.682 1.00 96.62 393 HIS A N 1
ATOM 3278 C CA . HIS A 1 393 ? -7.132 -7.279 13.901 1.00 96.62 393 HIS A CA 1
ATOM 3279 C C . HIS A 1 393 ? -7.116 -5.993 14.737 1.00 96.62 393 HIS A C 1
ATOM 3281 O O . HIS A 1 393 ? -8.158 -5.374 14.963 1.00 96.62 393 HIS A O 1
ATOM 3287 N N . ILE A 1 394 ? -5.947 -5.641 15.280 1.00 95.38 394 ILE A N 1
ATOM 3288 C CA . ILE A 1 394 ? -5.801 -4.611 16.313 1.00 95.38 394 ILE A CA 1
ATOM 3289 C C . ILE A 1 394 ? -5.113 -3.369 15.761 1.00 95.38 394 ILE A C 1
ATOM 3291 O O . ILE A 1 394 ? -3.884 -3.320 15.640 1.00 95.38 394 ILE A O 1
ATOM 3295 N N . GLY A 1 395 ? -5.913 -2.332 15.519 1.00 93.69 395 GLY A N 1
ATOM 3296 C CA . GLY A 1 395 ? -5.478 -1.079 14.912 1.00 93.69 395 GLY A CA 1
ATOM 3297 C C . GLY A 1 395 ? -5.759 -1.026 13.416 1.00 93.69 395 GLY A C 1
ATOM 3298 O O . GLY A 1 395 ? -6.324 -1.937 12.828 1.00 93.69 395 GLY A O 1
ATOM 3299 N N . LEU A 1 396 ? -5.353 0.073 12.791 1.00 93.00 396 LEU A N 1
ATOM 3300 C CA . LEU A 1 396 ? -5.474 0.282 11.349 1.00 93.00 396 LEU A CA 1
ATOM 3301 C C . LEU A 1 396 ? -4.126 0.729 10.788 1.00 93.00 396 LEU A C 1
ATOM 3303 O O . LEU A 1 396 ? -3.497 1.651 11.328 1.00 93.00 396 LEU A O 1
ATOM 3307 N N . ASN A 1 397 ? -3.676 0.072 9.719 1.00 90.88 397 ASN A N 1
ATOM 3308 C CA . ASN A 1 397 ? -2.386 0.327 9.086 1.00 90.88 397 ASN A CA 1
ATOM 3309 C C . ASN A 1 397 ? -2.427 1.592 8.217 1.00 90.88 397 ASN A C 1
ATOM 3311 O O . ASN A 1 397 ? -2.488 1.540 6.992 1.00 90.88 397 ASN A O 1
ATOM 3315 N N . ARG A 1 398 ? -2.446 2.757 8.864 1.00 90.12 398 ARG A N 1
ATOM 3316 C CA . ARG A 1 398 ? -2.435 4.046 8.172 1.00 90.12 398 ARG A CA 1
ATOM 3317 C C . ARG A 1 398 ? -1.028 4.402 7.703 1.00 90.12 398 ARG A C 1
ATOM 3319 O O . ARG A 1 398 ? -0.079 4.324 8.485 1.00 90.12 398 ARG A O 1
ATOM 3326 N N . PHE A 1 399 ? -0.925 4.893 6.472 1.00 90.94 399 PHE A N 1
ATOM 3327 C CA . PHE A 1 399 ? 0.256 5.627 6.027 1.00 90.94 399 PHE A CA 1
ATOM 3328 C C . PHE A 1 399 ? 0.423 6.921 6.836 1.00 90.94 399 PHE A C 1
ATOM 3330 O O . PHE A 1 399 ? -0.512 7.398 7.490 1.00 90.94 399 PHE A O 1
ATOM 3337 N N . SER A 1 400 ? 1.625 7.496 6.804 1.00 89.31 400 SER A N 1
ATOM 3338 C CA . SER A 1 400 ? 1.798 8.878 7.244 1.00 89.31 400 SER A CA 1
ATOM 3339 C C . SER A 1 400 ? 0.976 9.812 6.353 1.00 89.31 400 SER A C 1
ATOM 3341 O O . SER A 1 400 ? 0.697 9.511 5.196 1.00 89.31 400 SER A O 1
ATOM 3343 N N . ASP A 1 401 ? 0.633 10.976 6.887 1.00 91.56 401 ASP A N 1
ATOM 3344 C CA . ASP A 1 401 ? 0.114 12.112 6.120 1.00 91.56 401 ASP A CA 1
ATOM 3345 C C . ASP A 1 401 ? 0.957 12.431 4.872 1.00 91.56 401 ASP A C 1
ATOM 3347 O O . ASP A 1 401 ? 0.402 12.564 3.787 1.00 91.56 401 ASP A O 1
ATOM 3351 N N . ILE A 1 402 ? 2.289 12.436 4.997 1.00 93.31 402 ILE A N 1
ATOM 3352 C CA . ILE A 1 402 ? 3.226 12.590 3.872 1.00 93.31 402 ILE A CA 1
ATOM 3353 C C . ILE A 1 402 ? 3.047 11.456 2.854 1.00 93.31 402 ILE A C 1
ATOM 3355 O O . ILE A 1 402 ? 3.015 11.717 1.658 1.00 93.31 402 ILE A O 1
ATOM 3359 N N . GLY A 1 403 ? 2.885 10.212 3.315 1.00 94.75 403 GLY A N 1
ATOM 3360 C CA . GLY A 1 403 ? 2.655 9.067 2.434 1.00 94.75 403 GLY A CA 1
ATOM 3361 C C . GLY A 1 403 ? 1.353 9.203 1.647 1.00 94.75 403 GLY A C 1
ATOM 3362 O O . GLY A 1 403 ? 1.329 8.962 0.445 1.00 94.75 403 GLY A O 1
ATOM 3363 N N . TYR A 1 404 ? 0.275 9.661 2.290 1.00 96.75 404 TYR A N 1
ATOM 3364 C CA . TYR A 1 404 ? -0.972 9.954 1.582 1.00 96.75 404 TYR A CA 1
ATOM 3365 C C . TYR A 1 404 ? -0.827 11.112 0.598 1.00 96.75 404 TYR A C 1
ATOM 3367 O O . TYR A 1 404 ? -1.356 11.014 -0.503 1.00 96.75 404 TYR A O 1
ATOM 3375 N N . LEU A 1 405 ? -0.090 12.166 0.955 1.00 96.81 405 LEU A N 1
ATOM 3376 C CA . LEU A 1 405 ? 0.186 13.282 0.053 1.00 96.81 405 LEU A CA 1
ATOM 3377 C C . LEU A 1 405 ? 0.956 12.831 -1.195 1.00 96.81 405 LEU A C 1
ATOM 3379 O O . LEU A 1 405 ? 0.580 13.203 -2.301 1.00 96.81 405 LEU A O 1
ATOM 3383 N N . GLN A 1 406 ? 1.993 12.008 -1.037 1.00 96.31 406 GLN A N 1
ATOM 3384 C CA . GLN A 1 406 ? 2.768 11.476 -2.161 1.00 96.31 406 GLN A CA 1
ATOM 3385 C C . GLN A 1 406 ? 1.880 10.690 -3.129 1.00 96.31 406 GLN A C 1
ATOM 3387 O O . GLN A 1 406 ? 1.887 10.951 -4.329 1.00 96.31 406 GLN A O 1
ATOM 3392 N N . ILE A 1 407 ? 1.065 9.772 -2.601 1.00 95.88 407 ILE A N 1
ATOM 3393 C CA . ILE A 1 407 ? 0.131 8.985 -3.414 1.00 95.88 407 ILE A CA 1
ATOM 3394 C C . ILE A 1 407 ? -0.912 9.898 -4.069 1.00 95.88 407 ILE A C 1
ATOM 3396 O O . ILE A 1 407 ? -1.228 9.735 -5.242 1.00 95.88 407 ILE A O 1
ATOM 3400 N N . TYR A 1 408 ? -1.437 10.882 -3.337 1.00 96.69 408 TYR A N 1
ATOM 3401 C CA . TYR A 1 408 ? -2.408 11.833 -3.866 1.00 96.69 408 TYR A CA 1
ATOM 3402 C C . TYR A 1 408 ? -1.858 12.594 -5.072 1.00 96.69 408 TYR A C 1
ATOM 3404 O O . TYR A 1 408 ? -2.518 12.651 -6.104 1.00 96.69 408 TYR A O 1
ATOM 3412 N N . LEU A 1 409 ? -0.646 13.139 -4.970 1.00 95.88 409 LEU A N 1
ATOM 3413 C CA . LEU A 1 409 ? -0.017 13.866 -6.074 1.00 95.88 409 LEU A CA 1
ATOM 3414 C C . LEU A 1 409 ? 0.273 12.950 -7.274 1.00 95.88 409 LEU A C 1
ATOM 3416 O O . LEU A 1 409 ? 0.219 13.410 -8.408 1.00 95.88 409 LEU A O 1
ATOM 3420 N N . ALA A 1 410 ? 0.479 11.649 -7.041 1.00 94.06 410 ALA A N 1
ATOM 3421 C CA . ALA A 1 410 ? 0.597 10.644 -8.100 1.00 94.06 410 ALA A CA 1
ATOM 3422 C C . ALA A 1 410 ? -0.723 10.358 -8.829 1.00 94.06 410 ALA A C 1
ATOM 3424 O O . ALA A 1 410 ? -0.741 10.031 -10.015 1.00 94.06 410 ALA A O 1
ATOM 3425 N N . LEU A 1 411 ? -1.837 10.410 -8.098 1.00 92.88 411 LEU A N 1
ATOM 3426 C CA . LEU A 1 411 ? -3.169 10.135 -8.636 1.00 92.88 411 LEU A CA 1
ATOM 3427 C C . LEU A 1 411 ? -3.802 11.346 -9.308 1.00 92.88 411 LEU A C 1
ATOM 3429 O O . LEU A 1 411 ? -4.645 11.170 -10.183 1.00 92.88 411 LEU A O 1
ATOM 3433 N N . TYR A 1 412 ? -3.393 12.545 -8.905 1.00 93.38 412 TYR A N 1
ATOM 3434 C CA . TYR A 1 412 ? -3.925 13.807 -9.398 1.00 93.38 412 TYR A CA 1
ATOM 3435 C C . TYR A 1 412 ? -2.790 14.668 -9.973 1.00 93.38 412 TYR A C 1
ATOM 3437 O O . TYR A 1 412 ? -2.413 15.676 -9.358 1.00 93.38 412 TYR A O 1
ATOM 3445 N N . PRO A 1 413 ? -2.214 14.278 -11.130 1.00 91.19 413 PRO A N 1
ATOM 3446 C CA . PRO A 1 413 ? -1.110 15.006 -11.753 1.00 91.19 413 PRO A CA 1
ATOM 3447 C C . PRO A 1 413 ? -1.488 16.451 -12.095 1.00 91.19 413 PRO A C 1
ATOM 3449 O O . PRO A 1 413 ? -0.624 17.321 -12.084 1.00 91.19 413 PRO A O 1
ATOM 3452 N N . GLU A 1 414 ? -2.775 16.749 -12.301 1.00 93.56 414 GLU A N 1
ATOM 3453 C CA . GLU A 1 414 ? -3.258 18.117 -12.495 1.00 93.56 414 GLU A CA 1
ATOM 3454 C C . GLU A 1 414 ? -3.010 19.003 -11.267 1.00 93.56 414 GLU A C 1
ATOM 3456 O O . GLU A 1 414 ? -2.712 20.189 -11.394 1.00 93.56 414 GLU A O 1
ATOM 3461 N N . VAL A 1 415 ? -3.097 18.428 -10.063 1.00 94.62 415 VAL A N 1
ATOM 3462 C CA . VAL A 1 415 ? -2.813 19.146 -8.815 1.00 94.62 415 VAL A CA 1
ATOM 3463 C C . VAL A 1 415 ? -1.309 19.303 -8.631 1.00 94.62 415 VAL A C 1
ATOM 3465 O O . VAL A 1 415 ? -0.863 20.361 -8.192 1.00 94.62 415 VAL A O 1
ATOM 3468 N N . TYR A 1 416 ? -0.530 18.275 -8.978 1.00 94.06 416 TYR A N 1
ATOM 3469 C CA . TYR A 1 416 ? 0.927 18.343 -8.916 1.00 94.06 416 TYR A CA 1
ATOM 3470 C C . TYR A 1 416 ? 1.477 19.423 -9.857 1.00 94.06 416 TYR A C 1
ATOM 3472 O O . TYR A 1 416 ? 2.200 20.304 -9.397 1.00 94.06 416 TYR A O 1
ATOM 3480 N N . GLN A 1 417 ? 1.026 19.449 -11.115 1.00 92.81 417 GLN A N 1
ATOM 3481 C CA . GLN A 1 417 ? 1.375 20.492 -12.082 1.00 92.81 417 GLN A CA 1
ATOM 3482 C C . GLN A 1 417 ? 0.947 21.883 -11.595 1.00 92.81 417 GLN A C 1
ATOM 3484 O O . GLN A 1 417 ? 1.717 22.835 -11.649 1.00 92.81 417 GLN A O 1
ATOM 3489 N N . HIS A 1 418 ? -0.254 22.011 -11.023 1.00 93.88 418 HIS A N 1
ATOM 3490 C CA . HIS A 1 418 ? -0.709 23.294 -10.486 1.00 93.88 418 HIS A CA 1
ATOM 3491 C C . HIS A 1 418 ? 0.193 23.834 -9.364 1.00 93.88 418 HIS A C 1
ATOM 3493 O O . HIS A 1 418 ? 0.399 25.042 -9.250 1.00 93.88 418 HIS A O 1
ATOM 3499 N N . ILE A 1 419 ? 0.725 22.942 -8.525 1.00 94.19 419 ILE A N 1
ATOM 3500 C CA . ILE A 1 419 ? 1.674 23.285 -7.463 1.00 94.19 419 ILE A CA 1
ATOM 3501 C C . ILE A 1 419 ? 3.027 23.718 -8.055 1.00 94.19 419 ILE A C 1
ATOM 3503 O O . ILE A 1 419 ? 3.635 24.649 -7.526 1.00 94.19 419 ILE A O 1
ATOM 3507 N N . GLN A 1 420 ? 3.466 23.080 -9.146 1.00 91.69 420 GLN A N 1
ATOM 3508 C CA . GLN A 1 420 ? 4.679 23.443 -9.889 1.00 91.69 420 GLN A CA 1
ATOM 3509 C C . GLN A 1 420 ? 4.572 24.839 -10.510 1.00 91.69 420 GLN A C 1
ATOM 3511 O O . GLN A 1 420 ? 5.483 25.653 -10.362 1.00 91.69 420 GLN A O 1
ATOM 3516 N N . ASP A 1 421 ? 3.435 25.139 -11.139 1.00 90.12 421 ASP A N 1
ATOM 3517 C CA . ASP A 1 421 ? 3.205 26.406 -11.838 1.00 90.12 421 ASP A CA 1
ATOM 3518 C C . ASP A 1 421 ? 2.989 27.584 -10.871 1.00 90.12 421 ASP A C 1
ATOM 3520 O O . ASP A 1 421 ? 3.233 28.740 -11.218 1.00 90.12 421 ASP A O 1
ATOM 3524 N N . LYS A 1 422 ? 2.513 27.314 -9.645 1.00 89.94 422 LYS A N 1
ATOM 3525 C CA . LYS A 1 422 ? 2.192 28.330 -8.627 1.00 89.94 422 LYS A CA 1
ATOM 3526 C C . LYS A 1 422 ? 2.991 28.144 -7.341 1.00 89.94 422 LYS A C 1
ATOM 3528 O O . LYS A 1 422 ? 2.420 27.922 -6.266 1.00 89.94 422 LYS A O 1
ATOM 3533 N N . LEU A 1 423 ? 4.309 28.306 -7.446 1.00 87.12 423 LEU A N 1
ATOM 3534 C CA . LEU A 1 423 ? 5.261 28.168 -6.336 1.00 87.12 423 LEU A CA 1
ATOM 3535 C C . LEU A 1 423 ? 4.829 28.927 -5.069 1.00 87.12 423 LEU A C 1
ATOM 3537 O O . LEU A 1 423 ? 4.789 28.332 -3.989 1.00 87.12 423 LEU A O 1
ATOM 3541 N N . ASP A 1 424 ? 4.405 30.187 -5.199 1.00 86.62 424 ASP A N 1
ATOM 3542 C CA . ASP A 1 424 ? 4.014 31.042 -4.065 1.00 86.62 424 ASP A CA 1
ATOM 3543 C C . ASP A 1 424 ? 2.776 30.530 -3.310 1.00 86.62 424 ASP A C 1
ATOM 3545 O O . ASP A 1 424 ? 2.631 30.730 -2.103 1.00 86.62 424 ASP A O 1
ATOM 3549 N N . CYS A 1 425 ? 1.873 29.829 -4.002 1.00 90.19 425 CYS A N 1
ATOM 3550 C CA . CYS A 1 425 ? 0.660 29.261 -3.410 1.00 90.19 425 CYS A CA 1
ATOM 3551 C C . CYS A 1 425 ? 0.837 27.810 -2.944 1.00 90.19 425 CYS A C 1
ATOM 3553 O O . CYS A 1 425 ? -0.034 27.293 -2.235 1.00 90.19 425 CYS A O 1
ATOM 3555 N N . SER A 1 426 ? 1.945 27.154 -3.307 1.00 94.19 426 SER A N 1
ATOM 3556 C CA . SER A 1 426 ? 2.191 25.731 -3.037 1.00 94.19 426 SER A CA 1
ATOM 3557 C C . SER A 1 426 ? 1.973 25.365 -1.566 1.00 94.19 426 SER A C 1
ATOM 3559 O O . SER A 1 426 ? 1.290 24.388 -1.264 1.00 94.19 426 SER A O 1
ATOM 3561 N N . LYS A 1 427 ? 2.460 26.198 -0.636 1.00 94.06 427 LYS A N 1
ATOM 3562 C CA . LYS A 1 427 ? 2.312 25.983 0.810 1.00 94.06 427 LYS A CA 1
ATOM 3563 C C . LYS A 1 427 ? 0.853 25.940 1.260 1.00 94.06 427 LYS A C 1
ATOM 3565 O O . LYS A 1 427 ? 0.469 25.054 2.020 1.00 94.06 427 LYS A O 1
ATOM 3570 N N . SER A 1 428 ? 0.031 26.875 0.785 1.00 93.75 428 SER A N 1
ATOM 3571 C CA . SER A 1 428 ? -1.396 26.925 1.129 1.00 93.75 428 SER A CA 1
ATOM 3572 C C . SER A 1 428 ? -2.140 25.701 0.589 1.00 93.75 428 SER A C 1
ATOM 3574 O O . SER A 1 428 ? -2.898 25.064 1.323 1.00 93.75 428 SER A O 1
ATOM 3576 N N . ILE A 1 429 ? -1.865 25.326 -0.666 1.00 95.62 429 ILE A N 1
ATOM 3577 C CA . ILE A 1 429 ? -2.474 24.159 -1.316 1.00 95.62 429 ILE A CA 1
ATOM 3578 C C . ILE A 1 429 ? -2.135 22.882 -0.539 1.00 95.62 429 ILE A C 1
ATOM 3580 O O . ILE A 1 429 ? -3.036 22.133 -0.162 1.00 95.62 429 ILE A O 1
ATOM 3584 N N . LEU A 1 430 ? -0.849 22.653 -0.255 1.00 96.56 430 LEU A N 1
ATOM 3585 C CA . LEU A 1 430 ? -0.377 21.460 0.450 1.00 96.56 430 LEU A CA 1
ATOM 3586 C C . LEU A 1 430 ? -0.934 21.377 1.878 1.00 96.56 430 LEU A C 1
ATOM 3588 O O . LEU A 1 430 ? -1.411 20.318 2.282 1.00 96.56 430 LEU A O 1
ATOM 3592 N N . ASN A 1 431 ? -0.959 22.490 2.618 1.00 94.81 431 ASN A N 1
ATOM 3593 C CA . ASN A 1 431 ? -1.549 22.531 3.959 1.00 94.81 431 ASN A CA 1
ATOM 3594 C C . ASN A 1 431 ? -3.042 22.180 3.945 1.00 94.81 431 ASN A C 1
ATOM 3596 O O . ASN A 1 431 ? -3.495 21.408 4.785 1.00 94.81 431 ASN A O 1
ATOM 3600 N N . LYS A 1 432 ? -3.798 22.687 2.965 1.00 95.56 432 LYS A N 1
ATOM 3601 C CA . LYS A 1 432 ? -5.228 22.382 2.819 1.00 95.56 432 LYS A CA 1
ATOM 3602 C C . LYS A 1 432 ? -5.487 20.914 2.466 1.00 95.56 432 LYS A C 1
ATOM 3604 O O . LYS A 1 432 ? -6.494 20.351 2.880 1.00 95.56 432 LYS A O 1
ATOM 3609 N N . LEU A 1 433 ? -4.595 20.275 1.704 1.00 96.75 433 LEU A N 1
ATOM 3610 C CA . LEU A 1 433 ? -4.684 18.834 1.432 1.00 96.75 433 LEU A CA 1
ATOM 3611 C C . LEU A 1 433 ? -4.436 17.993 2.692 1.00 96.75 433 LEU A C 1
ATOM 3613 O O . LEU A 1 433 ? -5.040 16.932 2.847 1.00 96.75 433 LEU A O 1
ATOM 3617 N N . LEU A 1 434 ? -3.555 18.464 3.575 1.00 95.81 434 LEU A N 1
ATOM 3618 C CA . LEU A 1 434 ? -3.138 17.770 4.793 1.00 95.81 434 LEU A CA 1
ATOM 3619 C C . LEU A 1 434 ? -3.995 18.081 6.026 1.00 95.81 434 LEU A C 1
ATOM 3621 O O . LEU A 1 434 ? -3.743 17.520 7.092 1.00 95.81 434 LEU A O 1
ATOM 3625 N N . GLU A 1 435 ? -4.991 18.952 5.905 1.00 95.06 435 GLU A N 1
ATOM 3626 C CA . GLU A 1 435 ? -5.893 19.292 7.000 1.00 95.06 435 GLU A CA 1
ATOM 3627 C C . GLU A 1 435 ? -6.709 18.064 7.439 1.00 95.06 435 GLU A C 1
ATOM 3629 O O . GLU A 1 435 ? -7.235 17.302 6.619 1.00 95.06 435 GLU A O 1
ATOM 3634 N N . MET A 1 436 ? -6.792 17.851 8.755 1.00 92.56 436 MET A N 1
ATOM 3635 C CA . MET A 1 436 ? -7.465 16.699 9.347 1.00 92.56 436 MET A CA 1
ATOM 3636 C C . MET A 1 436 ? -8.389 17.108 10.491 1.00 92.56 436 MET A C 1
ATOM 3638 O O . MET A 1 436 ? -8.022 17.914 11.340 1.00 92.56 436 MET A O 1
ATOM 3642 N N . GLU A 1 437 ? -9.536 16.444 10.578 1.00 89.81 437 GLU A N 1
ATOM 3643 C CA . GLU A 1 437 ? -10.511 16.582 11.654 1.00 89.81 437 GLU A CA 1
ATOM 3644 C C . GLU A 1 437 ? -10.846 15.193 12.213 1.00 89.81 437 GLU A C 1
ATOM 3646 O O . GLU A 1 437 ? -11.060 14.241 11.461 1.00 89.81 437 GLU A O 1
ATOM 3651 N N . TYR A 1 438 ? -10.806 15.030 13.541 1.00 82.75 438 TYR A N 1
ATOM 3652 C CA . TYR A 1 438 ? -11.018 13.741 14.226 1.00 82.75 438 TYR A CA 1
ATOM 3653 C C . TYR A 1 438 ? -10.208 12.566 13.642 1.00 82.75 438 TYR A C 1
ATOM 3655 O O . TYR A 1 438 ? -10.627 11.408 13.663 1.00 82.75 438 TYR A O 1
ATOM 3663 N N . GLY A 1 439 ? -9.014 12.863 13.121 1.00 82.50 439 GLY A N 1
ATOM 3664 C CA . GLY A 1 439 ? -8.137 11.876 12.504 1.00 82.50 439 GLY A CA 1
ATOM 3665 C C . GLY A 1 439 ? -8.496 11.506 11.064 1.00 82.50 439 GLY A C 1
ATOM 3666 O O . GLY A 1 439 ? -7.927 10.544 10.561 1.00 82.50 439 GLY A O 1
ATOM 3667 N N . ASN A 1 440 ? -9.364 12.235 10.374 1.00 90.25 440 ASN A N 1
ATOM 3668 C CA . ASN A 1 440 ? -9.678 12.030 8.960 1.00 90.25 440 ASN A CA 1
ATOM 3669 C C . ASN A 1 440 ? -9.342 13.286 8.149 1.00 90.25 440 ASN A C 1
ATOM 3671 O O . ASN A 1 440 ? -9.471 14.386 8.668 1.00 90.25 440 ASN A O 1
ATOM 3675 N N . PHE A 1 441 ? -8.914 13.141 6.891 1.00 95.44 441 PHE A N 1
ATOM 3676 C CA . PHE A 1 441 ? -8.673 14.301 6.023 1.00 95.44 441 PHE A CA 1
ATOM 3677 C C . PHE A 1 441 ? -9.974 15.050 5.727 1.00 95.44 441 PHE A C 1
ATOM 3679 O O . PHE A 1 441 ? -10.979 14.419 5.398 1.00 95.44 441 PHE A O 1
ATOM 3686 N N . THR A 1 442 ? -9.941 16.382 5.785 1.00 95.88 442 THR A N 1
ATOM 3687 C CA . THR A 1 442 ? -11.088 17.231 5.413 1.00 95.88 442 THR A CA 1
ATOM 3688 C C . THR A 1 442 ? -11.287 17.250 3.894 1.00 95.88 442 THR A C 1
ATOM 3690 O O . THR A 1 442 ? -12.413 17.295 3.389 1.00 95.88 442 THR A O 1
ATOM 3693 N N . ASN A 1 443 ? -10.195 17.139 3.129 1.00 96.56 443 ASN A N 1
ATOM 3694 C CA . ASN A 1 443 ? -10.251 16.994 1.681 1.00 96.56 443 ASN A CA 1
ATOM 3695 C C . ASN A 1 443 ? -10.859 15.632 1.285 1.00 96.56 443 ASN A C 1
ATOM 3697 O O . ASN A 1 443 ? -10.300 14.573 1.567 1.00 96.56 443 ASN A O 1
ATOM 3701 N N . LYS A 1 444 ? -11.978 15.658 0.548 1.00 95.12 444 LYS A N 1
ATOM 3702 C CA . LYS A 1 444 ? -12.735 14.453 0.155 1.00 95.12 444 LYS A CA 1
ATOM 3703 C C . LYS A 1 444 ? -11.926 13.440 -0.665 1.00 95.12 444 LYS A C 1
ATOM 3705 O O . LYS A 1 444 ? -12.086 12.237 -0.471 1.00 95.12 444 LYS A O 1
ATOM 3710 N N . ARG A 1 445 ? -11.070 13.899 -1.587 1.00 95.44 445 ARG A N 1
ATOM 3711 C CA . ARG A 1 445 ? -10.241 13.015 -2.428 1.00 95.44 445 ARG A CA 1
ATOM 3712 C C . ARG A 1 445 ? -9.135 12.352 -1.591 1.00 95.44 445 ARG A C 1
ATOM 3714 O O . ARG A 1 445 ? -8.940 11.146 -1.715 1.00 95.44 445 ARG A O 1
ATOM 3721 N N . MET A 1 446 ? -8.491 13.099 -0.688 1.00 96.38 446 MET A N 1
ATOM 3722 C CA . MET A 1 446 ? -7.542 12.560 0.304 1.00 96.38 446 MET A CA 1
ATOM 3723 C C . MET A 1 446 ? -8.211 11.568 1.261 1.00 96.38 446 MET A C 1
ATOM 3725 O O . MET A 1 446 ? -7.671 10.491 1.512 1.00 96.38 446 MET A O 1
ATOM 3729 N N . TYR A 1 447 ? -9.407 11.891 1.759 1.00 95.00 447 TYR A N 1
ATOM 3730 C CA . TYR A 1 447 ? -10.194 10.996 2.605 1.00 95.00 447 TYR A CA 1
ATOM 3731 C C . TYR A 1 447 ? -10.500 9.679 1.889 1.00 95.00 447 TYR A C 1
ATOM 3733 O O . TYR A 1 447 ? -10.224 8.612 2.432 1.00 95.00 447 TYR A O 1
ATOM 3741 N N . ARG A 1 448 ? -10.991 9.744 0.643 1.00 94.44 448 ARG A N 1
ATOM 3742 C CA . ARG A 1 448 ? -11.285 8.559 -0.176 1.00 94.44 448 ARG A CA 1
ATOM 3743 C C . ARG A 1 448 ? -10.040 7.710 -0.429 1.00 94.44 448 ARG A C 1
ATOM 3745 O O . ARG A 1 448 ? -10.127 6.487 -0.361 1.00 94.44 448 ARG A O 1
ATOM 3752 N N . LEU A 1 449 ? -8.892 8.340 -0.684 1.00 95.94 449 LEU A N 1
ATOM 3753 C CA . LEU A 1 449 ? -7.607 7.653 -0.807 1.00 95.94 449 LEU A CA 1
ATOM 3754 C C . LEU A 1 449 ? -7.237 6.925 0.493 1.00 95.94 449 LEU A C 1
ATOM 3756 O O . LEU A 1 449 ? -6.997 5.719 0.472 1.00 95.94 449 LEU A O 1
ATOM 3760 N N . MET A 1 450 ? -7.236 7.633 1.626 1.00 95.19 450 MET A N 1
ATOM 3761 C CA . MET A 1 450 ? -6.950 7.049 2.939 1.00 95.19 450 MET A CA 1
ATOM 3762 C C . MET A 1 450 ? -7.872 5.867 3.237 1.00 95.19 450 MET A C 1
ATOM 3764 O O . MET A 1 450 ? -7.420 4.798 3.643 1.00 95.19 450 MET A O 1
ATOM 3768 N N . TYR A 1 451 ? -9.164 6.061 3.007 1.00 94.62 451 TYR A N 1
ATOM 3769 C CA . TYR A 1 451 ? -10.191 5.060 3.214 1.00 94.62 451 TYR A CA 1
ATOM 3770 C C . TYR A 1 451 ? -9.968 3.810 2.355 1.00 94.62 451 TYR A C 1
ATOM 3772 O O . TYR A 1 451 ? -9.958 2.694 2.872 1.00 94.62 451 TYR A O 1
ATOM 3780 N N . SER A 1 452 ? -9.740 4.001 1.055 1.00 94.88 452 SER A N 1
ATOM 3781 C CA . SER A 1 452 ? -9.481 2.928 0.097 1.00 94.88 452 SER A CA 1
ATOM 3782 C C . SER A 1 452 ? -8.286 2.074 0.530 1.00 94.88 452 SER A C 1
ATOM 3784 O O . SER A 1 452 ? -8.392 0.851 0.583 1.00 94.88 452 SER A O 1
ATOM 3786 N N . LYS A 1 453 ? -7.187 2.701 0.972 1.00 94.88 453 LYS A N 1
ATOM 3787 C CA . LYS A 1 453 ? -6.018 1.982 1.504 1.00 94.88 453 LYS A CA 1
ATOM 3788 C C . LYS A 1 453 ? -6.308 1.162 2.749 1.00 94.88 453 LYS A C 1
ATOM 3790 O O . LYS A 1 453 ? -5.809 0.044 2.864 1.00 94.88 453 LYS A O 1
ATOM 3795 N N . LEU A 1 454 ? -7.111 1.697 3.661 1.00 94.56 454 LEU A N 1
ATOM 3796 C CA . LEU A 1 454 ? -7.514 0.973 4.862 1.00 94.56 454 LEU A CA 1
ATOM 3797 C C . LEU A 1 454 ? -8.401 -0.226 4.534 1.00 94.56 454 LEU A C 1
ATOM 3799 O O . LEU A 1 454 ? -8.187 -1.298 5.093 1.00 94.56 454 LEU A O 1
ATOM 3803 N N . LEU A 1 455 ? -9.359 -0.064 3.619 1.00 94.94 455 LEU A N 1
ATOM 3804 C CA . LEU A 1 455 ? -10.234 -1.153 3.190 1.00 94.94 455 LEU A CA 1
ATOM 3805 C C . LEU A 1 455 ? -9.434 -2.290 2.548 1.00 94.94 455 LEU A C 1
ATOM 3807 O O . LEU A 1 455 ? -9.592 -3.435 2.964 1.00 94.94 455 LEU A O 1
ATOM 3811 N N . VAL A 1 456 ? -8.536 -1.961 1.614 1.00 93.00 456 VAL A N 1
ATOM 3812 C CA . VAL A 1 456 ? -7.645 -2.928 0.954 1.00 93.00 456 VAL A CA 1
ATOM 3813 C C . VAL A 1 456 ? -6.824 -3.709 1.987 1.00 93.00 456 VAL A C 1
ATOM 3815 O O . VAL A 1 456 ? -6.820 -4.938 1.965 1.00 93.00 456 VAL A O 1
ATOM 3818 N N . ASP A 1 457 ? -6.162 -3.023 2.926 1.00 93.56 457 ASP A N 1
ATOM 3819 C CA . ASP A 1 457 ? -5.317 -3.667 3.944 1.00 93.56 457 ASP A CA 1
ATOM 3820 C C . ASP A 1 457 ? -6.131 -4.569 4.890 1.00 93.56 457 ASP A C 1
ATOM 3822 O O . ASP A 1 457 ? -5.752 -5.716 5.138 1.00 93.56 457 ASP A O 1
ATOM 3826 N N . VAL A 1 458 ? -7.277 -4.094 5.390 1.00 94.38 458 VAL A N 1
ATOM 3827 C CA . VAL A 1 458 ? -8.132 -4.873 6.301 1.00 94.38 458 VAL A CA 1
ATOM 3828 C C . VAL A 1 458 ? -8.711 -6.099 5.599 1.00 94.38 458 VAL A C 1
ATOM 3830 O O . VAL A 1 458 ? -8.627 -7.202 6.139 1.00 94.38 458 VAL A O 1
ATOM 3833 N N . GLU A 1 459 ? -9.249 -5.936 4.391 1.00 92.50 459 GLU A N 1
ATOM 3834 C CA . GLU A 1 459 ? -9.796 -7.038 3.600 1.00 92.50 459 GLU A CA 1
ATOM 3835 C C . GLU A 1 459 ? -8.730 -8.096 3.309 1.00 92.50 459 GLU A C 1
ATOM 3837 O O . GLU A 1 459 ? -8.937 -9.280 3.592 1.00 92.50 459 GLU A O 1
ATOM 3842 N N . GLN A 1 460 ? -7.560 -7.684 2.810 1.00 90.38 460 GLN A N 1
ATOM 3843 C CA . GLN A 1 460 ? -6.468 -8.612 2.529 1.00 90.38 460 GLN A CA 1
ATOM 3844 C C . GLN A 1 460 ? -6.046 -9.385 3.780 1.00 90.38 460 GLN A C 1
ATOM 3846 O O . GLN A 1 460 ? -5.819 -10.590 3.684 1.00 90.38 460 GLN A O 1
ATOM 3851 N N . ASN A 1 461 ? -5.981 -8.727 4.941 1.00 93.31 461 ASN A N 1
ATOM 3852 C CA . ASN A 1 461 ? -5.625 -9.362 6.209 1.00 93.31 461 ASN A CA 1
ATOM 3853 C C . ASN A 1 461 ? -6.694 -10.363 6.685 1.00 93.31 461 ASN A C 1
ATOM 3855 O O . ASN A 1 461 ? -6.343 -11.458 7.126 1.00 93.31 461 ASN A O 1
ATOM 3859 N N . ILE A 1 462 ? -7.987 -10.054 6.528 1.00 93.25 462 ILE A N 1
ATOM 3860 C CA . ILE A 1 462 ? -9.089 -10.997 6.801 1.00 93.25 462 ILE A CA 1
ATOM 3861 C C . ILE A 1 462 ? -8.948 -12.255 5.930 1.00 93.25 462 ILE A C 1
ATOM 3863 O O . ILE A 1 462 ? -9.058 -13.381 6.423 1.00 93.25 462 ILE A O 1
ATOM 3867 N N . PHE A 1 463 ? -8.612 -12.086 4.650 1.00 90.62 463 PHE A N 1
ATOM 3868 C CA . PHE A 1 463 ? -8.373 -13.181 3.706 1.00 90.62 463 PHE A CA 1
ATOM 3869 C C . PHE A 1 463 ? -7.033 -13.918 3.893 1.00 90.62 463 PHE A C 1
ATOM 3871 O O . PHE A 1 463 ? -6.668 -14.748 3.056 1.00 90.62 463 PHE A O 1
ATOM 3878 N N . ARG A 1 464 ? -6.292 -13.663 4.979 1.00 90.19 464 ARG A N 1
ATOM 3879 C CA . ARG A 1 464 ? -5.159 -14.510 5.406 1.00 90.19 464 ARG A CA 1
ATOM 3880 C C . ARG A 1 464 ? -5.583 -15.652 6.322 1.00 90.19 464 ARG A C 1
ATOM 3882 O O . ARG A 1 464 ? -4.802 -16.577 6.510 1.00 90.19 464 ARG A O 1
ATOM 3889 N N . THR A 1 465 ? -6.797 -15.585 6.860 1.00 93.19 465 THR A N 1
ATOM 3890 C CA . THR A 1 465 ? -7.412 -16.632 7.686 1.00 93.19 465 THR A CA 1
ATOM 3891 C C . THR A 1 465 ? -7.941 -17.786 6.827 1.00 93.19 465 THR A C 1
ATOM 3893 O O . THR A 1 465 ? -7.793 -17.796 5.600 1.00 93.19 465 THR A O 1
ATOM 3896 N N . LYS A 1 466 ? -8.660 -18.726 7.451 1.00 92.56 466 LYS A N 1
ATOM 3897 C CA . LYS A 1 466 ? -9.371 -19.817 6.769 1.00 92.56 466 LYS A CA 1
ATOM 3898 C C . LYS A 1 466 ? -10.377 -19.375 5.707 1.00 92.56 466 LYS A C 1
ATOM 3900 O O . LYS A 1 466 ? -10.721 -20.166 4.831 1.00 92.56 466 LYS A O 1
ATOM 3905 N N . LEU A 1 467 ? -10.769 -18.098 5.683 1.00 90.06 467 LEU A N 1
ATOM 3906 C CA . LEU A 1 467 ? -11.567 -17.524 4.591 1.00 90.06 467 LEU A CA 1
ATOM 3907 C C . LEU A 1 467 ? -10.887 -17.594 3.220 1.00 90.06 467 LEU A C 1
ATOM 3909 O O . LEU A 1 467 ? -11.589 -17.615 2.207 1.00 90.06 467 LEU A O 1
ATOM 3913 N N . ARG A 1 468 ? -9.549 -17.671 3.180 1.00 87.12 468 ARG A N 1
ATOM 3914 C CA . ARG A 1 468 ? -8.778 -17.862 1.942 1.00 87.12 468 ARG A CA 1
ATOM 3915 C C . ARG A 1 468 ? -9.119 -19.171 1.239 1.00 87.12 468 ARG A C 1
ATOM 3917 O O . ARG A 1 468 ? -9.029 -19.249 0.018 1.00 87.12 468 ARG A O 1
ATOM 3924 N N . ASN A 1 469 ? -9.489 -20.197 2.000 1.00 87.19 469 ASN A N 1
ATOM 3925 C CA . ASN A 1 469 ? -9.796 -21.507 1.453 1.00 87.19 469 ASN A CA 1
ATOM 3926 C C . ASN A 1 469 ? -11.179 -21.453 0.793 1.00 87.19 469 ASN A C 1
ATOM 3928 O O . ASN A 1 469 ? -12.194 -21.180 1.445 1.00 87.19 469 ASN A O 1
ATOM 3932 N N . TYR A 1 470 ? -11.228 -21.697 -0.520 1.00 81.00 470 TYR A N 1
ATOM 3933 C CA . TYR A 1 470 ? -12.463 -21.552 -1.288 1.00 81.00 470 TYR A CA 1
ATOM 3934 C C . TYR A 1 470 ? -13.588 -22.446 -0.729 1.00 81.00 470 TYR A C 1
ATOM 3936 O O . TYR A 1 470 ? -14.660 -21.946 -0.398 1.00 81.00 470 TYR A O 1
ATOM 3944 N N . ASN A 1 471 ? -13.292 -23.716 -0.453 1.00 82.44 471 ASN A N 1
ATOM 3945 C CA . ASN A 1 471 ? -14.259 -24.688 0.075 1.00 82.44 471 ASN A CA 1
ATOM 3946 C C . ASN A 1 471 ? -14.422 -24.667 1.601 1.00 82.44 471 ASN A C 1
ATOM 3948 O O . ASN A 1 471 ? -14.905 -25.641 2.178 1.00 82.44 471 ASN A O 1
ATOM 3952 N N . ASN A 1 472 ? -13.994 -23.602 2.285 1.00 84.88 472 ASN A N 1
ATOM 3953 C CA . ASN A 1 472 ? -14.131 -23.532 3.735 1.00 84.88 472 ASN A CA 1
ATOM 3954 C C . ASN A 1 472 ? -15.608 -23.642 4.160 1.00 84.88 472 ASN A C 1
ATOM 3956 O O . ASN A 1 472 ? -16.427 -22.778 3.838 1.00 84.88 472 ASN A O 1
ATOM 3960 N N . LYS A 1 473 ? -15.926 -24.689 4.926 1.00 85.00 473 LYS A N 1
ATOM 3961 C CA . LYS A 1 473 ? -17.259 -24.909 5.502 1.00 85.00 473 LYS A CA 1
ATOM 3962 C C . LYS A 1 473 ? -17.384 -24.345 6.918 1.00 85.00 473 LYS A C 1
ATOM 3964 O O . LYS A 1 473 ? -18.522 -24.144 7.361 1.00 85.00 473 LYS A O 1
ATOM 3969 N N . ASP A 1 474 ? -16.259 -24.054 7.571 1.00 89.69 474 ASP A N 1
ATOM 3970 C CA . ASP A 1 474 ? -16.195 -23.576 8.948 1.00 89.69 474 ASP A CA 1
ATOM 3971 C C . ASP A 1 474 ? -16.542 -22.094 9.040 1.00 89.69 474 ASP A C 1
ATOM 3973 O O . ASP A 1 474 ? -16.270 -21.301 8.133 1.00 89.69 474 ASP A O 1
ATOM 3977 N N . ARG A 1 475 ? -17.129 -21.704 10.171 1.00 92.62 475 ARG A N 1
ATOM 3978 C CA . ARG A 1 475 ? -17.383 -20.298 10.470 1.00 92.62 475 ARG A CA 1
ATOM 3979 C C . ARG A 1 475 ? -16.101 -19.637 10.971 1.00 92.62 475 ARG A C 1
ATOM 3981 O O . ARG A 1 475 ? -15.457 -20.149 11.882 1.00 92.62 475 ARG A O 1
ATOM 3988 N N . VAL A 1 476 ? -15.763 -18.492 10.386 1.00 95.06 476 VAL A N 1
ATOM 3989 C CA . VAL A 1 476 ? -14.608 -17.679 10.785 1.00 95.06 476 VAL A CA 1
ATOM 3990 C C . VAL A 1 476 ? -15.082 -16.471 11.586 1.00 95.06 476 VAL A C 1
ATOM 3992 O O . VAL A 1 476 ? -16.056 -15.820 11.209 1.00 95.06 476 VAL A O 1
ATOM 3995 N N . TYR A 1 477 ? -14.400 -16.165 12.687 1.00 95.75 477 TYR A N 1
ATOM 3996 C CA . TYR A 1 477 ? -14.731 -15.059 13.582 1.00 95.75 477 TYR A CA 1
ATOM 3997 C C . TYR A 1 477 ? -13.636 -13.995 13.537 1.00 95.75 477 TYR A C 1
ATOM 3999 O O . TYR A 1 477 ? -12.491 -14.244 13.914 1.00 95.75 477 TYR A O 1
ATOM 4007 N N . ILE A 1 478 ? -13.987 -12.797 13.080 1.00 96.81 478 ILE A N 1
ATOM 4008 C CA . ILE A 1 478 ? -13.071 -11.662 12.977 1.00 96.81 478 ILE A CA 1
ATOM 4009 C C . ILE A 1 478 ? -13.454 -10.619 14.022 1.00 96.81 478 ILE A C 1
ATOM 4011 O O . ILE A 1 478 ? -14.599 -10.178 14.094 1.00 96.81 478 ILE A O 1
ATOM 4015 N N . TYR A 1 479 ? -12.471 -10.186 14.797 1.00 95.81 479 TYR A N 1
ATOM 4016 C CA . TYR A 1 479 ? -12.607 -9.145 15.800 1.00 95.81 479 TYR A CA 1
ATOM 4017 C C . TYR A 1 479 ? -11.757 -7.956 15.371 1.00 95.81 479 TYR A C 1
ATOM 4019 O O . TYR A 1 479 ? -10.534 -8.060 15.268 1.00 95.81 479 TYR A O 1
ATOM 4027 N N . LEU A 1 480 ? -12.414 -6.837 15.088 1.00 96.12 480 LEU A N 1
ATOM 4028 C CA . LEU A 1 480 ? -11.788 -5.612 14.607 1.00 96.12 480 LEU A CA 1
ATOM 4029 C C . LEU A 1 480 ? -11.692 -4.615 15.757 1.00 96.12 480 LEU A C 1
ATOM 4031 O O . LEU A 1 480 ? -12.718 -4.239 16.308 1.00 96.12 480 LEU A O 1
ATOM 4035 N N . PHE A 1 481 ? -10.494 -4.168 16.123 1.00 93.69 481 PHE A N 1
ATOM 4036 C CA . PHE A 1 481 ? -10.311 -3.240 17.239 1.00 93.69 481 PHE A CA 1
ATOM 4037 C C . PHE A 1 481 ? -9.910 -1.870 16.702 1.00 93.69 481 PHE A C 1
ATOM 4039 O O . PHE A 1 481 ? -8.731 -1.634 16.428 1.00 93.69 481 PHE A O 1
ATOM 4046 N N . TYR A 1 482 ? -10.886 -0.978 16.548 1.00 91.44 482 TYR A N 1
ATOM 4047 C CA . TYR A 1 482 ? -10.718 0.438 16.203 1.00 91.44 482 TYR A CA 1
ATOM 4048 C C . TYR A 1 482 ? -12.010 1.203 16.512 1.00 91.44 482 TYR A C 1
ATOM 4050 O O . TYR A 1 482 ? -13.041 0.593 16.775 1.00 91.44 482 TYR A O 1
ATOM 4058 N N . ASN A 1 483 ? -11.977 2.537 16.444 1.00 88.00 483 ASN A N 1
ATOM 4059 C CA . ASN A 1 483 ? -13.155 3.349 16.742 1.00 88.00 483 ASN A CA 1
ATOM 4060 C C . ASN A 1 483 ? -14.278 3.142 15.710 1.00 88.00 483 ASN A C 1
ATOM 4062 O O . ASN A 1 483 ? -14.137 3.560 14.561 1.00 88.00 483 ASN A O 1
ATOM 4066 N N . SER A 1 484 ? -15.400 2.532 16.091 1.00 83.56 484 SER A N 1
ATOM 4067 C CA . SER A 1 484 ? -16.452 2.186 15.121 1.00 83.56 484 SER A CA 1
ATOM 4068 C C . SER A 1 484 ? -17.103 3.406 14.468 1.00 83.56 484 SER A C 1
ATOM 4070 O O . SER A 1 484 ? -17.536 3.317 13.323 1.00 83.56 484 SER A O 1
ATOM 4072 N N . ASN A 1 485 ? -17.149 4.545 15.165 1.00 82.81 485 ASN A N 1
ATOM 4073 C CA . ASN A 1 485 ? -17.799 5.763 14.677 1.00 82.81 485 ASN A CA 1
ATOM 4074 C C . ASN A 1 485 ? -16.928 6.489 13.646 1.00 82.81 485 ASN A C 1
ATOM 4076 O O . ASN A 1 485 ? -17.406 6.832 12.568 1.00 82.81 485 ASN A O 1
ATOM 4080 N N . THR A 1 486 ? -15.633 6.664 13.930 1.00 84.88 486 THR A N 1
ATOM 4081 C CA . THR A 1 486 ? -14.670 7.295 13.010 1.00 84.88 486 THR A CA 1
ATOM 4082 C C . THR A 1 486 ? -14.542 6.528 11.690 1.00 84.88 486 THR A C 1
ATOM 4084 O O . THR A 1 486 ? -14.246 7.134 10.660 1.00 84.88 486 THR A O 1
ATOM 4087 N N . TYR A 1 487 ? -14.768 5.210 11.712 1.00 88.62 487 TYR A N 1
ATOM 4088 C CA . TYR A 1 487 ? -14.631 4.321 10.554 1.00 88.62 487 TYR A CA 1
ATOM 4089 C C . TYR A 1 487 ? -15.930 3.578 10.215 1.00 88.62 487 TYR A C 1
ATOM 4091 O O . TYR A 1 487 ? -15.891 2.445 9.734 1.00 88.62 487 TYR A O 1
ATOM 4099 N N . ALA A 1 488 ? -17.088 4.204 10.430 1.00 87.94 488 ALA A N 1
ATOM 4100 C CA . ALA A 1 488 ? -18.381 3.5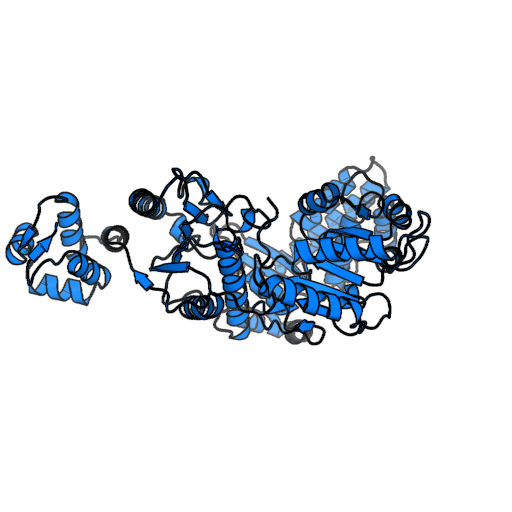96 10.111 1.00 87.94 488 ALA A CA 1
ATOM 4101 C C . ALA A 1 488 ? -18.486 3.203 8.625 1.00 87.94 488 ALA A C 1
ATOM 4103 O O . ALA A 1 488 ? -18.962 2.117 8.292 1.00 87.94 488 ALA A O 1
ATOM 4104 N N . GLU A 1 489 ? -17.953 4.037 7.724 1.00 89.50 489 GLU A N 1
ATOM 4105 C CA . GLU A 1 489 ? -17.879 3.712 6.298 1.00 89.50 489 GLU A CA 1
ATOM 4106 C C . GLU A 1 489 ? -17.093 2.421 6.042 1.00 89.50 489 GLU A C 1
ATOM 4108 O O . GLU A 1 489 ? -17.455 1.650 5.156 1.00 89.50 489 GLU A O 1
ATOM 4113 N N . LEU A 1 490 ? -16.031 2.145 6.811 1.00 92.19 490 LEU A N 1
ATOM 4114 C CA . LEU A 1 490 ? -15.174 0.968 6.615 1.00 92.19 490 LEU A CA 1
ATOM 4115 C C . LEU A 1 490 ? -15.968 -0.293 6.932 1.00 92.19 490 LEU A C 1
ATOM 4117 O O . LEU A 1 490 ? -15.970 -1.238 6.146 1.00 92.19 490 LEU A O 1
ATOM 4121 N N . ASN A 1 491 ? -16.716 -0.251 8.036 1.00 91.81 491 ASN A N 1
ATOM 4122 C CA . ASN A 1 491 ? -17.619 -1.324 8.422 1.00 91.81 491 ASN A CA 1
ATOM 4123 C C . ASN A 1 491 ? -18.659 -1.587 7.323 1.00 91.81 491 ASN A C 1
ATOM 4125 O O . ASN A 1 491 ? -18.823 -2.726 6.896 1.00 91.81 491 ASN A O 1
ATOM 4129 N N . ASN A 1 492 ? -19.299 -0.536 6.804 1.00 91.81 492 ASN A N 1
ATOM 4130 C CA . ASN A 1 492 ? -20.323 -0.662 5.764 1.00 91.81 492 ASN A CA 1
ATOM 4131 C C . ASN A 1 492 ? -19.786 -1.286 4.466 1.00 91.81 492 ASN A C 1
ATOM 4133 O O . ASN A 1 492 ? -20.475 -2.094 3.841 1.00 91.81 492 ASN A O 1
ATOM 4137 N N . SER A 1 493 ? -18.564 -0.945 4.052 1.00 92.38 493 SER A N 1
ATOM 4138 C CA . SER A 1 493 ? -17.961 -1.570 2.868 1.00 92.38 493 SER A CA 1
ATOM 4139 C C . SER A 1 493 ? -17.570 -3.020 3.116 1.00 92.38 493 SER A C 1
ATOM 4141 O O . SER A 1 493 ? -17.824 -3.855 2.255 1.00 92.38 493 SER A O 1
ATOM 4143 N N . LEU A 1 494 ? -17.033 -3.356 4.293 1.00 92.44 494 LEU A N 1
ATOM 4144 C CA . LEU A 1 494 ? -16.738 -4.749 4.647 1.00 92.44 494 LEU A CA 1
ATOM 4145 C C . LEU A 1 494 ? -18.005 -5.616 4.661 1.00 92.44 494 LEU A C 1
ATOM 4147 O O . LEU A 1 494 ? -17.972 -6.732 4.148 1.00 92.44 494 LEU A O 1
ATOM 4151 N N . VAL A 1 495 ? -19.126 -5.089 5.173 1.00 91.44 495 VAL A N 1
ATOM 4152 C CA . VAL A 1 495 ? -20.441 -5.759 5.141 1.00 91.44 495 VAL A CA 1
ATOM 4153 C C . VAL A 1 495 ? -20.822 -6.138 3.711 1.00 91.44 495 VAL A C 1
ATOM 4155 O O . VAL A 1 495 ? -21.110 -7.304 3.434 1.00 91.44 495 VAL A O 1
ATOM 4158 N N . LYS A 1 496 ? -20.748 -5.173 2.785 1.00 88.94 496 LYS A N 1
ATOM 4159 C CA . LYS A 1 496 ? -21.058 -5.387 1.364 1.00 88.94 496 LYS A CA 1
ATOM 4160 C C . LYS A 1 496 ? -20.103 -6.389 0.719 1.00 88.94 496 LYS A C 1
ATOM 4162 O O . LYS A 1 496 ? -20.549 -7.329 0.069 1.00 88.94 496 LYS A O 1
ATOM 4167 N N . ARG A 1 497 ? -18.794 -6.214 0.919 1.00 86.81 497 ARG A N 1
ATOM 4168 C CA . ARG A 1 497 ? -17.760 -7.028 0.263 1.00 86.81 497 ARG A CA 1
ATOM 4169 C C . ARG A 1 497 ? -17.753 -8.478 0.716 1.00 86.81 497 ARG A C 1
ATOM 4171 O O . ARG A 1 497 ? -17.578 -9.377 -0.098 1.00 86.81 497 ARG A O 1
ATOM 4178 N N . LEU A 1 498 ? -17.982 -8.716 2.003 1.00 87.19 498 LEU A N 1
ATOM 4179 C CA . LEU A 1 498 ? -18.045 -10.068 2.556 1.00 87.19 498 LEU A CA 1
ATOM 4180 C C . LEU A 1 498 ? -19.450 -10.673 2.475 1.00 87.19 498 LEU A C 1
ATOM 4182 O O . LEU A 1 498 ? -19.627 -11.836 2.838 1.00 87.19 498 LEU A O 1
ATOM 4186 N N . SER A 1 499 ? -20.427 -9.910 1.964 1.00 87.00 499 SER A N 1
ATOM 4187 C CA . SER A 1 499 ? -21.832 -10.312 1.848 1.00 87.00 499 SER A CA 1
ATOM 4188 C C . SER A 1 499 ? -22.406 -10.822 3.176 1.00 87.00 499 SER A C 1
ATOM 4190 O O . SER A 1 499 ? -23.074 -11.857 3.220 1.00 87.00 499 SER A O 1
ATOM 4192 N N . ILE A 1 500 ? -22.113 -10.105 4.264 1.00 89.62 500 ILE A N 1
ATOM 4193 C CA . ILE A 1 500 ? -22.655 -10.371 5.604 1.00 89.62 500 ILE A CA 1
ATOM 4194 C C . ILE A 1 500 ? -23.788 -9.397 5.928 1.00 89.62 500 ILE A C 1
ATOM 4196 O O . ILE A 1 500 ? -23.947 -8.387 5.252 1.00 89.62 500 ILE A O 1
ATOM 4200 N N . ASN A 1 501 ? -24.578 -9.696 6.960 1.00 87.81 501 ASN A N 1
ATOM 4201 C CA . ASN A 1 501 ? -25.719 -8.854 7.333 1.00 87.81 501 ASN A CA 1
ATOM 4202 C C . ASN A 1 501 ? -25.268 -7.543 7.987 1.00 87.81 501 ASN A C 1
ATOM 4204 O O . ASN A 1 501 ? -25.687 -6.465 7.581 1.00 87.81 501 ASN A O 1
ATOM 4208 N N . GLU A 1 502 ? -24.411 -7.642 9.002 1.00 91.00 502 GLU A N 1
ATOM 4209 C CA . GLU A 1 502 ? -23.926 -6.495 9.763 1.00 91.00 502 GLU A CA 1
ATOM 4210 C C . GLU A 1 502 ? -22.611 -6.815 10.481 1.00 91.00 502 GLU A C 1
ATOM 4212 O O . GLU A 1 502 ? -22.239 -7.979 10.662 1.00 91.00 502 GLU A O 1
ATOM 4217 N N . ILE A 1 503 ? -21.923 -5.758 10.914 1.00 91.12 503 ILE A N 1
ATOM 4218 C CA . ILE A 1 503 ? -20.829 -5.836 11.881 1.00 91.12 503 ILE A CA 1
ATOM 4219 C C . ILE A 1 503 ? -21.390 -5.373 13.217 1.00 91.12 503 ILE A C 1
ATOM 4221 O O . ILE A 1 503 ? -21.769 -4.213 13.367 1.00 91.12 503 ILE A O 1
ATOM 4225 N N . THR A 1 504 ? -21.420 -6.275 14.193 1.00 89.31 504 THR A N 1
ATOM 4226 C CA . THR A 1 504 ? -21.850 -5.922 15.552 1.00 89.31 504 THR A CA 1
ATOM 4227 C C . THR A 1 504 ? -20.759 -5.101 16.233 1.00 89.31 504 THR A C 1
ATOM 4229 O O . THR A 1 504 ? -19.578 -5.375 16.034 1.00 89.31 504 THR A O 1
ATOM 4232 N N . SER A 1 505 ? -21.128 -4.090 17.021 1.00 86.06 505 SER A N 1
ATOM 4233 C CA . SER A 1 505 ? -20.179 -3.283 17.799 1.00 86.06 505 SER A CA 1
ATOM 4234 C C . SER A 1 505 ? -20.384 -3.519 19.292 1.00 86.06 505 SER A C 1
ATOM 4236 O O . SER A 1 505 ? -21.520 -3.628 19.751 1.00 86.06 505 SER A O 1
ATOM 4238 N N . ASP A 1 506 ? -19.294 -3.615 20.045 1.00 82.75 506 ASP A N 1
ATOM 4239 C CA . ASP A 1 506 ? -19.306 -3.788 21.498 1.00 82.75 506 ASP A CA 1
ATOM 4240 C C . ASP A 1 506 ? -18.079 -3.119 22.133 1.00 82.75 506 ASP A C 1
ATOM 4242 O O . ASP A 1 506 ? -17.039 -2.952 21.494 1.00 82.75 506 ASP A O 1
ATOM 4246 N N . VAL A 1 507 ? -18.174 -2.775 23.416 1.00 81.06 507 VAL A N 1
ATOM 4247 C CA . VAL A 1 507 ? -17.039 -2.323 24.225 1.00 81.06 507 VAL A CA 1
ATOM 4248 C C . VAL A 1 507 ? -16.952 -3.203 25.475 1.00 81.06 507 VAL A C 1
ATOM 4250 O O . VAL A 1 507 ? -17.733 -3.005 26.408 1.00 81.06 507 VAL A O 1
ATOM 4253 N N . PRO A 1 508 ? -15.987 -4.139 25.535 1.00 78.12 508 PRO A N 1
ATOM 4254 C CA . PRO A 1 508 ? -15.796 -5.030 26.670 1.00 78.12 508 PRO A CA 1
ATOM 4255 C C . PRO A 1 508 ? -15.728 -4.293 28.019 1.00 78.12 508 PRO A C 1
ATOM 4257 O O . PRO A 1 508 ? -15.077 -3.240 28.110 1.00 78.12 508 PRO A O 1
ATOM 4260 N N . PRO A 1 509 ? -16.329 -4.846 29.093 1.00 79.44 509 PRO A N 1
ATOM 4261 C CA . PRO A 1 509 ? -16.316 -4.243 30.424 1.00 79.44 509 PRO A CA 1
ATOM 4262 C C . PRO A 1 509 ? -14.915 -3.883 30.926 1.00 79.44 509 PRO A C 1
ATOM 4264 O O . PRO A 1 509 ? -14.737 -2.827 31.527 1.00 79.44 509 PRO A O 1
ATOM 4267 N N . GLU A 1 510 ? -13.905 -4.712 30.653 1.00 79.38 510 GLU A N 1
ATOM 4268 C CA . GLU A 1 510 ? -12.515 -4.470 31.051 1.00 79.38 510 GLU A CA 1
ATOM 4269 C C . GLU A 1 510 ? -11.956 -3.172 30.435 1.00 79.38 510 GLU A C 1
ATOM 4271 O O . GLU A 1 510 ? -11.231 -2.426 31.096 1.00 79.38 510 GLU A O 1
ATOM 4276 N N . ILE A 1 511 ? -12.351 -2.855 29.197 1.00 77.75 511 ILE A N 1
ATOM 4277 C CA . ILE A 1 511 ? -11.958 -1.626 28.495 1.00 77.75 511 ILE A CA 1
ATOM 4278 C C . ILE A 1 511 ? -12.709 -0.417 29.066 1.00 77.75 511 ILE A C 1
ATOM 4280 O O . ILE A 1 511 ? -12.111 0.643 29.263 1.00 77.75 511 ILE A O 1
ATOM 4284 N N . LEU A 1 512 ? -14.006 -0.563 29.364 1.00 81.44 512 LEU A N 1
ATOM 4285 C CA . LEU A 1 512 ? -14.806 0.495 29.994 1.00 81.44 512 LEU A CA 1
ATOM 4286 C C . LEU A 1 512 ? -14.265 0.862 31.379 1.00 81.44 512 LEU A C 1
ATOM 4288 O O . LEU A 1 512 ? -14.108 2.048 31.671 1.00 81.44 512 LEU A O 1
ATOM 4292 N N . LYS A 1 513 ? -13.932 -0.144 32.203 1.00 83.00 513 LYS A N 1
ATOM 4293 C CA . LYS A 1 513 ? -13.302 0.053 33.517 1.00 83.00 513 LYS A CA 1
ATOM 4294 C C . LYS A 1 513 ? -12.022 0.880 33.376 1.00 83.00 513 LYS A C 1
ATOM 4296 O O . LYS A 1 513 ? -11.872 1.891 34.058 1.00 83.00 513 LYS A O 1
ATOM 4301 N N . HIS A 1 514 ? -11.142 0.512 32.442 1.00 78.94 514 HIS A N 1
ATOM 4302 C CA . HIS A 1 514 ? -9.896 1.244 32.220 1.00 78.94 514 HIS A CA 1
ATOM 4303 C C . HIS A 1 514 ? -10.114 2.695 31.790 1.00 78.94 514 HIS A C 1
ATOM 4305 O O . HIS A 1 514 ? -9.532 3.582 32.402 1.00 78.94 514 HIS A O 1
ATOM 4311 N N . LYS A 1 515 ? -10.993 2.959 30.808 1.00 78.44 515 LYS A N 1
ATOM 4312 C CA . LYS A 1 515 ? -11.295 4.330 30.342 1.00 78.44 515 LYS A CA 1
ATOM 4313 C C . LYS A 1 515 ? -11.752 5.263 31.474 1.00 78.44 515 LYS A C 1
ATOM 4315 O O . LYS A 1 515 ? -11.619 6.481 31.356 1.00 78.44 515 LYS A O 1
ATOM 4320 N N . ILE A 1 516 ? -12.356 4.710 32.527 1.00 83.88 516 ILE A N 1
ATOM 4321 C CA . ILE A 1 516 ? -12.815 5.465 33.696 1.00 83.88 516 ILE A CA 1
ATOM 4322 C C . ILE A 1 516 ? -11.676 5.642 34.703 1.00 83.88 516 ILE A C 1
ATOM 4324 O O . ILE A 1 516 ? -11.459 6.756 35.174 1.00 83.88 516 ILE A O 1
ATOM 4328 N N . LEU A 1 517 ? -10.951 4.565 35.019 1.00 82.88 517 LEU A N 1
ATOM 4329 C CA . LEU A 1 517 ? -9.884 4.573 36.022 1.00 82.88 517 LEU A CA 1
ATOM 4330 C C . LEU A 1 517 ? -8.642 5.353 35.575 1.00 82.88 517 LEU A C 1
ATOM 4332 O O . LEU A 1 517 ? -8.000 5.968 36.416 1.00 82.88 517 LEU A O 1
ATOM 4336 N N . SER A 1 518 ? -8.338 5.389 34.275 1.00 76.75 518 SER A N 1
ATOM 4337 C CA . SER A 1 518 ? -7.145 6.047 33.727 1.00 76.75 518 SER A CA 1
ATOM 4338 C C . SER A 1 518 ? -7.225 7.577 33.671 1.00 76.75 518 SER A C 1
ATOM 4340 O O . SER A 1 518 ? -6.288 8.212 33.197 1.00 76.75 518 SER A O 1
ATOM 4342 N N . ARG A 1 519 ? -8.353 8.187 34.062 1.00 76.88 519 ARG A N 1
ATOM 4343 C CA . ARG A 1 519 ? -8.507 9.648 34.056 1.00 76.88 519 ARG A CA 1
ATOM 4344 C C . ARG A 1 519 ? -7.770 10.253 35.243 1.00 76.88 519 ARG A C 1
ATOM 4346 O O . ARG A 1 519 ? -8.119 9.963 36.385 1.00 76.88 519 ARG A O 1
ATOM 4353 N N . ASP A 1 520 ? -6.804 11.115 34.965 1.00 75.94 520 ASP A N 1
ATOM 4354 C CA . ASP A 1 520 ? -6.069 11.825 36.005 1.00 75.94 520 ASP A CA 1
ATOM 4355 C C . ASP A 1 520 ? -6.934 12.966 36.560 1.00 75.94 520 ASP A C 1
ATOM 4357 O O . ASP A 1 520 ? -7.234 13.932 35.860 1.00 75.94 520 ASP A O 1
ATOM 4361 N N . ASN A 1 521 ? -7.429 12.796 37.786 1.00 78.12 521 ASN A N 1
ATOM 4362 C CA . ASN A 1 521 ? -8.230 13.785 38.501 1.00 78.12 521 ASN A CA 1
ATOM 4363 C C . ASN A 1 521 ? -7.596 13.984 39.880 1.00 78.12 521 ASN A C 1
ATOM 4365 O O . ASN A 1 521 ? -7.309 12.993 40.550 1.00 78.12 521 ASN A O 1
ATOM 4369 N N . GLU A 1 522 ? -7.488 15.231 40.356 1.00 80.62 522 GLU A N 1
ATOM 4370 C CA . GLU A 1 522 ? -6.980 15.535 41.710 1.00 80.62 522 GLU A CA 1
ATOM 4371 C C . GLU A 1 522 ? -7.713 14.754 42.811 1.00 80.62 522 GLU A C 1
ATOM 4373 O O . GLU A 1 522 ? -7.139 14.417 43.846 1.00 80.62 522 GLU A O 1
ATOM 4378 N N . LYS A 1 523 ? -9.001 14.458 42.592 1.00 84.19 523 LYS A N 1
ATOM 4379 C CA . LYS A 1 523 ? -9.803 13.581 43.447 1.00 84.19 523 LYS A CA 1
ATOM 4380 C C . LYS A 1 523 ? -10.544 12.545 42.603 1.00 84.19 523 LYS A C 1
ATOM 4382 O O . LYS A 1 523 ? -11.062 12.900 41.540 1.00 84.19 523 LYS A O 1
ATOM 4387 N N . PRO A 1 524 ? -10.692 11.297 43.090 1.00 84.50 524 PRO A N 1
ATOM 4388 C CA . PRO A 1 524 ? -11.457 10.275 42.392 1.00 84.50 524 PRO A CA 1
ATOM 4389 C C . PRO A 1 524 ? -12.887 10.742 42.114 1.00 84.50 524 PRO A C 1
ATOM 4391 O O . PRO A 1 524 ? -13.672 11.013 43.028 1.00 84.50 524 PRO A O 1
ATOM 4394 N N . SER A 1 525 ? -13.241 10.807 40.833 1.00 90.19 525 SER A N 1
ATOM 4395 C CA . SER A 1 525 ? -14.605 11.100 40.402 1.00 90.19 525 SER A CA 1
ATOM 4396 C C . SER A 1 525 ? -15.589 10.046 40.927 1.00 90.19 525 SER A C 1
ATOM 4398 O O . SER A 1 525 ? -15.218 8.913 41.242 1.00 90.19 525 SER A O 1
ATOM 4400 N N . VAL A 1 526 ? -16.881 10.384 40.965 1.00 88.88 526 VAL A N 1
ATOM 4401 C CA . VAL A 1 526 ? -17.947 9.428 41.325 1.00 88.88 526 VAL A CA 1
ATOM 4402 C C . VAL A 1 526 ? -17.872 8.166 40.456 1.00 88.88 526 VAL A C 1
ATOM 4404 O O . VAL A 1 526 ? -18.000 7.057 40.967 1.00 88.88 526 VAL A O 1
ATOM 4407 N N . ALA A 1 527 ? -17.585 8.324 39.160 1.00 89.44 527 ALA A N 1
ATOM 4408 C CA . ALA A 1 527 ? -17.395 7.205 38.243 1.00 89.44 527 ALA A CA 1
ATOM 4409 C C . ALA A 1 527 ? -16.203 6.319 38.640 1.00 89.44 527 ALA A C 1
ATOM 4411 O O . ALA A 1 527 ? -16.34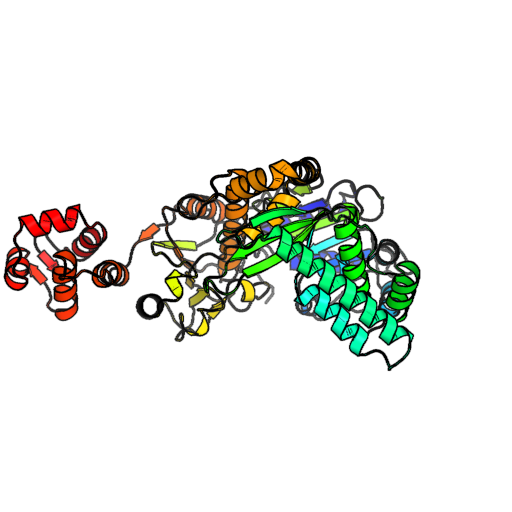3 5.100 38.664 1.00 89.44 527 ALA A O 1
ATOM 4412 N N . GLN A 1 528 ? -15.058 6.914 38.993 1.00 89.75 528 GLN A N 1
ATOM 4413 C CA . GLN A 1 528 ? -13.883 6.166 39.455 1.00 89.75 528 GLN A CA 1
ATOM 4414 C C . GLN A 1 528 ? -14.174 5.403 40.743 1.00 89.75 528 GLN A C 1
ATOM 4416 O O . GLN A 1 528 ? -13.899 4.214 40.798 1.00 89.75 528 GLN A O 1
ATOM 4421 N N . ARG A 1 529 ? -14.820 6.036 41.729 1.00 91.31 529 ARG A N 1
ATOM 4422 C CA . ARG A 1 529 ? -15.202 5.380 42.992 1.00 91.31 529 ARG A CA 1
ATOM 4423 C C . ARG A 1 529 ? -16.090 4.157 42.759 1.00 91.31 529 ARG A C 1
ATOM 4425 O O . ARG A 1 529 ? -15.823 3.100 43.318 1.00 91.31 529 ARG A O 1
ATOM 4432 N N . ILE A 1 530 ? -17.107 4.280 41.899 1.00 90.31 530 ILE A N 1
ATOM 4433 C CA . ILE A 1 530 ? -17.989 3.156 41.541 1.00 90.31 530 ILE A CA 1
ATOM 4434 C C . ILE A 1 530 ? -17.184 2.019 40.901 1.00 90.31 530 ILE A C 1
ATOM 4436 O O . ILE A 1 530 ? -17.345 0.858 41.270 1.00 90.31 530 ILE A O 1
ATOM 4440 N N . VAL A 1 531 ? -16.320 2.337 39.935 1.00 90.00 531 VAL A N 1
ATOM 4441 C CA . VAL A 1 531 ? -15.549 1.327 39.198 1.00 90.00 531 VAL A CA 1
ATOM 4442 C C . VAL A 1 531 ? -14.488 0.656 40.067 1.00 90.00 531 VAL A C 1
ATOM 4444 O O . VAL A 1 531 ? -14.322 -0.562 39.958 1.00 90.00 531 VAL A O 1
ATOM 4447 N N . SER A 1 532 ? -13.798 1.410 40.926 1.00 89.75 532 SER A N 1
ATOM 4448 C CA . SER A 1 532 ? -12.847 0.868 41.901 1.00 89.75 532 SER A CA 1
ATOM 4449 C C . SER A 1 532 ? -13.545 -0.112 42.830 1.00 89.75 532 SER A C 1
ATOM 4451 O O . SER A 1 532 ? -13.115 -1.257 42.915 1.00 89.75 532 SER A O 1
ATOM 4453 N N . TRP A 1 533 ? -14.704 0.264 43.384 1.00 92.38 533 TRP A N 1
ATOM 4454 C CA . TRP A 1 533 ? -15.489 -0.627 44.238 1.00 92.38 533 TRP A CA 1
ATOM 4455 C C . TRP A 1 533 ? -15.864 -1.933 43.517 1.00 92.38 533 TRP A C 1
ATOM 4457 O O . TRP A 1 533 ? -15.635 -3.018 44.045 1.00 92.38 533 TRP A O 1
ATOM 4467 N N . PHE A 1 534 ? -16.353 -1.863 42.270 1.00 88.62 534 PHE A N 1
ATOM 4468 C CA . PHE A 1 534 ? -16.650 -3.063 41.469 1.00 88.62 534 PHE A CA 1
ATOM 4469 C C . PHE A 1 534 ? -15.419 -3.924 41.161 1.00 88.62 534 PHE A C 1
ATOM 4471 O O . PHE A 1 534 ? -15.572 -5.094 40.824 1.00 88.62 534 PHE A O 1
ATOM 4478 N N . SER A 1 535 ? -14.223 -3.341 41.162 1.00 85.75 535 SER A N 1
ATOM 4479 C CA . SER A 1 535 ? -12.980 -4.056 40.859 1.00 85.75 535 SER A CA 1
ATOM 4480 C C . SER A 1 535 ? -12.389 -4.702 42.111 1.00 85.75 535 SER A C 1
ATOM 4482 O O . SER A 1 535 ? -11.889 -5.816 42.033 1.00 85.75 535 SER A O 1
ATOM 4484 N N . GLU A 1 536 ? -12.504 -4.037 43.260 1.00 89.50 536 GLU A N 1
ATOM 4485 C CA . GLU A 1 536 ? -12.094 -4.546 44.574 1.00 89.50 536 GLU A CA 1
ATOM 4486 C C . GLU A 1 536 ? -13.011 -5.667 45.084 1.00 89.50 536 GLU A C 1
ATOM 4488 O O . GLU A 1 536 ? -12.570 -6.524 45.841 1.00 89.50 536 GLU A O 1
ATOM 4493 N N . ASN A 1 537 ? -14.271 -5.688 44.639 1.00 89.69 537 ASN A N 1
ATOM 4494 C CA . ASN A 1 537 ? -15.285 -6.649 45.079 1.00 89.69 537 ASN A CA 1
ATOM 4495 C C . ASN A 1 537 ? -15.662 -7.676 43.987 1.00 89.69 537 ASN A C 1
ATOM 4497 O O . ASN A 1 537 ? -16.763 -8.223 44.022 1.00 89.69 537 ASN A O 1
ATOM 4501 N N . GLU A 1 538 ? -14.803 -7.943 42.991 1.00 83.69 538 GLU A N 1
ATOM 4502 C CA . GLU A 1 538 ? -15.095 -8.961 41.959 1.00 83.69 538 GLU A CA 1
ATOM 4503 C C . GLU A 1 538 ? -15.443 -10.321 42.600 1.00 83.69 538 GLU A C 1
ATOM 4505 O O . GLU A 1 538 ? -14.685 -10.849 43.409 1.00 83.69 538 GLU A O 1
ATOM 4510 N N . GLY A 1 539 ? -16.596 -10.899 42.235 1.00 82.50 539 GLY A N 1
ATOM 4511 C CA . GLY A 1 539 ? -17.068 -12.170 42.803 1.00 82.50 539 GLY A CA 1
ATOM 4512 C C . GLY A 1 539 ? -18.007 -12.037 44.008 1.00 82.50 539 GLY A C 1
ATOM 4513 O O . GLY A 1 539 ? -18.475 -13.054 44.514 1.00 82.50 539 GLY A O 1
ATOM 4514 N N . TYR A 1 540 ? -18.357 -10.815 44.424 1.00 85.69 540 TYR A N 1
ATOM 4515 C CA . TYR A 1 540 ? -19.292 -10.548 45.532 1.00 85.69 540 TYR A CA 1
ATOM 4516 C C . TYR A 1 540 ? -20.733 -11.044 45.278 1.00 85.69 540 TYR A C 1
ATOM 4518 O O . TYR A 1 540 ? -21.543 -11.122 46.198 1.00 85.69 540 TYR A O 1
ATOM 4526 N N . GLY A 1 541 ? -21.079 -11.405 44.038 1.00 89.56 541 GLY A N 1
ATOM 4527 C CA . GLY A 1 541 ? -22.408 -11.904 43.680 1.00 89.56 541 GLY A CA 1
ATOM 4528 C C . GLY A 1 541 ? -23.309 -10.787 43.160 1.00 89.56 541 GLY A C 1
ATOM 4529 O O . GLY A 1 541 ? -23.040 -10.241 42.092 1.00 89.56 541 GLY A O 1
ATOM 4530 N N . GLU A 1 542 ? -24.388 -10.458 43.875 1.00 92.44 542 GLU A N 1
ATOM 4531 C CA . GLU A 1 542 ? -25.320 -9.380 43.510 1.00 92.44 542 GLU A CA 1
ATOM 4532 C C . GLU A 1 542 ? -25.381 -8.293 44.593 1.00 92.44 542 GLU A C 1
ATOM 4534 O O . GLU A 1 542 ? -25.422 -8.592 45.783 1.00 92.44 542 GLU A O 1
ATOM 4539 N N . ILE A 1 543 ? -25.454 -7.024 44.183 1.00 93.12 543 ILE A N 1
ATOM 4540 C CA . ILE A 1 543 ? -25.621 -5.878 45.084 1.00 93.12 543 ILE A CA 1
ATOM 4541 C C . ILE A 1 543 ? -26.801 -4.997 44.664 1.00 93.12 543 ILE A C 1
ATOM 4543 O O . ILE A 1 543 ? -27.003 -4.701 43.480 1.00 93.12 543 ILE A O 1
ATOM 4547 N N . LYS A 1 544 ? -27.591 -4.541 45.645 1.00 93.25 544 LYS A N 1
ATOM 4548 C CA . LYS A 1 544 ? -28.648 -3.545 45.427 1.00 93.25 544 LYS A CA 1
ATOM 4549 C C . LYS A 1 544 ? -28.044 -2.151 45.307 1.00 93.25 544 LYS A C 1
ATOM 4551 O O . LYS A 1 544 ? -27.099 -1.799 46.003 1.00 93.25 544 LYS A O 1
ATOM 4556 N N . THR A 1 545 ? -28.660 -1.309 44.482 1.00 91.62 545 THR A N 1
ATOM 4557 C CA . THR A 1 545 ? -28.193 0.067 44.235 1.00 91.62 545 THR A CA 1
ATOM 4558 C C . THR A 1 545 ? -28.075 0.865 45.532 1.00 91.62 545 THR A C 1
ATOM 4560 O O . THR A 1 545 ? -27.087 1.559 45.717 1.00 91.62 545 THR A O 1
ATOM 4563 N N . GLY A 1 546 ? -29.042 0.748 46.449 1.00 89.06 546 GLY A N 1
ATOM 4564 C CA . GLY A 1 546 ? -28.997 1.459 47.731 1.00 89.06 546 GLY A CA 1
ATOM 4565 C C . GLY A 1 546 ? -27.800 1.064 48.602 1.00 89.06 546 GLY A C 1
ATOM 4566 O O . GLY A 1 546 ? -27.169 1.939 49.189 1.00 89.06 546 GLY A O 1
ATOM 4567 N N . ASP A 1 547 ? -27.458 -0.224 48.639 1.00 91.12 547 ASP A N 1
ATOM 4568 C CA . ASP A 1 547 ? -26.339 -0.739 49.435 1.00 91.12 547 ASP A CA 1
ATOM 4569 C C . ASP A 1 547 ? -25.000 -0.361 48.804 1.00 91.12 547 ASP A C 1
ATOM 4571 O O . ASP A 1 547 ? -24.110 0.115 49.504 1.00 91.12 547 ASP A O 1
ATOM 4575 N N . LEU A 1 548 ? -24.905 -0.455 47.472 1.00 92.31 548 LEU A N 1
ATOM 4576 C CA . LEU A 1 548 ? -23.770 0.059 46.709 1.00 92.31 548 LEU A CA 1
ATOM 4577 C C . LEU A 1 548 ? -23.535 1.535 47.055 1.00 92.31 548 LEU A C 1
ATOM 4579 O O . LEU A 1 548 ? -22.475 1.876 47.559 1.00 92.31 548 LEU A O 1
ATOM 4583 N N . LEU A 1 549 ? -24.541 2.398 46.863 1.00 92.69 549 LEU A N 1
ATOM 4584 C CA . LEU A 1 549 ? -24.453 3.841 47.124 1.00 92.69 549 LEU A CA 1
ATOM 4585 C C . LEU A 1 549 ? -23.994 4.163 48.556 1.00 92.69 549 LEU A C 1
ATOM 4587 O O . LEU A 1 549 ? -23.165 5.057 48.738 1.00 92.69 549 LEU A O 1
ATOM 4591 N N . LYS A 1 550 ? -24.495 3.422 49.556 1.00 91.44 550 LYS A N 1
ATOM 4592 C CA . LYS A 1 550 ? -24.074 3.558 50.959 1.00 91.44 550 LYS A CA 1
ATOM 4593 C C . LYS A 1 550 ? -22.605 3.194 51.152 1.00 91.44 550 LYS A C 1
ATOM 4595 O O . LYS A 1 550 ? -21.885 3.971 51.767 1.00 91.44 550 LYS A O 1
ATOM 4600 N N . GLN A 1 551 ? -22.160 2.059 50.612 1.00 91.62 551 GLN A N 1
ATOM 4601 C CA . GLN A 1 551 ? -20.782 1.588 50.779 1.00 91.62 551 GLN A CA 1
ATOM 4602 C C . GLN A 1 551 ? -19.759 2.527 50.139 1.00 91.62 551 GLN A C 1
ATOM 4604 O O . GLN A 1 551 ? -18.721 2.797 50.733 1.00 91.62 551 GLN A O 1
ATOM 4609 N N . ILE A 1 552 ? -20.058 3.070 48.954 1.00 91.25 552 ILE A N 1
ATOM 4610 C CA . ILE A 1 552 ? -19.168 4.046 48.311 1.00 91.25 552 ILE A CA 1
ATOM 4611 C C . ILE A 1 552 ? -19.352 5.462 48.846 1.00 91.25 552 ILE A C 1
ATOM 4613 O O . ILE A 1 552 ? -18.527 6.300 48.510 1.00 91.25 552 ILE A O 1
ATOM 4617 N N . GLY A 1 553 ? -20.385 5.764 49.640 1.00 90.50 553 GLY A N 1
ATOM 4618 C CA . GLY A 1 553 ? -20.635 7.099 50.194 1.00 90.50 553 GLY A CA 1
ATOM 4619 C C . GLY A 1 553 ? -21.034 8.136 49.137 1.00 90.50 553 GLY A C 1
ATOM 4620 O O . GLY A 1 553 ? -20.434 9.213 49.066 1.00 90.50 553 GLY A O 1
ATOM 4621 N N . ILE A 1 554 ? -21.997 7.799 48.273 1.00 92.25 554 ILE A N 1
ATOM 4622 C CA . ILE A 1 554 ? -22.538 8.692 47.233 1.00 92.25 554 ILE A CA 1
ATOM 4623 C C . ILE A 1 554 ? -24.071 8.673 47.214 1.00 92.25 554 ILE A C 1
ATOM 4625 O O . ILE A 1 554 ? -24.705 7.692 47.595 1.00 92.25 554 ILE A O 1
ATOM 4629 N N . THR A 1 555 ? -24.693 9.757 46.748 1.00 91.62 555 THR A N 1
ATOM 4630 C CA . THR A 1 555 ? -26.156 9.860 46.640 1.00 91.62 555 THR A CA 1
ATOM 4631 C C . THR A 1 555 ? -26.675 9.327 45.305 1.00 91.62 555 THR A C 1
ATOM 4633 O O . THR A 1 555 ? -25.956 9.264 44.304 1.00 91.62 555 THR A O 1
ATOM 4636 N N . ASN A 1 556 ? -27.968 8.998 45.248 1.00 89.94 556 ASN A N 1
ATOM 4637 C CA . ASN A 1 556 ? -28.600 8.573 43.998 1.00 89.94 556 ASN A CA 1
ATOM 4638 C C . ASN A 1 556 ? -28.547 9.672 42.916 1.00 89.94 556 ASN A C 1
ATOM 4640 O O . ASN A 1 556 ? -28.352 9.371 41.743 1.00 89.94 556 ASN A O 1
ATOM 4644 N N . ASN A 1 557 ? -28.635 10.950 43.307 1.00 89.75 557 ASN A N 1
ATOM 4645 C CA . ASN A 1 557 ? -28.492 12.077 42.380 1.00 89.75 557 ASN A CA 1
ATOM 4646 C C . ASN A 1 557 ? -27.080 12.139 41.783 1.00 89.75 557 ASN A C 1
ATOM 4648 O O . ASN A 1 557 ? -26.935 12.331 40.578 1.00 89.75 557 ASN A O 1
ATOM 4652 N N . GLN A 1 558 ? -26.045 11.904 42.596 1.00 89.25 558 GLN A N 1
ATOM 4653 C CA . GLN A 1 558 ? -24.662 11.827 42.114 1.00 89.25 558 GLN A CA 1
ATOM 4654 C C . GLN A 1 558 ? -24.460 10.661 41.139 1.00 89.25 558 GLN A C 1
ATOM 4656 O O . GLN A 1 558 ? -23.786 10.834 40.126 1.00 89.25 558 GLN A O 1
ATOM 4661 N N . LEU A 1 559 ? -25.076 9.501 41.392 1.00 90.38 559 LEU A N 1
ATOM 4662 C CA . LEU A 1 559 ? -25.060 8.370 40.458 1.00 90.38 559 LEU A CA 1
ATOM 4663 C C . LEU A 1 559 ? -25.766 8.704 39.135 1.00 90.38 559 LEU A C 1
ATOM 4665 O O . LEU A 1 559 ? -25.235 8.401 38.065 1.00 90.38 559 LEU A O 1
ATOM 4669 N N . CYS A 1 560 ? -26.948 9.324 39.190 1.00 88.88 560 CYS A N 1
ATOM 4670 C CA . CYS A 1 560 ? -27.694 9.732 37.999 1.00 88.88 560 CYS A CA 1
ATOM 4671 C C . CYS A 1 560 ? -26.893 10.719 37.141 1.00 88.88 560 CYS A C 1
ATOM 4673 O O . CYS A 1 560 ? -26.760 10.495 35.937 1.00 88.88 560 CYS A O 1
ATOM 4675 N N . SER A 1 561 ? -26.303 11.751 37.755 1.00 89.38 561 SER A N 1
ATOM 4676 C CA . SER A 1 561 ? -25.418 12.690 37.057 1.00 89.38 561 SER A CA 1
ATOM 4677 C C . SER A 1 561 ? -24.199 11.974 36.476 1.00 89.38 561 SER A C 1
ATOM 4679 O O . SER A 1 561 ? -23.933 12.097 35.287 1.00 89.38 561 SER A O 1
ATOM 4681 N N . ALA A 1 562 ? -23.527 11.114 37.249 1.00 88.44 562 ALA A N 1
ATOM 4682 C CA . ALA A 1 562 ? -22.366 10.371 36.763 1.00 88.44 562 ALA A CA 1
ATOM 4683 C C . ALA A 1 562 ? -22.692 9.464 35.561 1.00 88.44 562 ALA A C 1
ATOM 4685 O O . ALA A 1 562 ? -21.894 9.375 34.632 1.00 88.44 562 ALA A O 1
ATOM 4686 N N . ARG A 1 563 ? -23.861 8.807 35.538 1.00 90.19 563 ARG A N 1
ATOM 4687 C CA . ARG A 1 563 ? -24.302 7.989 34.390 1.00 90.19 563 ARG A CA 1
ATOM 4688 C C . ARG A 1 563 ? -24.689 8.831 33.176 1.00 90.19 563 ARG A C 1
ATOM 4690 O O . ARG A 1 563 ? -24.539 8.360 32.052 1.00 90.19 563 ARG A O 1
ATOM 4697 N N . ARG A 1 564 ? -25.209 10.041 33.380 1.00 87.88 564 ARG A N 1
ATOM 4698 C CA . ARG A 1 564 ? -25.528 10.967 32.287 1.00 87.88 564 ARG A CA 1
ATOM 4699 C C . ARG A 1 564 ? -24.257 11.540 31.666 1.00 87.88 564 ARG A C 1
ATOM 4701 O O . ARG A 1 564 ? -24.130 11.551 30.448 1.00 87.88 564 ARG A O 1
ATOM 4708 N N . ASP A 1 565 ? -23.317 11.949 32.507 1.00 86.25 565 ASP A N 1
ATOM 4709 C CA . ASP A 1 565 ? -22.124 12.684 32.093 1.00 86.25 565 ASP A CA 1
ATOM 4710 C C . ASP A 1 565 ? -20.988 11.729 31.657 1.00 86.25 565 ASP A C 1
ATOM 4712 O O . ASP A 1 565 ? -20.049 12.129 30.968 1.00 86.25 565 ASP A O 1
ATOM 4716 N N . ASN A 1 566 ? -21.064 10.438 32.017 1.00 84.06 566 ASN A N 1
ATOM 4717 C CA . ASN A 1 566 ? -20.094 9.413 31.629 1.00 84.06 566 ASN A CA 1
ATOM 4718 C C . ASN A 1 566 ? -20.766 8.191 30.980 1.00 84.06 566 ASN A C 1
ATOM 4720 O O . ASN A 1 566 ? -21.207 7.250 31.647 1.00 84.06 566 ASN A O 1
ATOM 4724 N N . ILE A 1 567 ? -20.755 8.167 29.644 1.00 82.56 567 ILE A N 1
ATOM 4725 C CA . ILE A 1 567 ? -21.353 7.080 28.858 1.00 82.56 567 ILE A CA 1
ATOM 4726 C C . ILE A 1 567 ? -20.675 5.721 29.094 1.00 82.56 567 ILE A C 1
ATOM 4728 O O . ILE A 1 567 ? -21.335 4.687 29.053 1.00 82.56 567 ILE A O 1
ATOM 4732 N N . SER A 1 568 ? -19.373 5.706 29.411 1.00 83.38 568 SER A N 1
ATOM 4733 C CA . SER A 1 568 ? -18.652 4.461 29.709 1.00 83.38 568 SER A CA 1
ATOM 4734 C C . SER A 1 568 ? -19.120 3.847 31.027 1.00 83.38 568 SER A C 1
ATOM 4736 O O . SER A 1 568 ? -19.290 2.632 31.109 1.00 83.38 568 SER A O 1
ATOM 4738 N N . LEU A 1 569 ? -19.386 4.682 32.041 1.00 87.94 569 LEU A N 1
ATOM 4739 C CA . LEU A 1 569 ? -19.946 4.228 33.314 1.00 87.94 569 LEU A CA 1
ATOM 4740 C C . LEU A 1 569 ? -21.355 3.672 33.112 1.00 87.94 569 LEU A C 1
ATOM 4742 O O . LEU A 1 569 ? -21.671 2.602 33.629 1.00 87.94 569 LEU A O 1
ATOM 4746 N N . LYS A 1 570 ? -22.190 4.386 32.348 1.00 87.62 570 LYS A N 1
ATOM 4747 C CA . LYS A 1 570 ? -23.548 3.940 32.030 1.00 87.62 570 LYS A CA 1
ATOM 4748 C C . LYS A 1 570 ? -23.536 2.547 31.400 1.00 87.62 570 LYS A C 1
ATOM 4750 O O . LYS A 1 570 ? -24.175 1.650 31.941 1.00 87.62 570 LYS A O 1
ATOM 4755 N N . ASN A 1 571 ? -22.749 2.360 30.340 1.00 84.44 571 ASN A N 1
ATOM 4756 C CA . ASN A 1 571 ? -22.653 1.086 29.626 1.00 84.44 571 ASN A CA 1
ATOM 4757 C C . ASN A 1 571 ? -22.107 -0.038 30.522 1.00 84.44 571 ASN A C 1
ATOM 4759 O O . ASN A 1 571 ? -22.634 -1.148 30.503 1.00 84.44 571 ASN A O 1
ATOM 4763 N N . LEU A 1 572 ? -21.098 0.246 31.356 1.00 86.62 572 LEU A N 1
ATOM 4764 C CA . LEU A 1 572 ? -20.548 -0.734 32.296 1.00 86.62 572 LEU A CA 1
ATOM 4765 C C . LEU A 1 572 ? -21.604 -1.199 33.307 1.00 86.62 572 LEU A C 1
ATOM 4767 O O . LEU A 1 572 ? -21.762 -2.399 33.525 1.00 86.62 572 LEU A O 1
ATOM 4771 N N . MET A 1 573 ? -22.334 -0.262 33.917 1.00 88.56 573 MET A N 1
ATOM 4772 C CA . MET A 1 573 ? -23.386 -0.594 34.878 1.00 88.56 573 MET A CA 1
ATOM 4773 C C . MET A 1 573 ? -24.546 -1.339 34.221 1.00 88.56 573 MET A C 1
ATOM 4775 O O . MET A 1 573 ? -25.062 -2.289 34.806 1.00 88.56 573 MET A O 1
ATOM 4779 N N . ASP A 1 574 ? -24.930 -0.947 33.006 1.00 87.75 574 ASP A N 1
ATOM 4780 C CA . ASP A 1 574 ? -25.980 -1.627 32.252 1.00 87.75 574 ASP A CA 1
ATOM 4781 C C . ASP A 1 574 ? -25.558 -3.071 31.912 1.00 87.75 574 ASP A C 1
ATOM 4783 O O . ASP A 1 574 ? -26.363 -3.983 32.082 1.00 87.75 574 ASP A O 1
ATOM 4787 N N . SER A 1 575 ? -24.279 -3.314 31.581 1.00 83.75 575 SER A N 1
ATOM 4788 C CA . SER A 1 575 ? -23.732 -4.668 31.350 1.00 83.75 575 SER A CA 1
ATOM 4789 C C . SER A 1 575 ? -23.761 -5.574 32.590 1.00 83.75 575 SER A C 1
ATOM 4791 O O . SER A 1 575 ? -23.789 -6.798 32.478 1.00 83.75 575 SER A O 1
ATOM 4793 N N . LYS A 1 576 ? -23.753 -4.973 33.785 1.00 86.00 576 LYS A N 1
ATOM 4794 C CA . LYS A 1 576 ? -23.763 -5.674 35.076 1.00 86.00 576 LYS A CA 1
ATOM 4795 C C . LYS A 1 576 ? -25.165 -5.829 35.655 1.00 86.00 576 LYS A C 1
ATOM 4797 O O . LYS A 1 576 ? -25.331 -6.483 36.677 1.00 86.00 576 LYS A O 1
ATOM 4802 N N . LYS A 1 577 ? -26.182 -5.214 35.060 1.00 89.94 577 LYS A N 1
ATOM 4803 C CA . LYS A 1 577 ? -27.531 -5.164 35.623 1.00 89.94 577 LYS A CA 1
ATOM 4804 C C . LYS A 1 577 ? -28.247 -6.505 35.451 1.00 89.94 577 LYS A C 1
ATOM 4806 O O . LYS A 1 577 ? -28.452 -6.949 34.328 1.00 89.94 577 LYS A O 1
ATOM 4811 N N . THR A 1 578 ? -28.687 -7.114 36.552 1.00 88.62 578 THR A N 1
ATOM 4812 C CA . THR A 1 578 ? -29.468 -8.367 36.515 1.00 88.62 578 THR A CA 1
ATOM 4813 C C . THR A 1 578 ? -30.965 -8.102 36.616 1.00 88.62 578 THR A C 1
ATOM 4815 O O . THR A 1 578 ? -31.760 -8.698 35.894 1.00 88.62 578 THR A O 1
ATOM 4818 N N . LYS A 1 579 ? -31.364 -7.156 37.475 1.00 89.19 579 LYS A N 1
ATOM 4819 C CA . LYS A 1 579 ? -32.752 -6.699 37.656 1.00 89.19 579 LYS A CA 1
ATOM 4820 C C . LYS A 1 579 ? -32.788 -5.191 37.897 1.00 89.19 579 LYS A C 1
ATOM 4822 O O . LYS A 1 579 ? -31.758 -4.528 38.038 1.00 89.19 579 LYS A O 1
ATOM 4827 N N . ARG A 1 580 ? -33.985 -4.596 37.936 1.00 85.94 580 ARG A N 1
ATOM 4828 C CA . ARG A 1 580 ? -34.134 -3.167 38.255 1.00 85.94 580 ARG A CA 1
ATOM 4829 C C . ARG A 1 580 ? -33.530 -2.882 39.636 1.00 85.94 580 ARG A C 1
ATOM 4831 O O . ARG A 1 580 ? -34.048 -3.337 40.646 1.00 85.94 580 ARG A O 1
ATOM 4838 N N . GLY A 1 581 ? -32.440 -2.116 39.651 1.00 86.62 581 GLY A N 1
ATOM 4839 C CA . GLY A 1 581 ? -31.748 -1.711 40.872 1.00 86.62 581 GLY A CA 1
ATOM 4840 C C . GLY A 1 581 ? -30.784 -2.748 41.460 1.00 86.62 581 GLY A C 1
ATOM 4841 O O . GLY A 1 581 ? -30.302 -2.507 42.564 1.00 86.62 581 GLY A O 1
ATOM 4842 N N . ILE A 1 582 ? -30.486 -3.848 40.758 1.00 90.62 582 ILE A N 1
ATOM 4843 C CA . ILE A 1 582 ? -29.569 -4.907 41.212 1.00 90.62 582 ILE A CA 1
ATOM 4844 C C . ILE A 1 582 ? -28.478 -5.126 40.158 1.00 90.62 582 ILE A C 1
ATOM 4846 O O . ILE A 1 582 ? -28.780 -5.224 38.964 1.00 90.62 582 ILE A O 1
ATOM 4850 N N . TYR A 1 583 ? -27.224 -5.198 40.606 1.00 91.19 583 TYR A N 1
ATOM 4851 C CA . TYR A 1 583 ? -26.052 -5.390 39.754 1.00 91.19 583 TYR A CA 1
ATOM 4852 C C . TYR A 1 583 ? -25.251 -6.616 40.187 1.00 91.19 583 TYR A C 1
ATOM 4854 O O . TYR A 1 583 ? -25.038 -6.825 41.377 1.00 91.19 583 TYR A O 1
ATOM 4862 N N . LYS A 1 584 ? -24.765 -7.385 39.213 1.00 91.00 584 LYS A N 1
ATOM 4863 C CA . LYS A 1 584 ? -23.789 -8.456 39.396 1.00 91.00 584 LYS A CA 1
ATOM 4864 C C . LYS A 1 584 ? -22.386 -7.867 39.510 1.00 91.00 584 LYS A C 1
ATOM 4866 O O . LYS A 1 584 ? -21.956 -7.104 38.635 1.00 91.00 584 LYS A O 1
ATOM 4871 N N . VAL A 1 585 ? -21.683 -8.220 40.578 1.00 85.88 585 VAL A N 1
ATOM 4872 C CA . VAL A 1 585 ? -20.368 -7.669 40.924 1.00 85.88 585 VAL A CA 1
ATOM 4873 C C . VAL A 1 585 ? -19.254 -8.501 40.318 1.00 85.88 585 VAL A C 1
ATOM 4875 O O . VAL A 1 585 ? -19.151 -9.708 40.625 1.00 85.88 585 VAL A O 1
#

Secondary structure (DSSP, 8-state):
------HHHHHHHHHHHHHHHH---TTSEEEE-PPTTS-HHHHHHHHHHHHHHHHEETTEE-S-EEEEEES-THHHHHHHTSTT-TTSEEEE---TTS-HHHHHHHGGG-SEEEEEHHHHHH--HHHHHHHTEETTEEEEEEEEES----EEEEEE-HHHHHHHHHHHTTS-SSHHHHHHHHHHHHHHHHHHHHHHHHHTT-SS-EEEEE--S---SSS-HHHHHHHHHHHS-HHHHHHHHHHHHHHHH-EEEEEEE-SSTT-EEEEEEEEEE-GGGGTTTSSS-EEEEE-TTTTT-GGG-STTEEEE-----PPP-EEEEEE-----TTGGGSHHHHHHHHHHHHHHS-TTTEEEEE-TTTTTTTTTT-SEEEETTTTSS--TTTT--EEEEES--PPPHHHHHHHHHHH-HHHHHHHHHTGGGHHHHHHHHH-EETTEESSHHHHHHHHHHHHHHHHHHHTTSGGGSTT--SPEEEEEES-TTTTHHHHHHHHHHHT-S--EEE--HHHHHHHHHT---SS--HHHHHHHHHHHTTT--EEEHHHHHHHHT--HHHHHHHHHH-HHHHHHHHHHEEETTEEE-

Foldseek 3Di:
DPPPQDPLLVVVLVVVLVCQVPDLALQFAEEEQAAFQSCPVVSVLVSVLVQQVVQQDPNDGQGAAEEEEEADPVVVVVVVPDPRCPPQEDEQDPDPPDDNVVSLVVRLQHSYYYYYLVVLLLDDPVSNLSQQHHPNGGNAAYEYAADHPQKDKDKAFPVLLVVLVVQLVPDDDDPLSVVLNVLSVQLVVVVVVVLVVQPVVDLAKFKFWDEAPDLASGDDNPSNLVSCVVRPDSSSNVSVVVSSCCHHQTFIWIWAQDPPSPDTGTITMDMGGCVVSSCRPVSRHHHYYYHNLLVLQLSQVDPRHDYDDSPDDDAFLEAAAEAADALAPVVLVPVVVQVLQLVVCVPPHDQEQEAEEAAPVRQCSHSVSHPHYDYLVRLPPDLVALARQEYEHGDFDFDPLVVLVNVLCNSCVVLVVVSSVCRVCRRVSSVLQSDDDPRARPDPSSRSNRLSVRLSSVSVVLCSHNSSNRPDPDRGYYYYYYRCVVNVVSQVVCCVRNVHDGHHYDHDLSNLLCVQCVDDDPDRQPLVLLSVVCVVCQPVFKDFQVVSCVVSVHDPVSVVVCVVVRVSSVRNQVVQDPDVRMGTD

Sequence (585 aa):
TIPEVTQEQLDFANDITTTLITDKDSTKINVVSAPCGFGKSVLIRSYLKANIFHNSFGGKYKGDGFVIVTDMLDRFLDYENDTGLEGYYYQMRHDKNENFQRQVIEQQEYPILLMTTQKYFMLNNSERSFIFKWNYGRRNTIIFDEKPLFYTINEIDKKFINDIDNEIDKILETDDKRFLNDEIKYLRDYLENEKGRLSNNSTENVYCYWKGIRENIGTDDKRFIELTDKYLSQESKNKIKVIKDILENGAVFVNKKTKSATDSRKIFFTVTDNKPEFYLDKDKAKIWVFDATADVDVEYQKDYINMIKIKYSKKFKVNIKNIDISTSKNNMRETNNIQILNKYLTKDFDKENALVVSYKEHINKLGYKFKHRDYFGGMKGTNKYRECTQMAHIGLNRFSDIGYLQIYLALYPEVYQHIQDKLDCSKSILNKLLEMEYGNFTNKRMYRLMYSKLLVDVEQNIFRTKLRNYNNKDRVYIYLFYNSNTYAELNNSLVKRLSINEITSDVPPEILKHKILSRDNEKPSVAQRIVSWFSENEGYGEIKTGDLLKQIGITNNQLCSARRDNISLKNLMDSKKTKRGIYKV

pLDDT: mean 87.93, std 8.56, range [33.91, 97.12]